Protein AF-0000000083794298 (afdb_homodimer)

Foldseek 3Di:
DAEEEEEEQDDDQDCLQVLLVLLCVVVVHDYGYYYDNDDLVCLLVVLVVCLVVVHFKYFYDPACFQVNVVNFPEEDPQCVQLNGFGMWGADPSGIYTDFLLLQLVVVQCVVVPPQQAQWEEEEEDDGSSVSSVVVNSVVRHHQAYEYEDCDFDFPPDPDPRYTYDYLVVLLPDATAEYEYPDCFCAPPNNCGDPHDLSSLVRYQEYEYLHPAQVQGNNQVSCVVVVHHYTYNLSSSSRSSQVSVCVSVVHHDDCVSSVVVCVVPNPPCSNVVPD/DAEEEEEEQDDDQDCLQVLLVLLCVVVVHDYGYYYDNDDLVCLLVVLVVCLVVVHFKYFYDPACFQVNVVNFPEEDPQCVQLNGFGMWGADPSGIYTDFLLLQLVVQQCVVVPPQQAQWEEEEEDDGSSVSSVVVNSVVRHHQAYEYEDCDFDFPPDPDPRYTYDYPVVLLPDATAEYEYPDCFCAPPNNCGDPDDLSSLVRYQEYEYLHPAQVQGNNQVSCVVVVHHYTYNLSSVSRSSQVSVCVSVVHHDDCVSSVVVCVVPNPPCSNPVPD

pLDDT: mean 94.64, std 8.24, range [32.62, 98.94]

Sequence (548 aa):
MEFYGLLGEKLSHSLSEEIHREILKYIGEEGAYKLFEVEEKDLGAFANALKILKVKGSNVTIPYKEKIMKYLDHISEEAKRIGAVNTISLLNGKLYGDNSDYYGFVYMLKLHKIDLKDKTAAILGSGGASKAVLCYLLDMGIDRVYIVSRNPKKNEFTQNNVEMISYKELEGIKGDIIINSTPLGMYPKVDVSPVNEDIIRNFNILVDLIYNPIETKFLEMGRKLGKQTVGGLYMLIGQALKAQEIWQQRPIDKEIIKEIYDKLKNHPKINKNNMEFYGLLGEKLSHSLSEEIHREILKYIGEEGAYKLFEVEEKDLGAFANALKILKVKGSNVTIPYKEKIMKYLDHISEEAKRIGAVNTISLLNGKLYGDNSDYYGFVYMLKLHKIDLKDKTAAILGSGGASKAVLCYLLDMGIDRVYIVSRNPKKNEFTQNNVEMISYKELEGIKGDIIINSTPLGMYPKVDVSPVNEDIIRNFNILVDLIYNPIETKFLEMGRKLGKQTVGGLYMLIGQALKAQEIWQQRPIDKEIIKEIYDKLKNHPKINKNN

Radius of gyration: 29.85 Å; Cα contacts (8 Å, |Δi|>4): 1131; chains: 2; bounding box: 42×95×55 Å

Structure (mmCIF, N/CA/C/O backbone):
data_AF-0000000083794298-model_v1
#
loop_
_entity.id
_entity.type
_entity.pdbx_description
1 polymer 'Shikimate dehydrogenase (NADP(+))'
#
loop_
_atom_site.group_PDB
_atom_site.id
_atom_site.type_symbol
_atom_site.label_atom_id
_atom_site.label_alt_id
_atom_site.label_comp_id
_atom_site.label_asym_id
_atom_site.label_entity_id
_atom_site.label_seq_id
_atom_site.pdbx_PDB_ins_code
_atom_site.Cartn_x
_atom_site.Cartn_y
_atom_site.Cartn_z
_atom_site.occupancy
_atom_site.B_iso_or_equiv
_atom_site.auth_seq_id
_atom_site.auth_comp_id
_atom_site.auth_asym_id
_atom_site.auth_atom_id
_atom_site.pdbx_PDB_model_num
ATOM 1 N N . MET A 1 1 ? 5.516 6.566 -6.047 1 89.25 1 MET A N 1
ATOM 2 C CA . MET A 1 1 ? 5.801 5.148 -5.836 1 89.25 1 MET A CA 1
ATOM 3 C C . MET A 1 1 ? 4.535 4.312 -5.992 1 89.25 1 MET A C 1
ATOM 5 O O . MET A 1 1 ? 3.457 4.719 -5.555 1 89.25 1 MET A O 1
ATOM 9 N N . GLU A 1 2 ? 4.641 3.113 -6.664 1 95.94 2 GLU A N 1
ATOM 10 C CA . GLU A 1 2 ? 3.488 2.242 -6.867 1 95.94 2 GLU A CA 1
ATOM 11 C C . GLU A 1 2 ? 3.477 1.098 -5.855 1 95.94 2 GLU A C 1
ATOM 13 O O . GLU A 1 2 ? 4.531 0.601 -5.461 1 95.94 2 GLU A O 1
ATOM 18 N N . PHE A 1 3 ? 2.271 0.715 -5.438 1 98.31 3 PHE A N 1
ATOM 19 C CA . PHE A 1 3 ? 2.113 -0.408 -4.52 1 98.31 3 PHE A CA 1
ATOM 20 C C . PHE A 1 3 ? 1.676 -1.661 -5.27 1 98.31 3 PHE A C 1
ATOM 22 O O . PHE A 1 3 ? 0.862 -1.586 -6.191 1 98.31 3 PHE A O 1
ATOM 29 N N . TYR A 1 4 ? 2.236 -2.727 -4.859 1 98.69 4 TYR A N 1
ATOM 30 C CA . TYR A 1 4 ? 1.886 -4.066 -5.32 1 98.69 4 TYR A CA 1
ATOM 31 C C . TYR A 1 4 ? 1.723 -5.02 -4.141 1 98.69 4 TYR A C 1
ATOM 33 O O . TYR A 1 4 ? 2.068 -4.68 -3.006 1 98.69 4 TYR A O 1
ATOM 41 N N . GLY A 1 5 ? 1.16 -6.23 -4.461 1 98.12 5 GLY A N 1
ATOM 42 C CA . GLY A 1 5 ? 1.095 -7.164 -3.348 1 98.12 5 GLY A CA 1
ATOM 43 C C . GLY A 1 5 ? 0.694 -8.57 -3.768 1 98.12 5 GLY A C 1
ATOM 44 O O . GLY A 1 5 ? 0.634 -8.867 -4.961 1 98.12 5 GLY A O 1
ATOM 45 N N . LEU A 1 6 ? 0.585 -9.43 -2.797 1 98.25 6 LEU A N 1
ATOM 46 C CA . LEU A 1 6 ? 0.16 -10.812 -2.938 1 98.25 6 LEU A CA 1
ATOM 47 C C . LEU A 1 6 ? -1.026 -11.117 -2.027 1 98.25 6 LEU A C 1
ATOM 49 O O . LEU A 1 6 ? -0.918 -11.008 -0.804 1 98.25 6 LEU A O 1
ATOM 53 N N . LEU A 1 7 ? -2.104 -11.438 -2.652 1 98.5 7 LEU A N 1
ATOM 54 C CA . LEU A 1 7 ? -3.295 -11.852 -1.92 1 98.5 7 LEU A CA 1
ATOM 55 C C . LEU A 1 7 ? -3.244 -13.344 -1.596 1 98.5 7 LEU A C 1
ATOM 57 O O . LEU A 1 7 ? -2.965 -14.164 -2.473 1 98.5 7 LEU A O 1
ATOM 61 N N . GLY A 1 8 ? -3.486 -13.703 -0.409 1 97 8 GLY A N 1
ATOM 62 C CA . GLY A 1 8 ? -3.637 -15.086 0.029 1 97 8 GLY A CA 1
ATOM 63 C C . GLY A 1 8 ? -4.293 -15.211 1.392 1 97 8 GLY A C 1
ATOM 64 O O . GLY A 1 8 ? -4.547 -14.203 2.059 1 97 8 GLY A O 1
ATOM 65 N N . GLU A 1 9 ? -4.602 -16.391 1.766 1 94.5 9 GLU A N 1
ATOM 66 C CA . GLU A 1 9 ? -5.242 -16.641 3.057 1 94.5 9 GLU A CA 1
ATOM 67 C C . GLU A 1 9 ? -4.211 -16.688 4.18 1 94.5 9 GLU A C 1
ATOM 69 O O . GLU A 1 9 ? -4.387 -16.047 5.219 1 94.5 9 GLU A O 1
ATOM 74 N N . LYS A 1 10 ? -3.203 -17.406 4.051 1 89 10 LYS A N 1
ATOM 75 C CA . LYS A 1 10 ? -2.047 -17.516 4.938 1 89 10 LYS A CA 1
ATOM 76 C C . LYS A 1 10 ? -0.743 -17.344 4.16 1 89 10 LYS A C 1
ATOM 78 O O . LYS A 1 10 ? -0.469 -18.109 3.232 1 89 10 LYS A O 1
ATOM 83 N N . LEU A 1 11 ? -0.079 -16.156 4.574 1 88.31 11 LEU A N 1
ATOM 84 C CA . LEU A 1 11 ? 1.144 -15.844 3.836 1 88.31 11 LEU A CA 1
ATOM 85 C C . LEU A 1 11 ? 2.34 -15.773 4.777 1 88.31 11 LEU A C 1
ATOM 87 O O . LEU A 1 11 ? 2.275 -15.117 5.82 1 88.31 11 LEU A O 1
ATOM 91 N N . SER A 1 12 ? 3.105 -16.656 5.141 1 72.56 12 SER A N 1
ATOM 92 C CA . SER A 1 12 ? 4.215 -16.562 6.082 1 72.56 12 SER A CA 1
ATOM 93 C C . SER A 1 12 ? 5.539 -16.344 5.355 1 72.56 12 SER A C 1
ATOM 95 O O . SER A 1 12 ? 6.273 -15.406 5.676 1 72.56 12 SER A O 1
ATOM 97 N N . HIS A 1 13 ? 5.969 -17.219 4.543 1 72.94 13 HIS A N 1
ATOM 98 C CA . HIS A 1 13 ? 7.301 -17.266 3.947 1 72.94 13 HIS A CA 1
ATOM 99 C C . HIS A 1 13 ? 7.227 -17.156 2.43 1 72.94 13 HIS A C 1
ATOM 101 O O . HIS A 1 13 ? 7.816 -17.953 1.709 1 72.94 13 HIS A O 1
ATOM 107 N N . SER A 1 14 ? 6.832 -15.938 1.969 1 83.69 14 SER A N 1
ATOM 108 C CA . SER A 1 14 ? 6.805 -15.805 0.516 1 83.69 14 SER A CA 1
ATOM 109 C C . SER A 1 14 ? 8.039 -15.07 0.004 1 83.69 14 SER A C 1
ATOM 111 O O . SER A 1 14 ? 8.484 -14.094 0.616 1 83.69 14 SER A O 1
ATOM 113 N N . LEU A 1 15 ? 8.562 -15.555 -1.089 1 91.19 15 LEU A N 1
ATOM 114 C CA . LEU A 1 15 ? 9.695 -14.898 -1.747 1 91.19 15 LEU A CA 1
ATOM 115 C C . LEU A 1 15 ? 9.211 -13.82 -2.707 1 91.19 15 LEU A C 1
ATOM 117 O O . LEU A 1 15 ? 10.023 -13.109 -3.309 1 91.19 15 LEU A O 1
ATOM 121 N N . SER A 1 16 ? 7.949 -13.688 -2.816 1 94.25 16 SER A N 1
ATOM 122 C CA . SER A 1 16 ? 7.371 -12.789 -3.807 1 94.25 16 SER A CA 1
ATOM 123 C C . SER A 1 16 ? 7.844 -11.352 -3.594 1 94.25 16 SER A C 1
ATOM 125 O O . SER A 1 16 ? 8.172 -10.648 -4.555 1 94.25 16 SER A O 1
ATOM 127 N N . GLU A 1 17 ? 7.871 -10.984 -2.332 1 94.25 17 GLU A N 1
ATOM 128 C CA . GLU A 1 17 ? 8.305 -9.625 -2.037 1 94.25 17 GLU A CA 1
ATOM 129 C C . GLU A 1 17 ? 9.719 -9.367 -2.568 1 94.25 17 GLU A C 1
ATOM 131 O O . GLU A 1 17 ? 9.961 -8.359 -3.23 1 94.25 17 GLU A O 1
ATOM 136 N N . GLU A 1 18 ? 10.609 -10.289 -2.301 1 93.75 18 GLU A N 1
ATOM 137 C CA . GLU A 1 18 ? 12 -10.164 -2.727 1 93.75 18 GLU A CA 1
ATOM 138 C C . GLU A 1 18 ? 12.117 -10.203 -4.25 1 93.75 18 GLU A C 1
ATOM 140 O O . GLU A 1 18 ? 12.859 -9.414 -4.84 1 93.75 18 GLU A O 1
ATOM 145 N N . ILE A 1 19 ? 11.414 -11.062 -4.844 1 97 19 ILE A N 1
ATOM 146 C CA . ILE A 1 19 ? 11.477 -11.242 -6.289 1 97 19 ILE A CA 1
ATOM 147 C C . ILE A 1 19 ? 10.992 -9.977 -6.992 1 97 19 ILE A C 1
ATOM 149 O O . ILE A 1 19 ? 11.656 -9.469 -7.895 1 97 19 ILE A O 1
ATOM 153 N N . HIS A 1 20 ? 9.883 -9.469 -6.594 1 97.94 20 HIS A N 1
ATOM 154 C CA . HIS A 1 20 ? 9.336 -8.273 -7.234 1 97.94 20 HIS A CA 1
ATOM 155 C C . HIS A 1 20 ? 10.227 -7.059 -6.98 1 97.94 20 HIS A C 1
ATOM 157 O O . HIS A 1 20 ? 10.359 -6.191 -7.844 1 97.94 20 HIS A O 1
ATOM 163 N N . ARG A 1 21 ? 10.773 -7.004 -5.777 1 95.94 21 ARG A N 1
ATOM 164 C CA . ARG A 1 21 ? 11.727 -5.938 -5.496 1 95.94 21 ARG A CA 1
ATOM 165 C C . ARG A 1 21 ? 12.891 -5.969 -6.484 1 95.94 21 ARG A C 1
ATOM 167 O O . ARG A 1 21 ? 13.297 -4.93 -7.008 1 95.94 21 ARG A O 1
ATOM 174 N N . GLU A 1 22 ? 13.422 -7.156 -6.727 1 96.81 22 GLU A N 1
ATOM 175 C CA . GLU A 1 22 ? 14.547 -7.309 -7.645 1 96.81 22 GLU A CA 1
ATOM 176 C C . GLU A 1 22 ? 14.141 -6.961 -9.078 1 96.81 22 GLU A C 1
ATOM 178 O O . GLU A 1 22 ? 14.898 -6.312 -9.797 1 96.81 22 GLU A O 1
ATOM 183 N N . ILE A 1 23 ? 12.992 -7.379 -9.484 1 98.19 23 ILE A N 1
ATOM 184 C CA . ILE A 1 23 ? 12.523 -7.086 -10.836 1 98.19 23 ILE A CA 1
ATOM 185 C C . ILE A 1 23 ? 12.398 -5.574 -11.016 1 98.19 23 ILE A C 1
ATOM 187 O O . ILE A 1 23 ? 12.867 -5.023 -12.016 1 98.19 23 ILE A O 1
ATOM 191 N N . LEU A 1 24 ? 11.75 -4.895 -10.055 1 97.94 24 LEU A N 1
ATOM 192 C CA . LEU A 1 24 ? 11.57 -3.447 -10.133 1 97.94 24 LEU A CA 1
ATOM 193 C C . LEU A 1 24 ? 12.922 -2.736 -10.195 1 97.94 24 LEU A C 1
ATOM 195 O O . LEU A 1 24 ? 13.086 -1.772 -10.953 1 97.94 24 LEU A O 1
ATOM 199 N N . LYS A 1 25 ? 13.844 -3.242 -9.406 1 96.81 25 LYS A N 1
ATOM 200 C CA . LYS A 1 25 ? 15.195 -2.697 -9.438 1 96.81 25 LYS A CA 1
ATOM 201 C C . LYS A 1 25 ? 15.812 -2.842 -10.828 1 96.81 25 LYS A C 1
ATOM 203 O O . LYS A 1 25 ? 16.391 -1.892 -11.352 1 96.81 25 LYS A O 1
ATOM 208 N N . TYR A 1 26 ? 15.703 -4 -11.391 1 96.94 26 TYR A N 1
ATOM 209 C CA . TYR A 1 26 ? 16.297 -4.293 -12.688 1 96.94 26 TYR A CA 1
ATOM 210 C C . TYR A 1 26 ? 15.711 -3.396 -13.773 1 96.94 26 TYR A C 1
ATOM 212 O O . TYR A 1 26 ? 16.406 -2.994 -14.703 1 96.94 26 TYR A O 1
ATOM 220 N N . ILE A 1 27 ? 14.469 -3.072 -13.688 1 97.06 27 ILE A N 1
ATOM 221 C CA . ILE A 1 27 ? 13.828 -2.334 -14.766 1 97.06 27 ILE A CA 1
ATOM 222 C C . ILE A 1 27 ? 13.805 -0.844 -14.43 1 97.06 27 ILE A C 1
ATOM 224 O O . ILE A 1 27 ? 13.234 -0.043 -15.18 1 97.06 27 ILE A O 1
ATOM 228 N N . GLY A 1 28 ? 14.273 -0.408 -13.328 1 96.69 28 GLY A N 1
ATOM 229 C CA . GLY A 1 28 ? 14.43 0.988 -12.953 1 96.69 28 GLY A CA 1
ATOM 230 C C . GLY A 1 28 ? 13.117 1.637 -12.531 1 96.69 28 GLY A C 1
ATOM 231 O O . GLY A 1 28 ? 12.883 2.812 -12.82 1 96.69 28 GLY A O 1
ATOM 232 N N . GLU A 1 29 ? 12.258 0.855 -11.961 1 96.56 29 GLU A N 1
ATOM 233 C CA . GLU A 1 29 ? 10.969 1.378 -11.516 1 96.56 29 GLU A CA 1
ATOM 234 C C . GLU A 1 29 ? 10.883 1.408 -9.992 1 96.56 29 GLU A C 1
ATOM 236 O O . GLU A 1 29 ? 11.438 0.541 -9.312 1 96.56 29 GLU A O 1
ATOM 241 N N . GLU A 1 30 ? 10.25 2.465 -9.477 1 93.44 30 GLU A N 1
ATOM 242 C CA . GLU A 1 30 ? 9.977 2.543 -8.039 1 93.44 30 GLU A CA 1
ATOM 243 C C . GLU A 1 30 ? 8.648 1.888 -7.691 1 93.44 30 GLU A C 1
ATOM 245 O O . GLU A 1 30 ? 7.641 2.115 -8.367 1 93.44 30 GLU A O 1
ATOM 250 N N . GLY A 1 31 ? 8.711 1.021 -6.699 1 95.81 31 GLY A N 1
ATOM 251 C CA . GLY A 1 31 ? 7.516 0.344 -6.227 1 95.81 31 GLY A CA 1
ATOM 252 C C . GLY A 1 31 ? 7.754 -0.477 -4.973 1 95.81 31 GLY A C 1
ATOM 253 O O . GLY A 1 31 ? 8.898 -0.701 -4.578 1 95.81 31 GLY A O 1
ATOM 254 N N . ALA A 1 32 ? 6.668 -0.766 -4.316 1 97.19 32 ALA A N 1
ATOM 255 C CA . ALA A 1 32 ? 6.723 -1.586 -3.107 1 97.19 32 ALA A CA 1
ATOM 256 C C . ALA A 1 32 ? 5.727 -2.74 -3.184 1 97.19 32 ALA A C 1
ATOM 258 O O . ALA A 1 32 ? 4.641 -2.596 -3.75 1 97.19 32 ALA A O 1
ATOM 259 N N . TYR A 1 33 ? 6.156 -3.875 -2.674 1 97.5 33 TYR A N 1
ATOM 260 C CA . TYR A 1 33 ? 5.391 -5.117 -2.723 1 97.5 33 TYR A CA 1
ATOM 261 C C . TYR A 1 33 ? 5.219 -5.707 -1.328 1 97.5 33 TYR A C 1
ATOM 263 O O . TYR A 1 33 ? 6.184 -5.832 -0.575 1 97.5 33 TYR A O 1
ATOM 271 N N . LYS A 1 34 ? 3.982 -6.016 -0.981 1 95.69 34 LYS A N 1
ATOM 272 C CA . LYS A 1 34 ? 3.783 -6.59 0.346 1 95.69 34 LYS A CA 1
ATOM 273 C C . LYS A 1 34 ? 2.756 -7.719 0.31 1 95.69 34 LYS A C 1
ATOM 275 O O . LYS A 1 34 ? 2.061 -7.898 -0.692 1 95.69 34 LYS A O 1
ATOM 280 N N . LEU A 1 35 ? 2.668 -8.508 1.371 1 96.44 35 LEU A N 1
ATOM 281 C CA . LEU A 1 35 ? 1.738 -9.625 1.485 1 96.44 35 LEU A CA 1
ATOM 282 C C . LEU A 1 35 ? 0.406 -9.164 2.068 1 96.44 35 LEU A C 1
ATOM 284 O O . LEU A 1 35 ? 0.375 -8.438 3.062 1 96.44 35 LEU A O 1
ATOM 288 N N . PHE A 1 36 ? -0.676 -9.492 1.403 1 97.25 36 PHE A N 1
ATOM 289 C CA . PHE A 1 36 ? -2.029 -9.211 1.863 1 97.25 36 PHE A CA 1
ATOM 290 C C . PHE A 1 36 ? -2.732 -10.484 2.305 1 97.25 36 PHE A C 1
ATOM 292 O O . PHE A 1 36 ? -3.377 -11.156 1.496 1 97.25 36 PHE A O 1
ATOM 299 N N . GLU A 1 37 ? -2.641 -10.852 3.59 1 96.94 37 GLU A N 1
ATOM 300 C CA . GLU A 1 37 ? -3.424 -11.945 4.145 1 96.94 37 GLU A CA 1
ATOM 301 C C . GLU A 1 37 ? -4.863 -11.523 4.414 1 96.94 37 GLU A C 1
ATOM 303 O O . GLU A 1 37 ? -5.109 -10.648 5.246 1 96.94 37 GLU A O 1
ATOM 308 N N . VAL A 1 38 ? -5.781 -12.078 3.703 1 97.81 38 VAL A N 1
ATOM 309 C CA . VAL A 1 38 ? -7.184 -11.672 3.746 1 97.81 38 VAL A CA 1
ATOM 310 C C . VAL A 1 38 ? -8.078 -12.898 3.898 1 97.81 38 VAL A C 1
ATOM 312 O O . VAL A 1 38 ? -7.836 -13.93 3.268 1 97.81 38 VAL A O 1
ATOM 315 N N . GLU A 1 39 ? -9.047 -12.852 4.715 1 97.62 39 GLU A N 1
ATOM 316 C CA . GLU A 1 39 ? -10.023 -13.93 4.836 1 97.62 39 GLU A CA 1
ATOM 317 C C . GLU A 1 39 ? -10.938 -13.984 3.615 1 97.62 39 GLU A C 1
ATOM 319 O O . GLU A 1 39 ? -11.195 -12.961 2.98 1 97.62 39 GLU A O 1
ATOM 324 N N . GLU A 1 40 ? -11.445 -15.125 3.365 1 98.06 40 GLU A N 1
ATOM 325 C CA . GLU A 1 40 ? -12.273 -15.336 2.186 1 98.06 40 GLU A CA 1
ATOM 326 C C . GLU A 1 40 ? -13.469 -14.383 2.18 1 98.06 40 GLU A C 1
ATOM 328 O O . GLU A 1 40 ? -13.828 -13.836 1.136 1 98.06 40 GLU A O 1
ATOM 333 N N . LYS A 1 41 ? -14.078 -14.164 3.316 1 98.12 41 LYS A N 1
ATOM 334 C CA . LYS A 1 41 ? -15.273 -13.336 3.426 1 98.12 41 LYS A CA 1
ATOM 335 C C . LYS A 1 41 ? -14.977 -11.891 3.031 1 98.12 41 LYS A C 1
ATOM 337 O O . LYS A 1 41 ? -15.891 -11.117 2.742 1 98.12 41 LYS A O 1
ATOM 342 N N . ASP A 1 42 ? -13.719 -11.523 3 1 98.25 42 ASP A N 1
ATOM 343 C CA . ASP A 1 42 ? -13.336 -10.133 2.779 1 98.25 42 ASP A CA 1
ATOM 344 C C . ASP A 1 42 ? -12.758 -9.938 1.379 1 98.25 42 ASP A C 1
ATOM 346 O O . ASP A 1 42 ? -12.141 -8.906 1.093 1 98.25 42 ASP A O 1
ATOM 350 N N . LEU A 1 43 ? -12.938 -10.875 0.504 1 98.81 43 LEU A N 1
ATOM 351 C CA . LEU A 1 43 ? -12.383 -10.781 -0.841 1 98.81 43 LEU A CA 1
ATOM 352 C C . LEU A 1 43 ? -12.984 -9.602 -1.598 1 98.81 43 LEU A C 1
ATOM 354 O O . LEU A 1 43 ? -12.281 -8.922 -2.355 1 98.81 43 LEU A O 1
ATOM 358 N N . GLY A 1 44 ? -14.266 -9.445 -1.469 1 98.69 44 GLY A N 1
ATOM 359 C CA . GLY A 1 44 ? -14.883 -8.289 -2.084 1 98.69 44 GLY A CA 1
ATOM 360 C C . GLY A 1 44 ? -14.305 -6.973 -1.591 1 98.69 44 GLY A C 1
ATOM 361 O O . GLY A 1 44 ? -14.039 -6.07 -2.385 1 98.69 44 GLY A O 1
ATOM 362 N N . ALA A 1 45 ? -14.172 -6.871 -0.271 1 98.56 45 ALA A N 1
ATOM 363 C CA . ALA A 1 45 ? -13.57 -5.688 0.334 1 98.56 45 ALA A CA 1
ATOM 364 C C . ALA A 1 45 ? -12.141 -5.492 -0.157 1 98.56 45 ALA A C 1
ATOM 366 O O . ALA A 1 45 ? -11.695 -4.359 -0.353 1 98.56 45 ALA A O 1
ATOM 367 N N . PHE A 1 46 ? -11.438 -6.594 -0.335 1 98.88 46 PHE A N 1
ATOM 368 C CA . PHE A 1 46 ? -10.078 -6.555 -0.864 1 98.88 46 PHE A CA 1
ATOM 369 C C . PHE A 1 46 ? -10.055 -5.945 -2.262 1 98.88 46 PHE A C 1
ATOM 371 O O . PHE A 1 46 ? -9.266 -5.043 -2.541 1 98.88 46 PHE A O 1
ATOM 378 N N . ALA A 1 47 ? -10.875 -6.465 -3.09 1 98.88 47 ALA A N 1
ATOM 379 C CA . ALA A 1 47 ? -10.953 -5.945 -4.453 1 98.88 47 ALA A CA 1
ATOM 380 C C . ALA A 1 47 ? -11.234 -4.445 -4.457 1 98.88 47 ALA A C 1
ATOM 382 O O . ALA A 1 47 ? -10.594 -3.688 -5.184 1 98.88 47 ALA A O 1
ATOM 383 N N . ASN A 1 48 ? -12.172 -4.031 -3.686 1 98.69 48 ASN A N 1
ATOM 384 C CA . ASN A 1 48 ? -12.492 -2.611 -3.59 1 98.69 48 ASN A CA 1
ATOM 385 C C . ASN A 1 48 ? -11.328 -1.808 -3.021 1 98.69 48 ASN A C 1
ATOM 387 O O . ASN A 1 48 ? -11.102 -0.667 -3.428 1 98.69 48 ASN A O 1
ATOM 391 N N . ALA A 1 49 ? -10.648 -2.395 -2.033 1 98.81 49 ALA A N 1
ATOM 392 C CA . ALA A 1 49 ? -9.523 -1.723 -1.399 1 98.81 49 ALA A CA 1
ATOM 393 C C . ALA A 1 49 ? -8.422 -1.427 -2.414 1 98.81 49 ALA A C 1
ATOM 395 O O . ALA A 1 49 ? -7.746 -0.397 -2.326 1 98.81 49 ALA A O 1
ATOM 396 N N . LEU A 1 50 ? -8.18 -2.35 -3.377 1 98.81 50 LEU A N 1
ATOM 397 C CA . LEU A 1 50 ? -7.203 -2.104 -4.434 1 98.81 50 LEU A CA 1
ATOM 398 C C . LEU A 1 50 ? -7.543 -0.828 -5.199 1 98.81 50 LEU A C 1
ATOM 400 O O . LEU A 1 50 ? -6.648 -0.047 -5.539 1 98.81 50 LEU A O 1
ATOM 404 N N . LYS A 1 51 ? -8.812 -0.617 -5.453 1 98.44 51 LYS A N 1
ATOM 405 C CA . LYS A 1 51 ? -9.266 0.562 -6.184 1 98.44 51 LYS A CA 1
ATOM 406 C C . LYS A 1 51 ? -9.109 1.825 -5.34 1 98.44 51 LYS A C 1
ATOM 408 O O . LYS A 1 51 ? -8.586 2.834 -5.816 1 98.44 51 LYS A O 1
ATOM 413 N N . ILE A 1 52 ? -9.547 1.744 -4.121 1 98.38 52 ILE A N 1
ATOM 414 C CA . ILE A 1 52 ? -9.594 2.9 -3.23 1 98.38 52 ILE A CA 1
ATOM 415 C C . ILE A 1 52 ? -8.172 3.402 -2.967 1 98.38 52 ILE A C 1
ATOM 417 O O . ILE A 1 52 ? -7.918 4.609 -3.018 1 98.38 52 ILE A O 1
ATOM 421 N N . LEU A 1 53 ? -7.227 2.451 -2.727 1 98.25 53 LEU A N 1
ATOM 422 C CA . LEU A 1 53 ? -5.863 2.84 -2.377 1 98.25 53 LEU A CA 1
ATOM 423 C C . LEU A 1 53 ? -4.969 2.852 -3.611 1 98.25 53 LEU A C 1
ATOM 425 O O . LEU A 1 53 ? -3.754 3.043 -3.5 1 98.25 53 LEU A O 1
ATOM 429 N N . LYS A 1 54 ? -5.504 2.578 -4.734 1 97.38 54 LYS A N 1
ATOM 430 C CA . LYS A 1 54 ? -4.816 2.641 -6.023 1 97.38 54 LYS A CA 1
ATOM 431 C C . LYS A 1 54 ? -3.596 1.725 -6.039 1 97.38 54 LYS A C 1
ATOM 433 O O . LYS A 1 54 ? -2.5 2.148 -6.41 1 97.38 54 LYS A O 1
ATOM 438 N N . VAL A 1 55 ? -3.787 0.519 -5.5 1 98.56 55 VAL A N 1
ATOM 439 C CA . VAL A 1 55 ? -2.764 -0.512 -5.637 1 98.56 55 VAL A CA 1
ATOM 440 C C . VAL A 1 55 ? -2.693 -0.982 -7.09 1 98.56 55 VAL A C 1
ATOM 442 O O . VAL A 1 55 ? -3.682 -1.478 -7.637 1 98.56 55 VAL A O 1
ATOM 445 N N . LYS A 1 56 ? -1.569 -0.811 -7.68 1 98.44 56 LYS A N 1
ATOM 446 C CA . LYS A 1 56 ? -1.416 -0.979 -9.125 1 98.44 56 LYS A CA 1
ATOM 447 C C . LYS A 1 56 ? -1.599 -2.439 -9.531 1 98.44 56 LYS A C 1
ATOM 449 O O . LYS A 1 56 ? -2.102 -2.729 -10.617 1 98.44 56 LYS A O 1
ATOM 454 N N . GLY A 1 57 ? -1.162 -3.309 -8.641 1 98.75 57 GLY A N 1
ATOM 455 C CA . GLY A 1 57 ? -1.267 -4.719 -8.992 1 98.75 57 GLY A CA 1
ATOM 456 C C . GLY A 1 57 ? -1.173 -5.641 -7.789 1 98.75 57 GLY A C 1
ATOM 457 O O . GLY A 1 57 ? -0.541 -5.301 -6.789 1 98.75 57 GLY A O 1
ATOM 458 N N . SER A 1 58 ? -1.728 -6.867 -7.961 1 98.88 58 SER A N 1
ATOM 459 C CA . SER A 1 58 ? -1.639 -7.898 -6.93 1 98.88 58 SER A CA 1
ATOM 460 C C . SER A 1 58 ? -1.642 -9.297 -7.539 1 98.88 58 SER A C 1
ATOM 462 O O . SER A 1 58 ? -2.459 -9.594 -8.414 1 98.88 58 SER A O 1
ATOM 464 N N . ASN A 1 59 ? -0.709 -10.023 -7.117 1 98.69 59 ASN A N 1
ATOM 465 C CA . ASN A 1 59 ? -0.838 -11.461 -7.359 1 98.69 59 ASN A CA 1
ATOM 466 C C . ASN A 1 59 ? -1.85 -12.102 -6.414 1 98.69 59 ASN A C 1
ATOM 468 O O . ASN A 1 59 ? -2.262 -11.484 -5.43 1 98.69 59 ASN A O 1
ATOM 472 N N . VAL A 1 60 ? -2.299 -13.266 -6.805 1 98.38 60 VAL A N 1
ATOM 473 C CA . VAL A 1 60 ? -3.24 -14.047 -6.012 1 98.38 60 VAL A CA 1
ATOM 474 C C . VAL A 1 60 ? -2.711 -15.469 -5.84 1 98.38 60 VAL A C 1
ATOM 476 O O . VAL A 1 60 ? -2.258 -16.094 -6.805 1 98.38 60 VAL A O 1
ATOM 479 N N . THR A 1 61 ? -2.711 -15.945 -4.648 1 95.19 61 THR A N 1
ATOM 480 C CA . THR A 1 61 ? -2.283 -17.312 -4.383 1 95.19 61 THR A CA 1
ATOM 481 C C . THR A 1 61 ? -3.363 -18.078 -3.631 1 95.19 61 THR A C 1
ATOM 483 O O . THR A 1 61 ? -4.516 -17.656 -3.574 1 95.19 61 THR A O 1
ATOM 486 N N . ILE A 1 62 ? -3.076 -19.312 -3.242 1 89.88 62 ILE A N 1
ATOM 487 C CA . ILE A 1 62 ? -4.023 -20.219 -2.602 1 89.88 62 ILE A CA 1
ATOM 488 C C . ILE A 1 62 ? -4.656 -19.531 -1.392 1 89.88 62 ILE A C 1
ATOM 490 O O . ILE A 1 62 ? -3.963 -18.859 -0.613 1 89.88 62 ILE A O 1
ATOM 494 N N . PRO A 1 63 ? -5.965 -19.719 -1.363 1 93.75 63 PRO A N 1
ATOM 495 C CA . PRO A 1 63 ? -6.887 -20.5 -2.201 1 93.75 63 PRO A CA 1
ATOM 496 C C . PRO A 1 63 ? -7.781 -19.609 -3.068 1 93.75 63 PRO A C 1
ATOM 498 O O . PRO A 1 63 ? -8.898 -20 -3.402 1 93.75 63 PRO A O 1
ATOM 501 N N . TYR A 1 64 ? -7.266 -18.438 -3.471 1 97.31 64 TYR A N 1
ATOM 502 C CA . TYR A 1 64 ? -8.227 -17.438 -3.91 1 97.31 64 TYR A CA 1
ATOM 503 C C . TYR A 1 64 ? -8.195 -17.281 -5.426 1 97.31 64 TYR A C 1
ATOM 505 O O . TYR A 1 64 ? -8.914 -16.453 -5.984 1 97.31 64 TYR A O 1
ATOM 513 N N . LYS A 1 65 ? -7.504 -18.062 -6.172 1 97.44 65 LYS A N 1
ATOM 514 C CA . LYS A 1 65 ? -7.289 -17.812 -7.594 1 97.44 65 LYS A CA 1
ATOM 515 C C . LYS A 1 65 ? -8.594 -17.922 -8.375 1 97.44 65 LYS A C 1
ATOM 517 O O . LYS A 1 65 ? -8.797 -17.219 -9.367 1 97.44 65 LYS A O 1
ATOM 522 N N . GLU A 1 66 ? -9.391 -18.781 -7.98 1 97.06 66 GLU A N 1
ATOM 523 C CA . GLU A 1 66 ? -10.695 -18.906 -8.617 1 97.06 66 GLU A CA 1
ATOM 524 C C . GLU A 1 66 ? -11.719 -17.969 -7.98 1 97.06 66 GLU A C 1
ATOM 526 O O . GLU A 1 66 ? -12.469 -17.281 -8.68 1 97.06 66 GLU A O 1
ATOM 531 N N . LYS A 1 67 ? -11.734 -17.875 -6.695 1 97.88 67 LYS A N 1
ATOM 532 C CA . LYS A 1 67 ? -12.734 -17.156 -5.914 1 97.88 67 LYS A CA 1
ATOM 533 C C . LYS A 1 67 ? -12.672 -15.648 -6.188 1 97.88 67 LYS A C 1
ATOM 535 O O . LYS A 1 67 ? -13.688 -14.953 -6.113 1 97.88 67 LYS A O 1
ATOM 540 N N . ILE A 1 68 ? -11.539 -15.141 -6.562 1 98.69 68 ILE A N 1
ATOM 541 C CA . ILE A 1 68 ? -11.344 -13.703 -6.711 1 98.69 68 ILE A CA 1
ATOM 542 C C . ILE A 1 68 ? -11.977 -13.227 -8.016 1 98.69 68 ILE A C 1
ATOM 544 O O . ILE A 1 68 ? -12.219 -12.031 -8.195 1 98.69 68 ILE A O 1
ATOM 548 N N . MET A 1 69 ? -12.219 -14.141 -8.906 1 98.69 69 MET A N 1
ATOM 549 C CA . MET A 1 69 ? -12.633 -13.82 -10.266 1 98.69 69 MET A CA 1
ATOM 550 C C . MET A 1 69 ? -13.945 -13.039 -10.266 1 98.69 69 MET A C 1
ATOM 552 O O . MET A 1 69 ? -14.117 -12.109 -11.055 1 98.69 69 MET A O 1
ATOM 556 N N . LYS A 1 70 ? -14.859 -13.359 -9.398 1 98.38 70 LYS A N 1
ATOM 557 C CA . LYS A 1 70 ? -16.188 -12.758 -9.406 1 98.38 70 LYS A CA 1
ATOM 558 C C . LYS A 1 70 ? -16.156 -11.32 -8.914 1 98.38 70 LYS A C 1
ATOM 560 O O . LYS A 1 70 ? -17.141 -10.586 -9.031 1 98.38 70 LYS A O 1
ATOM 565 N N . TYR A 1 71 ? -15.062 -10.883 -8.414 1 98.75 71 TYR 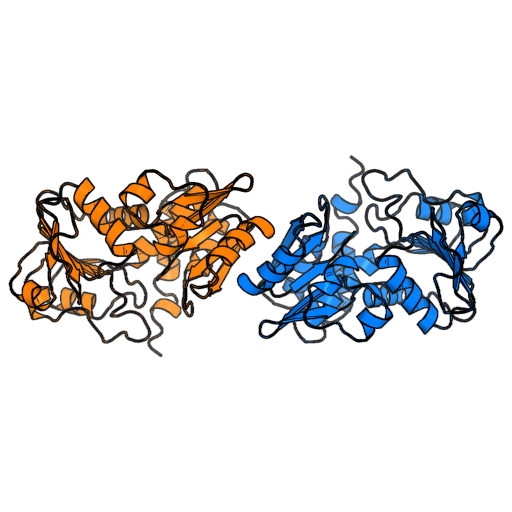A N 1
ATOM 566 C CA . TYR A 1 71 ? -14.961 -9.531 -7.879 1 98.75 71 TYR A CA 1
ATOM 567 C C . TYR A 1 71 ? -14.219 -8.617 -8.844 1 98.75 71 TYR A C 1
ATOM 569 O O . TYR A 1 71 ? -14.016 -7.434 -8.555 1 98.75 71 TYR A O 1
ATOM 577 N N . LEU A 1 72 ? -13.789 -9.117 -9.969 1 98.88 72 LEU A N 1
ATOM 578 C CA . LEU A 1 72 ? -13.016 -8.352 -10.945 1 98.88 72 LEU A CA 1
ATOM 579 C C . LEU A 1 72 ? -13.914 -7.82 -12.055 1 98.88 72 LEU A C 1
ATOM 581 O O . LEU A 1 72 ? -14.953 -8.406 -12.352 1 98.88 72 LEU A O 1
ATOM 585 N N . ASP A 1 73 ? -13.5 -6.695 -12.648 1 98.81 73 ASP A N 1
ATOM 586 C CA . ASP A 1 73 ? -14.289 -6.062 -13.695 1 98.81 73 ASP A CA 1
ATOM 587 C C . ASP A 1 73 ? -14.102 -6.777 -15.031 1 98.81 73 ASP A C 1
ATOM 589 O O . ASP A 1 73 ? -15.047 -6.879 -15.82 1 98.81 73 ASP A O 1
ATOM 593 N N . HIS A 1 74 ? -12.875 -7.25 -15.328 1 98.75 74 HIS A N 1
ATOM 594 C CA . HIS A 1 74 ? -12.539 -7.945 -16.562 1 98.75 74 HIS A CA 1
ATOM 595 C C . HIS A 1 74 ? -11.57 -9.094 -16.312 1 98.75 74 HIS A C 1
ATOM 597 O O . HIS A 1 74 ? -10.734 -9.023 -15.414 1 98.75 74 HIS A O 1
ATOM 603 N N . ILE A 1 75 ? -11.75 -10.117 -17.062 1 98.75 75 ILE A N 1
ATOM 604 C CA . ILE A 1 75 ? -10.852 -11.258 -17.047 1 98.75 75 ILE A CA 1
ATOM 605 C C . ILE A 1 75 ? -10.336 -11.539 -18.453 1 98.75 75 ILE A C 1
ATOM 607 O O . ILE A 1 75 ? -11.109 -11.539 -19.422 1 98.75 75 ILE A O 1
ATOM 611 N N . SER A 1 76 ? -9.086 -11.664 -18.594 1 98.38 76 SER A N 1
ATOM 612 C CA . SER A 1 76 ? -8.516 -11.945 -19.906 1 98.38 76 SER A CA 1
ATOM 613 C C . SER A 1 76 ? -9.047 -13.258 -20.469 1 98.38 76 SER A C 1
ATOM 615 O O . SER A 1 76 ? -9.469 -14.133 -19.719 1 98.38 76 SER A O 1
ATOM 617 N N . GLU A 1 77 ? -9.016 -13.391 -21.766 1 97.56 77 GLU A N 1
ATOM 618 C CA . GLU A 1 77 ? -9.469 -14.617 -22.406 1 97.56 77 GLU A CA 1
ATOM 619 C C . GLU A 1 77 ? -8.656 -15.82 -21.938 1 97.56 77 GLU A C 1
ATOM 621 O O . GLU A 1 77 ? -9.203 -16.906 -21.703 1 97.56 77 GLU A O 1
ATOM 626 N N . GLU A 1 78 ? -7.426 -15.602 -21.797 1 95.81 78 GLU A N 1
ATOM 627 C CA . GLU A 1 78 ? -6.559 -16.672 -21.328 1 95.81 78 GLU A CA 1
ATOM 628 C C . GLU A 1 78 ? -6.949 -17.125 -19.922 1 95.81 78 GLU A C 1
ATOM 630 O O . GLU A 1 78 ? -7.047 -18.312 -19.641 1 95.81 78 GLU A O 1
ATOM 635 N N . ALA A 1 79 ? -7.113 -16.188 -19.031 1 98.12 79 ALA A N 1
ATOM 636 C CA . ALA A 1 79 ? -7.48 -16.5 -17.641 1 98.12 79 ALA A CA 1
ATOM 637 C C . ALA A 1 79 ? -8.852 -17.172 -17.594 1 98.12 79 ALA A C 1
ATOM 639 O O . ALA A 1 79 ? -9.094 -18.031 -16.75 1 98.12 79 ALA A O 1
ATOM 640 N N . LYS A 1 80 ? -9.758 -16.781 -18.516 1 97.62 80 LYS A N 1
ATOM 641 C CA . LYS A 1 80 ? -11.055 -17.438 -18.609 1 97.62 80 LYS A CA 1
ATOM 642 C C . LYS A 1 80 ? -10.914 -18.906 -19 1 97.62 80 LYS A C 1
ATOM 644 O O . LYS A 1 80 ? -11.539 -19.781 -18.406 1 97.62 80 LYS A O 1
ATOM 649 N N . ARG A 1 81 ? -10.078 -19.078 -20 1 95.69 81 ARG A N 1
ATOM 650 C CA . ARG A 1 81 ? -9.836 -20.438 -20.453 1 95.69 81 ARG A CA 1
ATOM 651 C C . ARG A 1 81 ? -9.234 -21.297 -19.359 1 95.69 81 ARG A C 1
ATOM 653 O O . ARG A 1 81 ? -9.602 -22.453 -19.188 1 95.69 81 ARG A O 1
ATOM 660 N N . ILE A 1 82 ? -8.422 -20.688 -18.594 1 96.69 82 ILE A N 1
ATOM 661 C CA . ILE A 1 82 ? -7.746 -21.375 -17.5 1 96.69 82 ILE A CA 1
ATOM 662 C C . ILE A 1 82 ? -8.719 -21.578 -16.344 1 96.69 82 ILE A C 1
ATOM 664 O O . ILE A 1 82 ? -8.672 -22.594 -15.648 1 96.69 82 ILE A O 1
ATOM 668 N N . GLY A 1 83 ? -9.578 -20.609 -16.156 1 96.38 83 GLY A N 1
ATOM 669 C CA . GLY A 1 83 ? -10.547 -20.641 -15.062 1 96.38 83 GLY A CA 1
ATOM 670 C C . GLY A 1 83 ? -9.969 -20.172 -13.742 1 96.38 83 GLY A C 1
ATOM 671 O O . GLY A 1 83 ? -10.516 -20.469 -12.68 1 96.38 83 GLY A O 1
ATOM 672 N N . ALA A 1 84 ? -8.859 -19.484 -13.766 1 97.69 84 ALA A N 1
ATOM 673 C CA . ALA A 1 84 ? -8.211 -18.969 -12.562 1 97.69 84 ALA A CA 1
ATOM 674 C C . ALA A 1 84 ? -7.461 -17.672 -12.852 1 97.69 84 ALA A C 1
ATOM 676 O O . ALA A 1 84 ? -6.949 -17.484 -13.961 1 97.69 84 ALA A O 1
ATOM 677 N N . VAL A 1 85 ? -7.391 -16.797 -11.859 1 98.69 85 VAL A N 1
ATOM 678 C CA . VAL A 1 85 ? -6.664 -15.531 -11.938 1 98.69 85 VAL A CA 1
ATOM 679 C C . VAL A 1 85 ? -5.598 -15.484 -10.844 1 98.69 85 VAL A C 1
ATOM 681 O O . VAL A 1 85 ? -5.891 -15.734 -9.672 1 98.69 85 VAL A O 1
ATOM 684 N N . ASN A 1 86 ? -4.324 -15.188 -11.242 1 98.56 86 ASN A N 1
ATOM 685 C CA . ASN A 1 86 ? -3.305 -15.008 -10.219 1 98.56 86 ASN A CA 1
ATOM 686 C C . ASN A 1 86 ? -2.654 -13.625 -10.312 1 98.56 86 ASN A C 1
ATOM 688 O O . ASN A 1 86 ? -1.681 -13.344 -9.617 1 98.56 86 ASN A O 1
ATOM 692 N N . THR A 1 87 ? -3.109 -12.781 -11.227 1 98.94 87 THR A N 1
ATOM 693 C CA . THR A 1 87 ? -2.555 -11.445 -11.43 1 98.94 87 THR A CA 1
ATOM 694 C C . THR A 1 87 ? -3.668 -10.422 -11.633 1 98.94 87 THR A C 1
ATOM 696 O O . THR A 1 87 ? -4.418 -10.5 -12.609 1 98.94 87 THR A O 1
ATOM 699 N N . ILE A 1 88 ? -3.777 -9.516 -10.742 1 98.94 88 ILE A N 1
ATOM 700 C CA . ILE A 1 88 ? -4.777 -8.453 -10.812 1 98.94 88 ILE A CA 1
ATOM 701 C C . ILE A 1 88 ? -4.094 -7.129 -11.148 1 98.94 88 ILE A C 1
ATOM 703 O O . ILE A 1 88 ? -3.037 -6.812 -10.602 1 98.94 88 ILE A O 1
ATOM 707 N N . SER A 1 89 ? -4.668 -6.371 -12.062 1 98.88 89 SER A N 1
ATOM 708 C CA . SER A 1 89 ? -4.188 -5.039 -12.406 1 98.88 89 SER A CA 1
ATOM 709 C C . SER A 1 89 ? -5.27 -3.984 -12.188 1 98.88 89 SER A C 1
ATOM 711 O O . SER A 1 89 ? -6.445 -4.227 -12.469 1 98.88 89 SER A O 1
ATOM 713 N N . LEU A 1 90 ? -4.871 -2.9 -11.688 1 98.81 90 LEU A N 1
ATOM 714 C CA . LEU A 1 90 ? -5.75 -1.737 -11.648 1 98.81 90 LEU A CA 1
ATOM 715 C C . LEU A 1 90 ? -5.453 -0.79 -12.805 1 98.81 90 LEU A C 1
ATOM 717 O O . LEU A 1 90 ? -4.348 -0.246 -12.898 1 98.81 90 LEU A O 1
ATOM 721 N N . LEU A 1 91 ? -6.371 -0.601 -13.703 1 97.81 91 LEU A N 1
ATOM 722 C CA . LEU A 1 91 ? -6.254 0.296 -14.844 1 97.81 91 LEU A CA 1
ATOM 723 C C . LEU A 1 91 ? -7.5 1.166 -14.984 1 97.81 91 LEU A C 1
ATOM 725 O O . LEU A 1 91 ? -8.602 0.651 -15.18 1 97.81 91 LEU A O 1
ATOM 729 N N . ASN A 1 92 ? -7.344 2.459 -14.828 1 96.44 92 ASN A N 1
ATOM 730 C CA . ASN A 1 92 ? -8.43 3.422 -14.969 1 96.44 92 ASN A CA 1
ATOM 731 C C . ASN A 1 92 ? -9.602 3.076 -14.062 1 96.44 92 ASN A C 1
ATOM 733 O O . ASN A 1 92 ? -10.75 3.02 -14.516 1 96.44 92 ASN A O 1
ATOM 737 N N . GLY A 1 93 ? -9.312 2.678 -12.945 1 96.69 93 GLY A N 1
ATOM 738 C CA . GLY A 1 93 ? -10.328 2.455 -11.922 1 96.69 93 GLY A CA 1
ATOM 739 C C . GLY A 1 93 ? -11 1.098 -12.031 1 96.69 93 GLY A C 1
ATOM 740 O O . GLY A 1 93 ? -11.938 0.804 -11.297 1 96.69 93 GLY A O 1
ATOM 741 N N . LYS A 1 94 ? -10.5 0.237 -12.898 1 98.62 94 LYS A N 1
ATOM 742 C CA . LYS A 1 94 ? -11.07 -1.093 -13.094 1 98.62 94 LYS A CA 1
ATOM 743 C C . LYS A 1 94 ? -10.039 -2.18 -12.797 1 98.62 94 LYS A C 1
ATOM 745 O O . LYS A 1 94 ? -8.844 -1.987 -13.016 1 98.62 94 LYS A O 1
ATOM 750 N N . LEU A 1 95 ? -10.547 -3.268 -12.297 1 98.88 95 LEU A N 1
ATOM 751 C CA . LEU A 1 95 ? -9.672 -4.398 -11.992 1 98.88 95 LEU A CA 1
ATOM 752 C C . LEU A 1 95 ? -9.695 -5.422 -13.117 1 98.88 95 LEU A C 1
ATOM 754 O O . LEU A 1 95 ? -10.766 -5.855 -13.547 1 98.88 95 LEU A O 1
ATOM 758 N N . TYR A 1 96 ? -8.547 -5.773 -13.594 1 98.94 96 TYR A N 1
ATOM 759 C CA . TYR A 1 96 ? -8.359 -6.773 -14.633 1 98.94 96 TYR A CA 1
ATOM 760 C C . TYR A 1 96 ? -7.652 -8.008 -14.086 1 98.94 96 TYR A C 1
ATOM 762 O O . TYR A 1 96 ? -6.73 -7.891 -13.273 1 98.94 96 TYR A O 1
ATOM 770 N N . GLY A 1 97 ? -8.078 -9.203 -14.508 1 98.88 97 GLY A N 1
ATOM 771 C CA . GLY A 1 97 ? -7.488 -10.453 -14.062 1 98.88 97 GLY A CA 1
ATOM 772 C C . GLY A 1 97 ? -6.766 -11.195 -15.172 1 98.88 97 GLY A C 1
ATOM 773 O O . GLY A 1 97 ? -7.289 -11.328 -16.281 1 98.88 97 GLY A O 1
ATOM 774 N N . ASP A 1 98 ? -5.578 -11.609 -14.914 1 98.88 98 ASP A N 1
ATOM 775 C CA . ASP A 1 98 ? -4.754 -12.438 -15.789 1 98.88 98 ASP A CA 1
ATOM 776 C C . ASP A 1 98 ? -4.195 -13.641 -15.039 1 98.88 98 ASP A C 1
ATOM 778 O O . ASP A 1 98 ? -4.438 -13.805 -13.844 1 98.88 98 ASP A O 1
ATOM 782 N N . ASN A 1 99 ? -3.557 -14.516 -15.75 1 98.69 99 ASN A N 1
ATOM 783 C CA . ASN A 1 99 ? -2.879 -15.664 -15.141 1 98.69 99 ASN A CA 1
ATOM 784 C C . ASN A 1 99 ? -1.426 -15.758 -15.594 1 98.69 99 ASN A C 1
ATOM 786 O O . ASN A 1 99 ? -1.146 -16.234 -16.703 1 98.69 99 ASN A O 1
ATOM 790 N N . SER A 1 100 ? -0.575 -15.367 -14.742 1 98.56 100 SER A N 1
ATOM 791 C CA . SER A 1 100 ? 0.842 -15.375 -15.086 1 98.56 100 SER A CA 1
ATOM 792 C C . SER A 1 100 ? 1.481 -16.719 -14.766 1 98.56 100 SER A C 1
ATOM 794 O O . SER A 1 100 ? 2.602 -17 -15.195 1 98.56 100 SER A O 1
ATOM 796 N N . ASP A 1 101 ? 0.784 -17.594 -14.031 1 97.94 101 ASP A N 1
ATOM 797 C CA . ASP A 1 101 ? 1.29 -18.938 -13.758 1 97.94 101 ASP A CA 1
ATOM 798 C C . ASP A 1 101 ? 1.562 -19.703 -15.047 1 97.94 101 ASP A C 1
ATOM 800 O O . ASP A 1 101 ? 2.559 -20.422 -15.156 1 97.94 101 ASP A O 1
ATOM 804 N N . TYR A 1 102 ? 0.646 -19.531 -15.977 1 97.69 102 TYR A N 1
ATOM 805 C CA . TYR A 1 102 ? 0.792 -20.172 -17.281 1 97.69 102 TYR A CA 1
ATOM 806 C C . TYR A 1 102 ? 2.15 -19.844 -17.891 1 97.69 102 TYR A C 1
ATOM 808 O O . TYR A 1 102 ? 2.885 -20.75 -18.297 1 97.69 102 TYR A O 1
ATOM 816 N N . TYR A 1 103 ? 2.551 -18.609 -17.812 1 97.06 103 TYR A N 1
ATOM 817 C CA . TYR A 1 103 ? 3.787 -18.156 -18.438 1 97.06 103 TYR A CA 1
ATOM 818 C C . TYR A 1 103 ? 5.004 -18.625 -17.656 1 97.06 103 TYR A C 1
ATOM 820 O O . TYR A 1 103 ? 6.035 -18.953 -18.234 1 97.06 103 TYR A O 1
ATOM 828 N N . GLY A 1 104 ? 4.844 -18.594 -16.359 1 97.88 104 GLY A N 1
ATOM 829 C CA . GLY A 1 104 ? 5.918 -19.125 -15.531 1 97.88 104 GLY A CA 1
ATOM 830 C C . GLY A 1 104 ? 6.191 -20.594 -15.781 1 97.88 104 GLY A C 1
ATOM 831 O O . GLY A 1 104 ? 7.352 -21 -15.867 1 97.88 104 GLY A O 1
ATOM 832 N N . PHE A 1 105 ? 5.125 -21.344 -15.906 1 98 105 PHE A N 1
ATOM 833 C CA . PHE A 1 105 ? 5.25 -22.781 -16.156 1 98 105 PHE A CA 1
ATOM 834 C C . PHE A 1 105 ? 5.887 -23.031 -17.516 1 98 105 PHE A C 1
ATOM 836 O O . PHE A 1 105 ? 6.766 -23.891 -17.641 1 98 105 PHE A O 1
ATOM 843 N N . VAL A 1 106 ? 5.477 -22.297 -18.516 1 97.38 106 VAL A N 1
ATOM 844 C CA . VAL A 1 106 ? 6.035 -22.375 -19.859 1 97.38 106 VAL A CA 1
ATOM 845 C C . VAL A 1 106 ? 7.543 -22.156 -19.812 1 97.38 106 VAL A C 1
ATOM 847 O O . VAL A 1 106 ? 8.32 -22.953 -20.344 1 97.38 106 VAL A O 1
ATOM 850 N N . TYR A 1 107 ? 7.895 -21.109 -19.172 1 97.12 107 TYR A N 1
ATOM 851 C CA . TYR A 1 107 ? 9.305 -20.781 -19.094 1 97.12 107 TYR A CA 1
ATOM 852 C C . TYR A 1 107 ? 10.109 -21.906 -18.453 1 97.12 107 TYR A C 1
ATOM 854 O O . TYR A 1 107 ? 11.164 -22.297 -18.969 1 97.12 107 TYR A O 1
ATOM 862 N N . MET A 1 108 ? 9.586 -22.375 -17.359 1 97.12 108 MET A N 1
ATOM 863 C CA . MET A 1 108 ? 10.273 -23.422 -16.594 1 97.12 108 MET A CA 1
ATOM 864 C C . MET A 1 108 ? 10.461 -24.672 -17.453 1 97.12 108 MET A C 1
ATOM 866 O O . MET A 1 108 ? 11.562 -25.219 -17.516 1 97.12 108 MET A O 1
ATOM 870 N N . LEU A 1 109 ? 9.445 -25.125 -18.188 1 97.88 109 LEU A N 1
ATOM 871 C CA . LEU A 1 109 ? 9.531 -26.344 -18.969 1 97.88 109 LEU A CA 1
ATOM 872 C C . LEU A 1 109 ? 10.438 -26.141 -20.188 1 97.88 109 LEU A C 1
ATOM 874 O O . LEU A 1 109 ? 11.203 -27.047 -20.547 1 97.88 109 LEU A O 1
ATOM 878 N N . LYS A 1 110 ? 10.344 -25 -20.797 1 97 110 LYS A N 1
ATOM 879 C CA . LYS A 1 110 ? 11.188 -24.703 -21.953 1 97 110 LYS A CA 1
ATOM 880 C C . LYS A 1 110 ? 12.664 -24.688 -21.547 1 97 110 LYS A C 1
ATOM 882 O O . LYS A 1 110 ? 13.516 -25.203 -22.281 1 97 110 LYS A O 1
ATOM 887 N N . LEU A 1 111 ? 12.93 -24.078 -20.469 1 96.56 111 LEU A N 1
ATOM 888 C CA . LEU A 1 111 ? 14.297 -24.016 -19.953 1 96.56 111 LEU A CA 1
ATOM 889 C C . LEU A 1 111 ? 14.898 -25.406 -19.812 1 96.56 111 LEU A C 1
ATOM 891 O O . LEU A 1 111 ? 16.094 -25.594 -20.047 1 96.56 111 LEU A O 1
ATOM 895 N N . HIS A 1 112 ? 14.086 -26.391 -19.453 1 96.75 112 HIS A N 1
ATOM 896 C CA . HIS A 1 112 ? 14.555 -27.734 -19.188 1 96.75 112 HIS A CA 1
ATOM 897 C C . HIS A 1 112 ? 14.32 -28.641 -20.391 1 96.75 112 HIS A C 1
ATOM 899 O O . HIS A 1 112 ? 14.5 -29.859 -20.312 1 96.75 112 HIS A O 1
ATOM 905 N N . LYS A 1 113 ? 13.836 -28.156 -21.469 1 96.69 113 LYS A N 1
ATOM 906 C CA . LYS A 1 113 ? 13.672 -28.844 -22.75 1 96.69 113 LYS A CA 1
ATOM 907 C C . LYS A 1 113 ? 12.734 -30.031 -22.625 1 96.69 113 LYS A C 1
ATOM 909 O O . LYS A 1 113 ? 13.047 -31.125 -23.109 1 96.69 113 LYS A O 1
ATOM 914 N N . ILE A 1 114 ? 11.672 -29.828 -21.922 1 96.88 114 ILE A N 1
ATOM 915 C CA . ILE A 1 114 ? 10.688 -30.891 -21.75 1 96.88 114 ILE A CA 1
ATOM 916 C C . ILE A 1 114 ? 9.672 -30.859 -22.891 1 96.88 114 ILE A C 1
ATOM 918 O O . ILE A 1 114 ? 8.977 -29.859 -23.078 1 96.88 114 ILE A O 1
ATOM 922 N N . ASP A 1 115 ? 9.602 -31.875 -23.641 1 95.38 115 ASP A N 1
ATOM 923 C CA . ASP A 1 115 ? 8.633 -32.031 -24.719 1 95.38 115 ASP A CA 1
ATOM 924 C C . ASP A 1 115 ? 7.352 -32.688 -24.219 1 95.38 115 ASP A C 1
ATOM 926 O O . ASP A 1 115 ? 7.402 -33.719 -23.562 1 95.38 115 ASP A O 1
ATOM 930 N N . LEU A 1 116 ? 6.188 -32.156 -24.594 1 97.38 116 LEU A N 1
ATOM 931 C CA . LEU A 1 116 ? 4.906 -32.594 -24.031 1 97.38 116 LEU A CA 1
ATOM 932 C C . LEU A 1 116 ? 4.066 -33.281 -25.109 1 97.38 116 LEU A C 1
ATOM 934 O O . LEU A 1 116 ? 3.078 -33.969 -24.781 1 97.38 116 LEU A O 1
ATOM 938 N N . LYS A 1 117 ? 4.441 -33.125 -26.328 1 97.75 117 LYS A N 1
ATOM 939 C CA . LYS A 1 117 ? 3.629 -33.625 -27.422 1 97.75 117 LYS A CA 1
ATOM 940 C C . LYS A 1 117 ? 3.467 -35.156 -27.328 1 97.75 117 LYS A C 1
ATOM 942 O O . LYS A 1 117 ? 4.449 -35.875 -27.141 1 97.75 117 LYS A O 1
ATOM 947 N N . ASP A 1 118 ? 2.252 -35.625 -27.391 1 98 118 ASP A N 1
ATOM 948 C CA . ASP A 1 118 ? 1.868 -37.031 -27.453 1 98 118 ASP A CA 1
ATOM 949 C C . ASP A 1 118 ? 2.305 -37.75 -26.188 1 98 118 ASP A C 1
ATOM 951 O O . ASP A 1 118 ? 2.537 -38.969 -26.219 1 98 118 ASP A O 1
ATOM 955 N N . LYS A 1 119 ? 2.498 -37.031 -25.109 1 98.31 119 LYS A N 1
ATOM 956 C CA . LYS A 1 119 ? 2.922 -37.625 -23.844 1 98.31 119 LYS A CA 1
ATOM 957 C C . LYS A 1 119 ? 1.739 -37.812 -22.891 1 98.31 119 LYS A C 1
ATOM 959 O O . LYS A 1 119 ? 0.641 -37.312 -23.156 1 98.31 119 LYS A O 1
ATOM 964 N N . THR A 1 120 ? 1.986 -38.594 -21.891 1 98.56 120 THR A N 1
ATOM 965 C CA . THR A 1 120 ? 1.021 -38.812 -20.812 1 98.56 120 THR A CA 1
ATOM 966 C C . THR A 1 120 ? 1.492 -38.156 -19.531 1 98.56 120 THR A C 1
ATOM 968 O O . THR A 1 120 ? 2.627 -38.344 -19.094 1 98.56 120 THR A O 1
ATOM 971 N N . ALA A 1 121 ? 0.565 -37.312 -18.984 1 98.62 121 ALA A N 1
ATOM 972 C CA . ALA A 1 121 ? 0.936 -36.594 -17.781 1 98.62 121 ALA A CA 1
ATOM 973 C C . ALA A 1 121 ? -0.056 -36.844 -16.641 1 98.62 121 ALA A C 1
ATOM 975 O O . ALA A 1 121 ? -1.223 -37.156 -16.891 1 98.62 121 ALA A O 1
ATOM 976 N N . ALA A 1 122 ? 0.443 -36.812 -15.422 1 98.56 122 ALA A N 1
ATOM 977 C CA . ALA A 1 122 ? -0.383 -36.75 -14.219 1 98.56 122 ALA A CA 1
ATOM 978 C C . ALA A 1 122 ? -0.144 -35.469 -13.445 1 98.56 122 ALA A C 1
ATOM 980 O O . ALA A 1 122 ? 1.003 -35.062 -13.211 1 98.56 122 ALA A O 1
ATOM 981 N N . ILE A 1 123 ? -1.209 -34.781 -13.141 1 98.31 123 ILE A N 1
ATOM 982 C CA . ILE A 1 123 ? -1.15 -33.594 -12.297 1 98.31 123 ILE A CA 1
ATOM 983 C C . ILE A 1 123 ? -1.714 -33.906 -10.914 1 98.31 123 ILE A C 1
ATOM 985 O O . ILE A 1 123 ? -2.887 -34.25 -10.781 1 98.31 123 ILE A O 1
ATOM 989 N N . LEU A 1 124 ? -0.846 -33.781 -9.891 1 97.88 124 LEU A N 1
ATOM 990 C CA . LEU A 1 124 ? -1.292 -34 -8.523 1 97.88 124 LEU A CA 1
ATOM 991 C C . LEU A 1 124 ? -1.914 -32.75 -7.945 1 97.88 124 LEU A C 1
ATOM 993 O O . LEU A 1 124 ? -1.225 -31.734 -7.758 1 97.88 124 LEU A O 1
ATOM 997 N N . GLY A 1 125 ? -3.174 -32.781 -7.652 1 94.56 125 GLY A N 1
ATOM 998 C CA . GLY A 1 125 ? -3.906 -31.625 -7.176 1 94.56 125 GLY A CA 1
ATOM 999 C C . GLY A 1 125 ? -4.832 -31.031 -8.227 1 94.56 125 GLY A C 1
ATOM 1000 O O . GLY A 1 125 ? -4.555 -31.109 -9.422 1 94.56 125 GLY A O 1
ATOM 1001 N N . SER A 1 126 ? -5.91 -30.312 -7.777 1 91.62 126 SER A N 1
ATOM 1002 C CA . SER A 1 126 ? -6.91 -29.781 -8.695 1 91.62 126 SER A CA 1
ATOM 1003 C C . SER A 1 126 ? -7.195 -28.312 -8.414 1 91.62 126 SER A C 1
ATOM 1005 O O . SER A 1 126 ? -8.266 -27.797 -8.75 1 91.62 126 SER A O 1
ATOM 1007 N N . GLY A 1 127 ? -6.277 -27.625 -7.809 1 90.31 127 GLY A N 1
ATOM 1008 C CA . GLY A 1 127 ? -6.469 -26.219 -7.473 1 90.31 127 GLY A CA 1
ATOM 1009 C C . GLY A 1 127 ? -6.141 -25.281 -8.617 1 90.31 127 GLY A C 1
ATOM 1010 O O . GLY A 1 127 ? -6.035 -25.703 -9.766 1 90.31 127 GLY A O 1
ATOM 1011 N N . GLY A 1 128 ? -6.004 -24.016 -8.359 1 89.81 128 GLY A N 1
ATOM 1012 C CA . GLY A 1 128 ? -5.809 -22.984 -9.359 1 89.81 128 GLY A CA 1
ATOM 1013 C C . GLY A 1 128 ? -4.531 -23.156 -10.156 1 89.81 128 GLY A C 1
ATOM 1014 O O . GLY A 1 128 ? -4.516 -22.938 -11.375 1 89.81 128 GLY A O 1
ATOM 1015 N N . ALA A 1 129 ? -3.467 -23.562 -9.508 1 92.12 129 ALA A N 1
ATOM 1016 C CA . ALA A 1 129 ? -2.195 -23.75 -10.203 1 92.12 129 ALA A CA 1
ATOM 1017 C C . ALA A 1 129 ? -2.291 -24.906 -11.203 1 92.12 129 ALA A C 1
ATOM 1019 O O . ALA A 1 129 ? -1.707 -24.844 -12.289 1 92.12 129 ALA A O 1
ATOM 1020 N N . SER A 1 130 ? -3.012 -25.906 -10.812 1 95.19 130 SER A N 1
ATOM 1021 C CA . SER A 1 130 ? -3.184 -27.062 -11.688 1 95.19 130 SER A CA 1
ATOM 1022 C C . SER A 1 130 ? -3.902 -26.688 -12.977 1 95.19 130 SER A C 1
ATOM 1024 O O . SER A 1 130 ? -3.643 -27.266 -14.039 1 95.19 130 SER A O 1
ATOM 1026 N N . LYS A 1 131 ? -4.758 -25.719 -12.875 1 95.56 131 LYS A N 1
ATOM 1027 C CA . LYS A 1 131 ? -5.52 -25.281 -14.039 1 95.56 131 LYS A CA 1
ATOM 1028 C C . LYS A 1 131 ? -4.609 -24.641 -15.078 1 95.56 131 LYS A C 1
ATOM 1030 O O . LYS A 1 131 ? -4.773 -24.859 -16.281 1 95.56 131 LYS A O 1
ATOM 1035 N N . ALA A 1 132 ? -3.713 -23.844 -14.641 1 96.81 132 ALA A N 1
ATOM 1036 C CA . ALA A 1 132 ? -2.732 -23.234 -15.539 1 96.81 132 ALA A CA 1
ATOM 1037 C C . ALA A 1 132 ? -1.858 -24.312 -16.188 1 96.81 132 ALA A C 1
ATOM 1039 O O . ALA A 1 132 ? -1.583 -24.25 -17.391 1 96.81 132 ALA A O 1
ATOM 1040 N N . VAL A 1 133 ? -1.484 -25.266 -15.414 1 97.69 133 VAL A N 1
ATOM 1041 C CA . VAL A 1 133 ? -0.658 -26.359 -15.891 1 97.69 133 VAL A CA 1
ATOM 1042 C C . VAL A 1 133 ? -1.414 -27.156 -16.953 1 97.69 133 VAL A C 1
ATOM 1044 O O . VAL A 1 133 ? -0.887 -27.406 -18.031 1 97.69 133 VAL A O 1
ATOM 1047 N N . LEU A 1 134 ? -2.635 -27.516 -16.625 1 97.25 134 LEU A N 1
ATOM 1048 C CA . LEU A 1 134 ? -3.465 -28.281 -17.547 1 97.25 134 LEU A CA 1
ATOM 1049 C C . LEU A 1 134 ? -3.611 -27.562 -18.875 1 97.25 134 LEU A C 1
ATOM 1051 O O . LEU A 1 134 ? -3.463 -28.172 -19.938 1 97.25 134 LEU A O 1
ATOM 1055 N N . CYS A 1 135 ? -3.9 -26.297 -18.781 1 96.69 135 CYS A N 1
ATOM 1056 C CA . CYS A 1 135 ? -4.09 -25.5 -19.984 1 96.69 135 CYS A CA 1
ATOM 1057 C C . CYS A 1 135 ? -2.857 -25.562 -20.875 1 96.69 135 CYS A C 1
ATOM 1059 O O . CYS A 1 135 ? -2.973 -25.75 -22.094 1 96.69 135 CYS A O 1
ATOM 1061 N N . TYR A 1 136 ? -1.704 -25.422 -20.297 1 97.25 136 TYR A N 1
ATOM 1062 C CA . TYR A 1 136 ? -0.473 -25.453 -21.078 1 97.25 136 TYR A CA 1
ATOM 1063 C C . TYR A 1 136 ? -0.259 -26.844 -21.688 1 97.25 136 TYR A C 1
ATOM 1065 O O . TYR A 1 136 ? 0.141 -26.953 -22.844 1 97.25 136 TYR A O 1
ATOM 1073 N N . LEU A 1 137 ? -0.443 -27.906 -20.922 1 97.88 137 LEU A N 1
ATOM 1074 C CA . LEU A 1 137 ? -0.283 -29.266 -21.422 1 97.88 137 LEU A CA 1
ATOM 1075 C C . LEU A 1 137 ? -1.16 -29.484 -22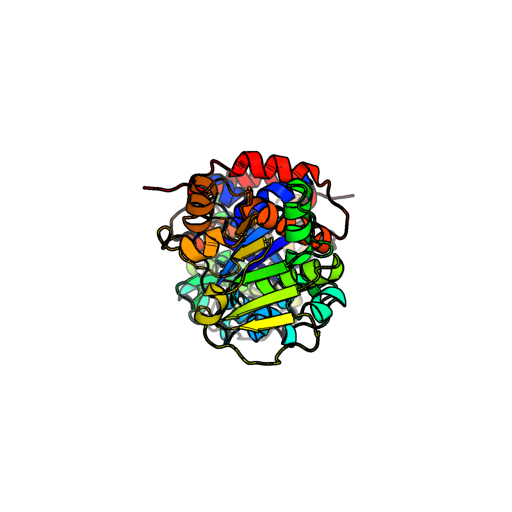.656 1 97.88 137 LEU A C 1
ATOM 1077 O O . LEU A 1 137 ? -0.699 -30.031 -23.656 1 97.88 137 LEU A O 1
ATOM 1081 N N . LEU A 1 138 ? -2.354 -29.047 -22.516 1 97 138 LEU A N 1
ATOM 1082 C CA . LEU A 1 138 ? -3.295 -29.188 -23.625 1 97 138 LEU A CA 1
ATOM 1083 C C . LEU A 1 138 ? -2.842 -28.391 -24.828 1 97 138 LEU A C 1
ATOM 1085 O O . LEU A 1 138 ? -2.877 -28.891 -25.953 1 97 138 LEU A O 1
ATOM 1089 N N . ASP A 1 139 ? -2.412 -27.219 -24.625 1 96.75 139 ASP A N 1
ATOM 1090 C CA . ASP A 1 139 ? -1.942 -26.344 -25.703 1 96.75 139 ASP A CA 1
ATOM 1091 C C . ASP A 1 139 ? -0.766 -26.969 -26.438 1 96.75 139 ASP A C 1
ATOM 1093 O O . ASP A 1 139 ? -0.577 -26.734 -27.641 1 96.75 139 ASP A O 1
ATOM 1097 N N . MET A 1 140 ? -0.003 -27.766 -25.734 1 97.31 140 MET A N 1
ATOM 1098 C CA . MET A 1 140 ? 1.229 -28.312 -26.297 1 97.31 140 MET A CA 1
ATOM 1099 C C . MET A 1 140 ? 0.988 -29.688 -26.906 1 97.31 140 MET A C 1
ATOM 1101 O O . MET A 1 140 ? 1.932 -30.344 -27.344 1 97.31 140 MET A O 1
ATOM 1105 N N . GLY A 1 141 ? -0.203 -30.188 -26.859 1 97.25 141 GLY A N 1
ATOM 1106 C CA . GLY A 1 141 ? -0.557 -31.406 -27.562 1 97.25 141 GLY A CA 1
ATOM 1107 C C . GLY A 1 141 ? -0.359 -32.656 -26.719 1 97.25 141 GLY A C 1
ATOM 1108 O O . GLY A 1 141 ? -0.033 -33.719 -27.25 1 97.25 141 GLY A O 1
ATOM 1109 N N . ILE A 1 142 ? -0.503 -32.531 -25.453 1 98 142 ILE A N 1
ATOM 1110 C CA . ILE A 1 142 ? -0.451 -33.688 -24.562 1 98 142 ILE A CA 1
ATOM 1111 C C . ILE A 1 142 ? -1.479 -34.719 -25.016 1 98 142 ILE A C 1
ATOM 1113 O O . ILE A 1 142 ? -2.551 -34.375 -25.516 1 98 142 ILE A O 1
ATOM 1117 N N . ASP A 1 143 ? -1.096 -36 -24.953 1 98.12 143 ASP A N 1
ATOM 1118 C CA . ASP A 1 143 ? -1.997 -37.062 -25.391 1 98.12 143 ASP A CA 1
ATOM 1119 C C . ASP A 1 143 ? -3.031 -37.375 -24.312 1 98.12 143 ASP A C 1
ATOM 1121 O O . ASP A 1 143 ? -4.215 -37.531 -24.609 1 98.12 143 ASP A O 1
ATOM 1125 N N . ARG A 1 144 ? -2.584 -37.469 -23.078 1 98 144 ARG A N 1
ATOM 1126 C CA . ARG A 1 144 ? -3.447 -37.844 -21.953 1 98 144 ARG A CA 1
ATOM 1127 C C . ARG A 1 144 ? -3.012 -37.125 -20.672 1 98 144 ARG A C 1
ATOM 1129 O O . ARG A 1 144 ? -1.816 -37.031 -20.406 1 98 144 ARG A O 1
ATOM 1136 N N . VAL A 1 145 ? -4.062 -36.594 -19.969 1 98.06 145 VAL A N 1
ATOM 1137 C CA . VAL A 1 145 ? -3.777 -35.969 -18.688 1 98.06 145 VAL A CA 1
ATOM 1138 C C . VAL A 1 145 ? -4.66 -36.594 -17.609 1 98.06 145 VAL A C 1
ATOM 1140 O O . VAL A 1 145 ? -5.879 -36.688 -17.766 1 98.06 145 VAL A O 1
ATOM 1143 N N . TYR A 1 146 ? -4.051 -37.062 -16.484 1 97.19 146 TYR A N 1
ATOM 1144 C CA . TYR A 1 146 ? -4.77 -37.469 -15.289 1 97.19 146 TYR A CA 1
ATOM 1145 C C . TYR A 1 146 ? -4.668 -36.438 -14.195 1 97.19 146 TYR A C 1
ATOM 1147 O O . TYR A 1 146 ? -3.568 -36.125 -13.727 1 97.19 146 TYR A O 1
ATOM 1155 N N . ILE A 1 147 ? -5.77 -35.875 -13.859 1 97.12 147 ILE A N 1
ATOM 1156 C CA . ILE A 1 147 ? -5.812 -35 -12.688 1 97.12 147 ILE A CA 1
ATOM 1157 C C . ILE A 1 147 ? -6.133 -35.844 -11.445 1 97.12 147 ILE A C 1
ATOM 1159 O O . ILE A 1 147 ? -7.18 -36.469 -11.367 1 97.12 147 ILE A O 1
ATOM 1163 N N . VAL A 1 148 ? -5.219 -35.75 -10.477 1 96.81 148 VAL A N 1
ATOM 1164 C CA . VAL A 1 148 ? -5.336 -36.625 -9.305 1 96.81 148 VAL A CA 1
ATOM 1165 C C . VAL A 1 148 ? -5.859 -35.812 -8.117 1 96.81 148 VAL A C 1
ATOM 1167 O O . VAL A 1 148 ? -5.266 -34.812 -7.734 1 96.81 148 VAL A O 1
ATOM 1170 N N . SER A 1 149 ? -6.914 -36.188 -7.68 1 93.62 149 SER A N 1
ATOM 1171 C CA . SER A 1 149 ? -7.551 -35.5 -6.562 1 93.62 149 SER A CA 1
ATOM 1172 C C . SER A 1 149 ? -7.934 -36.469 -5.453 1 93.62 149 SER A C 1
ATOM 1174 O O . SER A 1 149 ? -8.117 -37.656 -5.699 1 93.62 149 SER A O 1
ATOM 1176 N N . ARG A 1 150 ? -8.023 -36.031 -4.184 1 87.75 150 ARG A N 1
ATOM 1177 C CA . ARG A 1 150 ? -8.484 -36.812 -3.047 1 87.75 150 ARG A CA 1
ATOM 1178 C C . ARG A 1 150 ? -9.969 -37.156 -3.184 1 87.75 150 ARG A C 1
ATOM 1180 O O . ARG A 1 150 ? -10.414 -38.219 -2.721 1 87.75 150 ARG A O 1
ATOM 1187 N N . ASN A 1 151 ? -10.703 -36.125 -3.848 1 87.62 151 ASN A N 1
ATOM 1188 C CA . ASN A 1 151 ? -12.125 -36.312 -4.117 1 87.62 151 ASN A CA 1
ATOM 1189 C C . ASN A 1 151 ? -12.445 -36.125 -5.598 1 87.62 151 ASN A C 1
ATOM 1191 O O . ASN A 1 151 ? -13.031 -35.125 -5.992 1 87.62 151 ASN A O 1
ATOM 1195 N N . PRO A 1 152 ? -12.18 -37.188 -6.211 1 87.44 152 PRO A N 1
ATOM 1196 C CA . PRO A 1 152 ? -12.312 -37.062 -7.664 1 87.44 152 PRO A CA 1
ATOM 1197 C C . PRO A 1 152 ? -13.773 -36.969 -8.109 1 87.44 152 PRO A C 1
ATOM 1199 O O . PRO A 1 152 ? -14.609 -37.75 -7.66 1 87.44 152 PRO A O 1
ATOM 1202 N N . LYS A 1 153 ? -14.141 -35.906 -8.68 1 79.38 153 LYS A N 1
ATOM 1203 C CA . LYS A 1 153 ? -15.398 -35.812 -9.414 1 79.38 153 LYS A CA 1
ATOM 1204 C C . LYS A 1 153 ? -15.227 -36.281 -10.852 1 79.38 153 LYS A C 1
ATOM 1206 O O . LYS A 1 153 ? -14.805 -35.531 -11.719 1 79.38 153 LYS A O 1
ATOM 1211 N N . LYS A 1 154 ? -15.75 -37.438 -11.008 1 74.94 154 LYS A N 1
ATOM 1212 C CA . LYS A 1 154 ? -15.539 -38.031 -12.328 1 74.94 154 LYS A CA 1
ATOM 1213 C C . LYS A 1 154 ? -16.25 -37.219 -13.406 1 74.94 154 LYS A C 1
ATOM 1215 O O . LYS A 1 154 ? -17.281 -36.562 -13.133 1 74.94 154 LYS A O 1
ATOM 1220 N N . ASN A 1 155 ? -15.602 -36.938 -14.633 1 68.25 155 ASN A N 1
ATOM 1221 C CA . ASN A 1 155 ? -16.172 -36.281 -15.789 1 68.25 155 ASN A CA 1
ATOM 1222 C C . ASN A 1 155 ? -16.234 -34.75 -15.57 1 68.25 155 ASN A C 1
ATOM 1224 O O . ASN A 1 155 ? -17.172 -34.094 -16.031 1 68.25 155 ASN A O 1
ATOM 1228 N N . GLU A 1 156 ? -15.461 -34.25 -14.68 1 77.31 156 GLU A N 1
ATOM 1229 C CA . GLU A 1 156 ? -15.422 -32.812 -14.414 1 77.31 156 GLU A CA 1
ATOM 1230 C C . GLU A 1 156 ? -14.922 -32.062 -15.633 1 77.31 156 GLU A C 1
ATOM 1232 O O . GLU A 1 156 ? -15.258 -30.891 -15.812 1 77.31 156 GLU A O 1
ATOM 1237 N N . PHE A 1 157 ? -14.25 -32.812 -16.469 1 81.81 157 PHE A N 1
ATOM 1238 C CA . PHE A 1 157 ? -13.625 -32.125 -17.609 1 81.81 157 PHE A CA 1
ATOM 1239 C C . PHE A 1 157 ? -14.328 -32.5 -18.906 1 81.81 157 PHE A C 1
ATOM 1241 O O . PHE A 1 157 ? -14.766 -33.625 -19.078 1 81.81 157 PHE A O 1
ATOM 1248 N N . THR A 1 158 ? -14.406 -31.547 -19.766 1 77.12 158 THR A N 1
ATOM 1249 C CA . THR A 1 158 ? -15.07 -31.75 -21.062 1 77.12 158 THR A CA 1
ATOM 1250 C C . THR A 1 158 ? -14.102 -32.375 -22.062 1 77.12 158 THR A C 1
ATOM 1252 O O . THR A 1 158 ? -14.531 -33 -23.031 1 77.12 158 THR A O 1
ATOM 1255 N N . GLN A 1 159 ? -12.945 -32.156 -21.828 1 88.62 159 GLN A N 1
ATOM 1256 C CA . GLN A 1 159 ? -11.945 -32.688 -22.75 1 88.62 159 GLN A CA 1
ATOM 1257 C C . GLN A 1 159 ? -11.828 -34.219 -22.609 1 88.62 159 GLN A C 1
ATOM 1259 O O . GLN A 1 159 ? -11.672 -34.719 -21.516 1 88.62 159 GLN A O 1
ATOM 1264 N N . ASN A 1 160 ? -11.789 -34.906 -23.672 1 90.81 160 ASN A N 1
ATOM 1265 C CA . ASN A 1 160 ? -11.805 -36.344 -23.688 1 90.81 160 ASN A CA 1
ATOM 1266 C C . ASN A 1 160 ? -10.484 -36.938 -23.172 1 90.81 160 ASN A C 1
ATOM 1268 O O . ASN A 1 160 ? -10.438 -38.062 -22.703 1 90.81 160 ASN A O 1
ATOM 1272 N N . ASN A 1 161 ? -9.484 -36.156 -23.359 1 95.5 161 ASN A N 1
ATOM 1273 C CA . ASN A 1 161 ? -8.188 -36.719 -22.984 1 95.5 161 ASN A CA 1
ATOM 1274 C C . ASN A 1 161 ? -7.781 -36.281 -21.578 1 95.5 161 ASN A C 1
ATOM 1276 O O . ASN A 1 161 ? -6.609 -36.406 -21.203 1 95.5 161 ASN A O 1
ATOM 1280 N N . VAL A 1 162 ? -8.703 -35.719 -20.812 1 96.56 162 VAL A N 1
ATOM 1281 C CA . VAL A 1 162 ? -8.469 -35.344 -19.422 1 96.56 162 VAL A CA 1
ATOM 1282 C C . VAL A 1 162 ? -9.391 -36.156 -18.516 1 96.56 162 VAL A C 1
ATOM 1284 O O . VAL A 1 162 ? -10.602 -36.219 -18.75 1 96.56 162 VAL A O 1
ATOM 1287 N N . GLU A 1 163 ? -8.844 -36.75 -17.516 1 95 163 GLU A N 1
ATOM 1288 C CA . GLU A 1 163 ? -9.625 -37.562 -16.562 1 95 163 GLU A CA 1
ATOM 1289 C C . GLU A 1 163 ? -9.219 -37.25 -15.125 1 95 163 GLU A C 1
ATOM 1291 O O . GLU A 1 163 ? -8.031 -37.094 -14.828 1 95 163 GLU A O 1
ATOM 1296 N N . MET A 1 164 ? -10.188 -37.125 -14.289 1 95.94 164 MET A N 1
ATOM 1297 C CA . MET A 1 164 ? -9.914 -37 -12.859 1 95.94 164 MET A CA 1
ATOM 1298 C C . MET A 1 164 ? -9.914 -38.375 -12.188 1 95.94 164 MET A C 1
ATOM 1300 O O . MET A 1 164 ? -10.844 -39.156 -12.375 1 95.94 164 MET A O 1
ATOM 1304 N N . ILE A 1 165 ? -8.898 -38.625 -11.445 1 95.75 165 ILE A N 1
ATOM 1305 C CA . ILE A 1 165 ? -8.781 -39.906 -10.812 1 95.75 165 ILE A CA 1
ATOM 1306 C C . ILE A 1 165 ? -8.344 -39.75 -9.352 1 95.75 165 ILE A C 1
ATOM 1308 O O . ILE A 1 165 ? -7.965 -38.656 -8.938 1 95.75 165 ILE A O 1
ATOM 1312 N N . SER A 1 166 ? -8.445 -40.844 -8.57 1 95.69 166 SER A N 1
ATOM 1313 C CA . SER A 1 166 ? -7.984 -40.844 -7.184 1 95.69 166 SER A CA 1
ATOM 1314 C C . SER A 1 166 ? -6.508 -41.219 -7.102 1 95.69 166 SER A C 1
ATOM 1316 O O . SER A 1 166 ? -5.922 -41.688 -8.078 1 95.69 166 SER A O 1
ATOM 1318 N N . TYR A 1 167 ? -5.957 -41.031 -5.977 1 96.31 167 TYR A N 1
ATOM 1319 C CA . TYR A 1 167 ? -4.57 -41.438 -5.754 1 96.31 167 TYR A CA 1
ATOM 1320 C C . TYR A 1 167 ? -4.414 -42.938 -5.863 1 96.31 167 TYR A C 1
ATOM 1322 O O . TYR A 1 167 ? -3.377 -43.438 -6.309 1 96.31 167 TYR A O 1
ATOM 1330 N N . LYS A 1 168 ? -5.414 -43.656 -5.484 1 95.75 168 LYS A N 1
ATOM 1331 C CA . LYS A 1 168 ? -5.395 -45.125 -5.594 1 95.75 168 LYS A CA 1
ATOM 1332 C C . LYS A 1 168 ? -5.316 -45.562 -7.055 1 95.75 168 LYS A C 1
ATOM 1334 O O . LYS A 1 168 ? -4.551 -46.469 -7.398 1 95.75 168 LYS A O 1
ATOM 1339 N N . GLU A 1 169 ? -6.051 -44.906 -7.832 1 96.12 169 GLU A N 1
ATOM 1340 C CA . GLU A 1 169 ? -6.078 -45.25 -9.258 1 96.12 169 GLU A CA 1
ATOM 1341 C C . GLU A 1 169 ? -4.754 -44.906 -9.93 1 96.12 169 GLU A C 1
ATOM 1343 O O . GLU A 1 169 ? -4.367 -45.531 -10.922 1 96.12 169 GLU A O 1
ATOM 1348 N N . LEU A 1 170 ? -4.051 -43.938 -9.398 1 97.5 170 LEU A N 1
ATOM 1349 C CA . LEU A 1 170 ? -2.777 -43.5 -9.953 1 97.5 170 LEU A CA 1
ATOM 1350 C C . LEU A 1 170 ? -1.728 -44.594 -9.867 1 97.5 170 LEU A C 1
ATOM 1352 O O . LEU A 1 170 ? -0.81 -44.656 -10.695 1 97.5 170 LEU A O 1
ATOM 1356 N N . GLU A 1 171 ? -1.827 -45.469 -8.961 1 96.62 171 GLU A N 1
ATOM 1357 C CA . GLU A 1 171 ? -0.85 -46.531 -8.727 1 96.62 171 GLU A CA 1
ATOM 1358 C C . GLU A 1 171 ? -0.682 -47.406 -9.961 1 96.62 171 GLU A C 1
ATOM 1360 O O . GLU A 1 171 ? 0.405 -47.906 -10.211 1 96.62 171 GLU A O 1
ATOM 1365 N N . GLY A 1 172 ? -1.709 -47.5 -10.742 1 95 172 GLY A N 1
ATOM 1366 C CA . GLY A 1 172 ? -1.675 -48.375 -11.898 1 95 172 GLY A CA 1
ATOM 1367 C C . GLY A 1 172 ? -1.376 -47.625 -13.195 1 95 172 GLY A C 1
ATOM 1368 O O . GLY A 1 172 ? -1.352 -48.25 -14.266 1 95 172 GLY A O 1
ATOM 1369 N N . ILE A 1 173 ? -1.098 -46.438 -13.055 1 97.25 173 ILE A N 1
ATOM 1370 C CA . ILE A 1 173 ? -0.93 -45.625 -14.242 1 97.25 173 ILE A CA 1
ATOM 1371 C C . ILE A 1 173 ? 0.556 -45.375 -14.5 1 97.25 173 ILE A C 1
ATOM 1373 O O . ILE A 1 173 ? 1.313 -45.062 -13.578 1 97.25 173 ILE A O 1
ATOM 1377 N N . LYS A 1 174 ? 0.973 -45.625 -15.75 1 97.69 174 LYS A N 1
ATOM 1378 C CA . LYS A 1 174 ? 2.303 -45.25 -16.219 1 97.69 174 LYS A CA 1
ATOM 1379 C C . LYS A 1 174 ? 2.234 -44.031 -17.141 1 97.69 174 LYS A C 1
ATOM 1381 O O . LYS A 1 174 ? 1.285 -43.875 -17.922 1 97.69 174 LYS A O 1
ATOM 1386 N N . GLY A 1 175 ? 3.236 -43.188 -17.062 1 97.69 175 GLY A N 1
ATOM 1387 C CA . GLY A 1 175 ? 3.238 -42 -17.906 1 97.69 175 GLY A CA 1
ATOM 1388 C C . GLY A 1 175 ? 4.613 -41.375 -18.047 1 97.69 175 GLY A C 1
ATOM 1389 O O . GLY A 1 175 ? 5.617 -41.969 -17.656 1 97.69 175 GLY A O 1
ATOM 1390 N N . ASP A 1 176 ? 4.672 -40.25 -18.719 1 98.62 176 ASP A N 1
ATOM 1391 C CA . ASP A 1 176 ? 5.93 -39.594 -19.031 1 98.62 176 ASP A CA 1
ATOM 1392 C C . ASP A 1 176 ? 6.277 -38.562 -17.953 1 98.62 176 ASP A C 1
ATOM 1394 O O . ASP A 1 176 ? 7.43 -38.438 -17.547 1 98.62 176 ASP A O 1
ATOM 1398 N N . ILE A 1 177 ? 5.266 -37.781 -17.516 1 98.69 177 ILE A N 1
ATOM 1399 C CA . ILE A 1 177 ? 5.523 -36.656 -16.641 1 98.69 177 ILE A CA 1
ATOM 1400 C C . ILE A 1 177 ? 4.527 -36.656 -15.477 1 98.69 177 ILE A C 1
ATOM 1402 O O . ILE A 1 177 ? 3.34 -36.906 -15.672 1 98.69 177 ILE A O 1
ATOM 1406 N N . ILE A 1 178 ? 5.004 -36.469 -14.242 1 98.81 178 ILE A N 1
ATOM 1407 C CA . ILE A 1 178 ? 4.164 -36.281 -13.062 1 98.81 178 ILE A CA 1
ATOM 1408 C C . ILE A 1 178 ? 4.465 -34.938 -12.422 1 98.81 178 ILE A C 1
ATOM 1410 O O . ILE A 1 178 ? 5.625 -34.594 -12.195 1 98.81 178 ILE A O 1
ATOM 1414 N N . ILE A 1 179 ? 3.385 -34.125 -12.211 1 98.75 179 ILE A N 1
ATOM 1415 C CA . ILE A 1 179 ? 3.52 -32.75 -11.766 1 98.75 179 ILE A CA 1
ATOM 1416 C C . ILE A 1 179 ? 2.836 -32.562 -10.414 1 98.75 179 ILE A C 1
ATOM 1418 O O . ILE A 1 179 ? 1.638 -32.844 -10.273 1 98.75 179 ILE A O 1
ATOM 1422 N N . ASN A 1 180 ? 3.596 -32.125 -9.453 1 98.31 180 ASN A N 1
ATOM 1423 C CA . ASN A 1 180 ? 3.021 -31.844 -8.148 1 98.31 180 ASN A CA 1
ATOM 1424 C C . ASN A 1 180 ? 2.516 -30.406 -8.078 1 98.31 180 ASN A C 1
ATOM 1426 O O . ASN A 1 180 ? 3.311 -29.453 -8.078 1 98.31 180 ASN A O 1
ATOM 1430 N N . SER A 1 181 ? 1.243 -30.219 -8.031 1 96.31 181 SER A N 1
ATOM 1431 C CA . SER A 1 181 ? 0.635 -28.906 -7.855 1 96.31 181 SER A CA 1
ATOM 1432 C C . SER A 1 181 ? -0.06 -28.781 -6.504 1 96.31 181 SER A C 1
ATOM 1434 O O . SER A 1 181 ? -0.907 -27.906 -6.309 1 96.31 181 SER A O 1
ATOM 1436 N N . THR A 1 182 ? 0.258 -29.734 -5.562 1 93.56 182 THR A N 1
ATOM 1437 C CA . THR A 1 182 ? -0.232 -29.688 -4.191 1 93.56 182 THR A CA 1
ATOM 1438 C C . THR A 1 182 ? 0.757 -28.938 -3.293 1 93.56 182 THR A C 1
ATOM 1440 O O . THR A 1 182 ? 1.905 -28.719 -3.68 1 93.56 182 THR A O 1
ATOM 1443 N N . PRO A 1 183 ? 0.312 -28.656 -2.123 1 89.81 183 PRO A N 1
ATOM 1444 C CA . PRO A 1 183 ? 1.252 -28.016 -1.193 1 89.81 183 PRO A CA 1
ATOM 1445 C C . PRO A 1 183 ? 2.123 -29.031 -0.456 1 89.81 183 PRO A C 1
ATOM 1447 O O . PRO A 1 183 ? 2.943 -28.656 0.382 1 89.81 183 PRO A O 1
ATOM 1450 N N . LEU A 1 184 ? 1.976 -30.25 -0.721 1 92 184 LEU A N 1
ATOM 1451 C CA . LEU A 1 184 ? 2.717 -31.281 -0.008 1 92 184 LEU A CA 1
ATOM 1452 C C . LEU A 1 184 ? 4.203 -31.219 -0.35 1 92 184 LEU A C 1
ATOM 1454 O O . LEU A 1 184 ? 4.578 -31.281 -1.523 1 92 184 LEU A O 1
ATOM 1458 N N . GLY A 1 185 ? 4.996 -31.141 0.646 1 91.62 185 GLY A N 1
ATOM 1459 C CA . GLY A 1 185 ? 6.438 -31.016 0.482 1 91.62 185 GLY A CA 1
ATOM 1460 C C . GLY A 1 185 ? 6.953 -29.625 0.735 1 91.62 185 GLY A C 1
ATOM 1461 O O . GLY A 1 185 ? 8.164 -29.406 0.802 1 91.62 185 GLY A O 1
ATOM 1462 N N . MET A 1 186 ? 6.02 -28.734 0.812 1 87 186 MET A N 1
ATOM 1463 C CA . MET A 1 186 ? 6.383 -27.344 1.031 1 87 186 MET A CA 1
ATOM 1464 C C . MET A 1 186 ? 6.738 -27.094 2.494 1 87 186 MET A C 1
ATOM 1466 O O . MET A 1 186 ? 6.176 -27.734 3.389 1 87 186 MET A O 1
ATOM 1470 N N . TYR A 1 187 ? 7.578 -26.188 2.719 1 83.06 187 TYR A N 1
ATOM 1471 C CA . TYR A 1 187 ? 7.848 -25.797 4.098 1 83.06 187 TYR A CA 1
ATOM 1472 C C . TYR A 1 187 ? 6.566 -25.359 4.801 1 83.06 187 TYR A C 1
ATOM 1474 O O . TYR A 1 187 ? 5.75 -24.641 4.223 1 83.06 187 TYR A O 1
ATOM 1482 N N . PRO A 1 188 ? 6.34 -25.828 5.98 1 80.56 188 PRO A N 1
ATOM 1483 C CA . PRO A 1 188 ? 7.289 -26.469 6.895 1 80.56 188 PRO A CA 1
ATOM 1484 C C . PRO A 1 188 ? 7.227 -28 6.828 1 80.56 188 PRO A C 1
ATOM 1486 O O . PRO A 1 188 ? 7.984 -28.672 7.523 1 80.56 188 PRO A O 1
ATOM 1489 N N . LYS A 1 189 ? 6.355 -28.562 6.098 1 83.38 189 LYS A N 1
ATOM 1490 C CA . LYS A 1 189 ? 6.273 -30.016 5.984 1 83.38 189 LYS A CA 1
ATOM 1491 C C . LYS A 1 189 ? 7.133 -30.531 4.828 1 83.38 189 LYS A C 1
ATOM 1493 O O . LYS A 1 189 ? 6.613 -31.094 3.869 1 83.38 189 LYS A O 1
ATOM 1498 N N . VAL A 1 190 ? 8.414 -30.531 5.008 1 89.56 190 VAL A N 1
ATOM 1499 C CA . VAL A 1 190 ? 9.344 -30.703 3.895 1 89.56 190 VAL A CA 1
ATOM 1500 C C . VAL A 1 190 ? 9.617 -32.188 3.68 1 89.56 190 VAL A C 1
ATOM 1502 O O . VAL A 1 190 ? 10.125 -32.594 2.631 1 89.56 190 VAL A O 1
ATOM 1505 N N . ASP A 1 191 ? 9.242 -33.031 4.621 1 92.75 191 ASP A N 1
ATOM 1506 C CA . ASP A 1 191 ? 9.578 -34.469 4.539 1 92.75 191 ASP A CA 1
ATOM 1507 C C . ASP A 1 191 ? 8.406 -35.281 3.977 1 92.75 191 ASP A C 1
ATOM 1509 O O . ASP A 1 191 ? 8.352 -36.5 4.152 1 92.75 191 ASP A O 1
ATOM 1513 N N . VAL A 1 192 ? 7.543 -34.562 3.303 1 95.19 192 VAL A N 1
ATOM 1514 C CA . VAL A 1 192 ? 6.363 -35.25 2.764 1 95.19 192 VAL A CA 1
ATOM 1515 C C . VAL A 1 192 ? 6.387 -35.188 1.238 1 95.19 192 VAL A C 1
ATOM 1517 O O . VAL A 1 192 ? 6.758 -34.156 0.657 1 95.19 192 VAL A O 1
ATOM 1520 N N . SER A 1 193 ? 6.117 -36.281 0.652 1 97.31 193 SER A N 1
ATOM 1521 C CA . SER A 1 193 ? 5.91 -36.344 -0.79 1 97.31 193 SER A CA 1
ATOM 1522 C C . SER A 1 193 ? 4.449 -36.625 -1.122 1 97.31 193 SER A C 1
ATOM 1524 O O . SER A 1 193 ? 3.779 -37.375 -0.407 1 97.31 193 SER A O 1
ATOM 1526 N N . PRO A 1 194 ? 3.965 -36.094 -2.189 1 97.19 194 PRO A N 1
ATOM 1527 C CA . PRO A 1 194 ? 2.562 -36.344 -2.537 1 97.19 194 PRO A CA 1
ATOM 1528 C C . PRO A 1 194 ? 2.309 -37.781 -2.982 1 97.19 194 PRO A C 1
ATOM 1530 O O . PRO A 1 194 ? 1.166 -38.219 -2.963 1 97.19 194 PRO A O 1
ATOM 1533 N N . VAL A 1 195 ? 3.34 -38.5 -3.422 1 98.06 195 VAL A N 1
ATOM 1534 C CA . VAL A 1 195 ? 3.223 -39.875 -3.85 1 98.06 195 VAL A CA 1
ATOM 1535 C C . VAL A 1 195 ? 4.449 -40.656 -3.389 1 98.06 195 VAL A C 1
ATOM 1537 O O . VAL A 1 195 ? 5.469 -40.062 -3.016 1 98.06 195 VAL A O 1
ATOM 1540 N N . ASN A 1 196 ? 4.336 -41.938 -3.387 1 97.19 196 ASN A N 1
ATOM 1541 C CA . ASN A 1 196 ? 5.445 -42.781 -2.953 1 97.19 196 ASN A CA 1
ATOM 1542 C C . ASN A 1 196 ? 6.359 -43.156 -4.117 1 97.19 196 ASN A C 1
ATOM 1544 O O . ASN A 1 196 ? 6.102 -42.781 -5.258 1 97.19 196 ASN A O 1
ATOM 1548 N N . GLU A 1 197 ? 7.402 -43.875 -3.797 1 97.88 197 GLU A N 1
ATOM 1549 C CA . GLU A 1 197 ? 8.438 -44.25 -4.77 1 97.88 197 GLU A CA 1
ATOM 1550 C C . GLU A 1 197 ? 7.875 -45.125 -5.871 1 97.88 197 GLU A C 1
ATOM 1552 O O . GLU A 1 197 ? 8.297 -45.031 -7.027 1 97.88 197 GLU A O 1
ATOM 1557 N N . ASP A 1 198 ? 6.988 -45.969 -5.52 1 97.94 198 ASP A N 1
ATOM 1558 C CA . ASP A 1 198 ? 6.41 -46.875 -6.488 1 97.94 198 ASP A CA 1
ATOM 1559 C C . ASP A 1 198 ? 5.707 -46.125 -7.613 1 97.94 198 ASP A C 1
ATOM 1561 O O . ASP A 1 198 ? 5.812 -46.5 -8.781 1 97.94 198 ASP A O 1
ATOM 1565 N N . ILE A 1 199 ? 4.98 -45.125 -7.238 1 98.5 199 ILE A N 1
ATOM 1566 C CA . ILE A 1 199 ? 4.301 -44.281 -8.227 1 98.5 199 ILE A CA 1
ATOM 1567 C C . ILE A 1 199 ? 5.328 -43.531 -9.055 1 98.5 199 ILE A C 1
ATOM 1569 O O . ILE A 1 199 ? 5.199 -43.438 -10.281 1 98.5 199 ILE A O 1
ATOM 1573 N N . ILE A 1 200 ? 6.336 -43 -8.445 1 98.44 200 ILE A N 1
ATOM 1574 C CA . ILE A 1 200 ? 7.367 -42.219 -9.109 1 98.44 200 ILE A CA 1
ATOM 1575 C C . ILE A 1 200 ? 8.047 -43.062 -10.188 1 98.44 200 ILE A C 1
ATOM 1577 O O . ILE A 1 200 ? 8.359 -42.562 -11.273 1 98.44 200 ILE A O 1
ATOM 1581 N N . ARG A 1 201 ? 8.219 -44.375 -9.914 1 98.31 201 ARG A N 1
ATOM 1582 C CA . ARG A 1 201 ? 8.875 -45.281 -10.844 1 98.31 201 ARG A CA 1
ATOM 1583 C C . ARG A 1 201 ? 8.094 -45.375 -12.156 1 98.31 201 ARG A C 1
ATOM 1585 O O . ARG A 1 201 ? 8.672 -45.656 -13.203 1 98.31 201 ARG A O 1
ATOM 1592 N N . ASN A 1 202 ? 6.855 -45.062 -12.055 1 98.5 202 ASN A N 1
ATOM 1593 C CA . ASN A 1 202 ? 5.98 -45.188 -13.219 1 98.5 202 ASN A CA 1
ATOM 1594 C C . ASN A 1 202 ? 6.098 -44 -14.148 1 98.5 202 ASN A C 1
ATOM 1596 O O . ASN A 1 202 ? 5.492 -43.969 -15.227 1 98.5 202 ASN A O 1
ATOM 1600 N N . PHE A 1 203 ? 6.875 -43 -13.844 1 98.56 203 PHE A N 1
ATOM 1601 C CA . PHE A 1 203 ? 7.023 -41.781 -14.641 1 98.56 203 PHE A CA 1
ATOM 1602 C C . PHE A 1 203 ? 8.492 -41.5 -14.938 1 98.56 203 PHE A C 1
ATOM 1604 O O . PHE A 1 203 ? 9.375 -42.062 -14.297 1 98.56 203 PHE A O 1
ATOM 1611 N N . ASN A 1 204 ? 8.82 -40.625 -15.922 1 98.25 204 ASN A N 1
ATOM 1612 C CA . ASN A 1 204 ? 10.188 -40.312 -16.344 1 98.25 204 ASN A CA 1
ATOM 1613 C C . ASN A 1 204 ? 10.625 -38.938 -15.883 1 98.25 204 ASN A C 1
ATOM 1615 O O . ASN A 1 204 ? 11.82 -38.688 -15.68 1 98.25 204 ASN A O 1
ATOM 1619 N N . ILE A 1 205 ? 9.672 -38.031 -15.781 1 98.69 205 ILE A N 1
ATOM 1620 C CA . ILE A 1 205 ? 9.953 -36.656 -15.453 1 98.69 205 ILE A CA 1
ATOM 1621 C C . ILE A 1 205 ? 9.094 -36.219 -14.273 1 98.69 205 ILE A C 1
ATOM 1623 O O . ILE A 1 205 ? 7.883 -36.438 -14.258 1 98.69 205 ILE A O 1
ATOM 1627 N N . LEU A 1 206 ? 9.719 -35.656 -13.258 1 98.75 206 LEU A N 1
ATOM 1628 C CA . LEU A 1 206 ? 9.023 -35.062 -12.125 1 98.75 206 LEU A CA 1
ATOM 1629 C C . LEU A 1 206 ? 9.133 -33.531 -12.141 1 98.75 206 LEU A C 1
ATOM 1631 O O . LEU A 1 206 ? 10.234 -33 -12.258 1 98.75 206 LEU A O 1
ATOM 1635 N N . VAL A 1 207 ? 7.988 -32.875 -12.047 1 98.62 207 VAL A N 1
ATOM 1636 C CA . VAL A 1 207 ? 7.93 -31.422 -11.922 1 98.62 207 VAL A CA 1
ATOM 1637 C C . VAL A 1 207 ? 7.238 -31.047 -10.617 1 98.62 207 VAL A C 1
ATOM 1639 O O . VAL A 1 207 ? 6.152 -31.547 -10.312 1 98.62 207 VAL A O 1
ATOM 1642 N N . ASP A 1 208 ? 7.879 -30.25 -9.883 1 98.19 208 ASP A N 1
ATOM 1643 C CA . ASP A 1 208 ? 7.297 -29.75 -8.641 1 98.19 208 ASP A CA 1
ATOM 1644 C C . ASP A 1 208 ? 7.09 -28.234 -8.68 1 98.19 208 ASP A C 1
ATOM 1646 O O . ASP A 1 208 ? 8.039 -27.484 -8.906 1 98.19 208 ASP A O 1
ATOM 1650 N N . LEU A 1 209 ? 5.863 -27.781 -8.438 1 96.81 209 LEU A N 1
ATOM 1651 C CA . LEU A 1 209 ? 5.594 -26.359 -8.461 1 96.81 209 LEU A CA 1
ATOM 1652 C C . LEU A 1 209 ? 6.051 -25.688 -7.164 1 96.81 209 LEU A C 1
ATOM 1654 O O . LEU A 1 209 ? 6.137 -24.469 -7.086 1 96.81 209 LEU A O 1
ATOM 1658 N N . ILE A 1 210 ? 6.367 -26.547 -6.184 1 92.75 210 ILE A N 1
ATOM 1659 C CA . ILE A 1 210 ? 6.906 -26.062 -4.922 1 92.75 210 ILE A CA 1
ATOM 1660 C C . ILE A 1 210 ? 8.336 -25.562 -5.133 1 92.75 210 ILE A C 1
ATOM 1662 O O . ILE A 1 210 ? 9.117 -26.188 -5.848 1 92.75 210 ILE A O 1
ATOM 1666 N N . TYR A 1 211 ? 8.586 -24.438 -4.492 1 90.94 211 TYR A N 1
ATOM 1667 C CA . TYR A 1 211 ? 9.922 -23.875 -4.652 1 90.94 211 TYR A CA 1
ATOM 1668 C C . TYR A 1 211 ? 10.648 -23.812 -3.318 1 90.94 211 TYR A C 1
ATOM 1670 O O . TYR A 1 211 ? 11.852 -23.531 -3.275 1 90.94 211 TYR A O 1
ATOM 1678 N N . ASN A 1 212 ? 9.961 -24.016 -2.268 1 87.75 212 ASN A N 1
ATOM 1679 C CA . ASN A 1 212 ? 10.531 -24.016 -0.925 1 87.75 212 ASN A CA 1
ATOM 1680 C C . ASN A 1 212 ? 10.156 -25.266 -0.147 1 87.75 212 ASN A C 1
ATOM 1682 O O . ASN A 1 212 ? 9.031 -25.391 0.334 1 87.75 212 ASN A O 1
ATOM 1686 N N . PRO A 1 213 ? 11.102 -26.219 -0.004 1 89.75 213 PRO A N 1
ATOM 1687 C CA . PRO A 1 213 ? 12.523 -26.141 -0.356 1 89.75 213 PRO A CA 1
ATOM 1688 C C . PRO A 1 213 ? 12.766 -26.266 -1.858 1 89.75 213 PRO A C 1
ATOM 1690 O O . PRO A 1 213 ? 11.859 -26.656 -2.604 1 89.75 213 PRO A O 1
ATOM 1693 N N . ILE A 1 214 ? 13.969 -25.984 -2.258 1 90.19 214 ILE A N 1
ATOM 1694 C CA . ILE A 1 214 ? 14.344 -26.031 -3.666 1 90.19 214 ILE A CA 1
ATOM 1695 C C . ILE A 1 214 ? 14.266 -27.469 -4.176 1 90.19 214 ILE A C 1
ATOM 1697 O O . ILE A 1 214 ? 13.867 -27.703 -5.32 1 90.19 214 ILE A O 1
ATOM 1701 N N . GLU A 1 215 ? 14.766 -28.344 -3.367 1 93.25 215 GLU A N 1
ATOM 1702 C CA . GLU A 1 215 ? 14.594 -29.766 -3.641 1 93.25 215 GLU A CA 1
ATOM 1703 C C . GLU A 1 215 ? 13.641 -30.406 -2.641 1 93.25 215 GLU A C 1
ATOM 1705 O O . GLU A 1 215 ? 14.016 -30.688 -1.5 1 93.25 215 GLU A O 1
ATOM 1710 N N . THR A 1 216 ? 12.445 -30.734 -3.064 1 95.81 216 THR A N 1
ATOM 1711 C CA . THR A 1 216 ? 11.453 -31.375 -2.217 1 95.81 216 THR A CA 1
ATOM 1712 C C . THR A 1 216 ? 11.734 -32.875 -2.08 1 95.81 216 THR A C 1
ATOM 1714 O O . THR A 1 216 ? 12.547 -33.438 -2.826 1 95.81 216 THR A O 1
ATOM 1717 N N . LYS A 1 217 ? 11.109 -33.469 -1.124 1 97.31 217 LYS A N 1
ATOM 1718 C CA . LYS A 1 217 ? 11.219 -34.906 -0.979 1 97.31 217 LYS A CA 1
ATOM 1719 C C . LYS A 1 217 ? 10.805 -35.625 -2.26 1 97.31 217 LYS A C 1
ATOM 1721 O O . LYS A 1 217 ? 11.406 -36.625 -2.641 1 97.31 217 LYS A O 1
ATOM 1726 N N . PHE A 1 218 ? 9.789 -35.125 -2.885 1 98.12 218 PHE A N 1
ATOM 1727 C CA . PHE A 1 218 ? 9.281 -35.625 -4.156 1 98.12 218 PHE A CA 1
ATOM 1728 C C . PHE A 1 218 ? 10.375 -35.625 -5.215 1 98.12 218 PHE A C 1
ATOM 1730 O O . PHE A 1 218 ? 10.625 -36.625 -5.863 1 98.12 218 PHE A O 1
ATOM 1737 N N . LEU A 1 219 ? 11.07 -34.531 -5.375 1 98.06 219 LEU A N 1
ATOM 1738 C CA . LEU A 1 219 ? 12.133 -34.406 -6.363 1 98.06 219 LEU A CA 1
ATOM 1739 C C . LEU A 1 219 ? 13.352 -35.219 -5.965 1 98.06 219 LEU A C 1
ATOM 1741 O O . LEU A 1 219 ? 14.016 -35.812 -6.824 1 98.06 219 LEU A O 1
ATOM 1745 N N . GLU A 1 220 ? 13.641 -35.219 -4.695 1 97.81 220 GLU A N 1
ATOM 1746 C CA . GLU A 1 220 ? 14.758 -36.031 -4.191 1 97.81 220 GLU A CA 1
ATOM 1747 C C . GLU A 1 220 ? 14.586 -37.5 -4.547 1 97.81 220 GLU A C 1
ATOM 1749 O O . GLU A 1 220 ? 15.523 -38.156 -5.008 1 97.81 220 GLU A O 1
ATOM 1754 N N . MET A 1 221 ? 13.422 -38.031 -4.27 1 98.12 221 MET A N 1
ATOM 1755 C CA . MET A 1 221 ? 13.125 -39.406 -4.602 1 98.12 221 MET A CA 1
ATOM 1756 C C . MET A 1 221 ? 13.305 -39.656 -6.098 1 98.12 221 MET A C 1
ATOM 1758 O O . MET A 1 221 ? 13.852 -40.688 -6.492 1 98.12 221 MET A O 1
ATOM 1762 N N . GLY A 1 222 ? 12.805 -38.719 -6.918 1 98.25 222 GLY A N 1
ATOM 1763 C CA . GLY A 1 222 ? 12.977 -38.844 -8.359 1 98.25 222 GLY A CA 1
ATOM 1764 C C . GLY A 1 222 ? 14.438 -38.875 -8.781 1 98.25 222 GLY A C 1
ATOM 1765 O O . GLY A 1 222 ? 14.82 -39.719 -9.602 1 98.25 222 GLY A O 1
ATOM 1766 N N . ARG A 1 223 ? 15.172 -38 -8.188 1 97.81 223 ARG A N 1
ATOM 1767 C CA . ARG A 1 223 ? 16.594 -37.938 -8.5 1 97.81 223 ARG A CA 1
ATOM 1768 C C . ARG A 1 223 ? 17.281 -39.25 -8.148 1 97.81 223 ARG A C 1
ATOM 1770 O O . ARG A 1 223 ? 18.109 -39.781 -8.922 1 97.81 223 ARG A O 1
ATOM 1777 N N . LYS A 1 224 ? 17 -39.75 -6.996 1 97.88 224 LYS A N 1
ATOM 1778 C CA . LYS A 1 224 ? 17.594 -41.031 -6.543 1 97.88 224 LYS A CA 1
ATOM 1779 C C . LYS A 1 224 ? 17.25 -42.156 -7.5 1 97.88 224 LYS A C 1
ATOM 1781 O O . LYS A 1 224 ? 18.031 -43.094 -7.648 1 97.88 224 LYS A O 1
ATOM 1786 N N . LEU A 1 225 ? 16.172 -42.062 -8.133 1 98.12 225 LEU A N 1
ATOM 1787 C CA . LEU A 1 225 ? 15.711 -43.125 -9.047 1 98.12 225 LEU A CA 1
ATOM 1788 C C . LEU A 1 225 ? 16.188 -42.844 -10.469 1 98.12 225 LEU A C 1
ATOM 1790 O O . LEU A 1 225 ? 15.797 -43.531 -11.406 1 98.12 225 LEU A O 1
ATOM 1794 N N . GLY A 1 226 ? 16.969 -41.75 -10.672 1 97.75 226 GLY A N 1
ATOM 1795 C CA . GLY A 1 226 ? 17.547 -41.438 -11.961 1 97.75 226 GLY A CA 1
ATOM 1796 C C . GLY A 1 226 ? 16.594 -40.719 -12.898 1 97.75 226 GLY A C 1
ATOM 1797 O O . GLY A 1 226 ? 16.797 -40.719 -14.109 1 97.75 226 GLY A O 1
ATOM 1798 N N . LYS A 1 227 ? 15.508 -40.156 -12.367 1 98.19 227 LYS A N 1
ATOM 1799 C CA . LYS A 1 227 ? 14.523 -39.438 -13.18 1 98.19 227 LYS A CA 1
ATOM 1800 C C . LYS A 1 227 ? 14.945 -38 -13.398 1 98.19 227 LYS A C 1
ATOM 1802 O O . LYS A 1 227 ? 15.758 -37.469 -12.641 1 98.19 227 LYS A O 1
ATOM 1807 N N . GLN A 1 228 ? 14.461 -37.375 -14.484 1 98.19 228 GLN A N 1
ATOM 1808 C CA . GLN A 1 228 ? 14.594 -35.938 -14.641 1 98.19 228 GLN A CA 1
ATOM 1809 C C . GLN A 1 228 ? 13.68 -35.188 -13.672 1 98.19 228 GLN A C 1
ATOM 1811 O O . GLN A 1 228 ? 12.516 -35.562 -13.508 1 98.19 228 GLN A O 1
ATOM 1816 N N . THR A 1 229 ? 14.289 -34.25 -12.938 1 98.12 229 THR A N 1
ATOM 1817 C CA . THR A 1 229 ? 13.523 -33.5 -11.938 1 98.12 229 THR A CA 1
ATOM 1818 C C . THR A 1 229 ? 13.609 -32 -12.211 1 98.12 229 THR A C 1
ATOM 1820 O O . THR A 1 229 ? 14.648 -31.5 -12.617 1 98.12 229 THR A O 1
ATOM 1823 N N . VAL A 1 230 ? 12.492 -31.297 -12.07 1 97.62 230 VAL A N 1
ATOM 1824 C CA . VAL A 1 230 ? 12.391 -29.859 -12.266 1 97.62 230 VAL A CA 1
ATOM 1825 C C . VAL A 1 230 ? 11.703 -29.219 -11.062 1 97.62 230 VAL A C 1
ATOM 1827 O O . VAL A 1 230 ? 10.578 -29.578 -10.711 1 97.62 230 VAL A O 1
ATOM 1830 N N . GLY A 1 231 ? 12.367 -28.234 -10.469 1 96.06 231 GLY A N 1
ATOM 1831 C CA . GLY A 1 231 ? 11.797 -27.531 -9.336 1 96.06 231 GLY A CA 1
ATOM 1832 C C . GLY A 1 231 ? 11.039 -26.281 -9.734 1 96.06 231 GLY A C 1
ATOM 1833 O O . GLY A 1 231 ? 11.141 -25.812 -10.875 1 96.06 231 GLY A O 1
ATOM 1834 N N . GLY A 1 232 ? 10.414 -25.688 -8.781 1 96.12 232 GLY A N 1
ATOM 1835 C CA . GLY A 1 232 ? 9.406 -24.672 -9.078 1 96.12 232 GLY A CA 1
ATOM 1836 C C . GLY A 1 232 ? 9.945 -23.266 -9.031 1 96.12 232 GLY A C 1
ATOM 1837 O O . GLY A 1 232 ? 9.234 -22.312 -9.336 1 96.12 232 GLY A O 1
ATOM 1838 N N . LEU A 1 233 ? 11.18 -23.047 -8.711 1 95.88 233 LEU A N 1
ATOM 1839 C CA . LEU A 1 233 ? 11.695 -21.703 -8.469 1 95.88 233 LEU A CA 1
ATOM 1840 C C . LEU A 1 233 ? 11.664 -20.875 -9.75 1 95.88 233 LEU A C 1
ATOM 1842 O O . LEU A 1 233 ? 11.312 -19.688 -9.727 1 95.88 233 LEU A O 1
ATOM 1846 N N . TYR A 1 234 ? 12.016 -21.484 -10.875 1 96.94 234 TYR A N 1
ATOM 1847 C CA . TYR A 1 234 ? 11.969 -20.766 -12.141 1 96.94 234 TYR A CA 1
ATOM 1848 C C . TYR A 1 234 ? 10.539 -20.344 -12.477 1 96.94 234 TYR A C 1
ATOM 1850 O O . TYR A 1 234 ? 10.32 -19.266 -13.016 1 96.94 234 TYR A O 1
ATOM 1858 N N . MET A 1 235 ? 9.617 -21.203 -12.172 1 97.56 235 MET A N 1
ATOM 1859 C CA . MET A 1 235 ? 8.227 -20.859 -12.414 1 97.56 235 MET A CA 1
ATOM 1860 C C . MET A 1 235 ? 7.801 -19.672 -11.547 1 97.56 235 MET A C 1
ATOM 1862 O O . MET A 1 235 ? 7.098 -18.781 -12.016 1 97.56 235 MET A O 1
ATOM 1866 N N . LEU A 1 236 ? 8.266 -19.703 -10.305 1 96.75 236 LEU A N 1
ATOM 1867 C CA . LEU A 1 236 ? 7.938 -18.625 -9.383 1 96.75 236 LEU A CA 1
ATOM 1868 C C . LEU A 1 236 ? 8.461 -17.281 -9.906 1 96.75 236 LEU A C 1
ATOM 1870 O O . LEU A 1 236 ? 7.734 -16.297 -9.914 1 96.75 236 LEU A O 1
ATOM 1874 N N . ILE A 1 237 ? 9.688 -17.25 -10.359 1 98 237 ILE A N 1
ATOM 1875 C CA . ILE A 1 237 ? 10.312 -16.031 -10.852 1 98 237 ILE A CA 1
ATOM 1876 C C . ILE A 1 237 ? 9.68 -15.625 -12.18 1 98 237 ILE A C 1
ATOM 1878 O O . ILE A 1 237 ? 9.398 -14.445 -12.406 1 98 237 ILE A O 1
ATOM 1882 N N . GLY A 1 238 ? 9.453 -16.609 -13 1 98.19 238 GLY A N 1
ATOM 1883 C CA . GLY A 1 238 ? 8.875 -16.344 -14.305 1 98.19 238 GLY A CA 1
ATOM 1884 C C . GLY A 1 238 ? 7.488 -15.727 -14.234 1 98.19 238 GLY A C 1
ATOM 1885 O O . GLY A 1 238 ? 7.18 -14.781 -14.969 1 98.19 238 GLY A O 1
ATOM 1886 N N . GLN A 1 239 ? 6.633 -16.328 -13.406 1 98.31 239 GLN A N 1
ATOM 1887 C CA . GLN A 1 239 ? 5.289 -15.781 -13.289 1 98.31 239 GLN A CA 1
ATOM 1888 C C . GLN A 1 239 ? 5.324 -14.367 -12.703 1 98.31 239 GLN A C 1
ATOM 1890 O O . GLN A 1 239 ? 4.512 -13.516 -13.062 1 98.31 239 GLN A O 1
ATOM 1895 N N . ALA A 1 240 ? 6.285 -14.078 -11.789 1 98.56 240 ALA A N 1
ATOM 1896 C CA . ALA A 1 240 ? 6.438 -12.742 -11.227 1 98.56 240 ALA A CA 1
ATOM 1897 C C . ALA A 1 240 ? 6.844 -11.734 -12.297 1 98.56 240 ALA A C 1
ATOM 1899 O O . ALA A 1 240 ? 6.324 -10.617 -12.336 1 98.56 240 ALA A O 1
ATOM 1900 N N . LEU A 1 241 ? 7.789 -12.164 -13.141 1 98.69 241 LEU A N 1
ATOM 1901 C CA . LEU A 1 241 ? 8.227 -11.297 -14.227 1 98.69 241 LEU A CA 1
ATOM 1902 C C . LEU A 1 241 ? 7.07 -10.961 -15.156 1 98.69 241 LEU A C 1
ATOM 1904 O O . LEU A 1 241 ? 6.902 -9.805 -15.562 1 98.69 241 LEU A O 1
ATOM 1908 N N . LYS A 1 242 ? 6.305 -11.953 -15.484 1 98.62 242 LYS A N 1
ATOM 1909 C CA . LYS A 1 242 ? 5.148 -11.742 -16.359 1 98.62 242 LYS A CA 1
ATOM 1910 C C . LYS A 1 242 ? 4.141 -10.797 -15.703 1 98.62 242 LYS A C 1
ATOM 1912 O O . LYS A 1 242 ? 3.557 -9.945 -16.375 1 98.62 242 LYS A O 1
ATOM 1917 N N . ALA A 1 243 ? 3.893 -10.977 -14.453 1 98.81 243 ALA A N 1
ATOM 1918 C CA . ALA A 1 243 ? 3.008 -10.07 -13.734 1 98.81 243 ALA A CA 1
ATOM 1919 C C . ALA A 1 243 ? 3.49 -8.625 -13.852 1 98.81 243 ALA A C 1
ATOM 1921 O O . ALA A 1 243 ? 2.703 -7.719 -14.141 1 98.81 243 ALA A O 1
ATOM 1922 N N . GLN A 1 244 ? 4.793 -8.414 -13.664 1 98.81 244 GLN A N 1
ATOM 1923 C CA . GLN A 1 244 ? 5.352 -7.07 -13.789 1 98.81 244 GLN A CA 1
ATOM 1924 C C . GLN A 1 244 ? 5.215 -6.543 -15.211 1 98.81 244 GLN A C 1
ATOM 1926 O O . GLN A 1 244 ? 4.965 -5.355 -15.422 1 98.81 244 GLN A O 1
ATOM 1931 N N . GLU A 1 245 ? 5.379 -7.445 -16.219 1 98.69 245 GLU A N 1
ATOM 1932 C CA . GLU A 1 245 ? 5.133 -7.035 -17.594 1 98.69 245 GLU A CA 1
ATOM 1933 C C . GLU A 1 245 ? 3.721 -6.488 -17.766 1 98.69 245 GLU A C 1
ATOM 1935 O O . GLU A 1 245 ? 3.523 -5.457 -18.406 1 98.69 245 GLU A O 1
ATOM 1940 N N . ILE A 1 246 ? 2.834 -7.188 -17.234 1 98.62 246 ILE A N 1
ATOM 1941 C CA . ILE A 1 246 ? 1.43 -6.805 -17.328 1 98.62 246 ILE A CA 1
ATOM 1942 C C . ILE A 1 246 ? 1.205 -5.469 -16.625 1 98.62 246 ILE A C 1
ATOM 1944 O O . ILE A 1 246 ? 0.594 -4.559 -17.188 1 98.62 246 ILE A O 1
ATOM 1948 N N . TRP A 1 247 ? 1.701 -5.273 -15.445 1 98.69 247 TRP A N 1
ATOM 1949 C CA . TRP A 1 247 ? 1.493 -4.07 -14.641 1 98.69 247 TRP A CA 1
ATOM 1950 C C . TRP A 1 247 ? 2.213 -2.877 -15.258 1 98.69 247 TRP A C 1
ATOM 1952 O O . TRP A 1 247 ? 1.708 -1.752 -15.219 1 98.69 247 TRP A O 1
ATOM 1962 N N . GLN A 1 248 ? 3.4 -3.102 -15.828 1 98 248 GLN A N 1
ATOM 1963 C CA . GLN A 1 248 ? 4.203 -2.031 -16.422 1 98 248 GLN A CA 1
ATOM 1964 C C . GLN A 1 248 ? 3.781 -1.752 -17.859 1 98 248 GLN A C 1
ATOM 1966 O O . GLN A 1 248 ? 4.191 -0.748 -18.438 1 98 248 GLN A O 1
ATOM 1971 N N . GLN A 1 249 ? 3 -2.65 -18.453 1 97.44 249 GLN A N 1
ATOM 1972 C CA . GLN A 1 249 ? 2.494 -2.518 -19.812 1 97.44 249 GLN A CA 1
ATOM 1973 C C . GLN A 1 249 ? 3.637 -2.389 -20.812 1 97.44 249 GLN A C 1
ATOM 1975 O O . GLN A 1 249 ? 3.607 -1.524 -21.688 1 97.44 249 GLN A O 1
ATOM 1980 N N . ARG A 1 250 ? 4.672 -3.193 -20.609 1 97.19 250 ARG A N 1
ATOM 1981 C CA . ARG A 1 250 ? 5.812 -3.303 -21.516 1 97.19 250 ARG A CA 1
ATOM 1982 C C . ARG A 1 250 ? 6.547 -4.625 -21.312 1 97.19 250 ARG A C 1
ATOM 1984 O O . ARG A 1 250 ? 6.52 -5.191 -20.219 1 97.19 250 ARG A O 1
ATOM 1991 N N . PRO A 1 251 ? 7.203 -5.109 -22.344 1 97.44 251 PRO A N 1
ATOM 1992 C CA . PRO A 1 251 ? 7.992 -6.332 -22.172 1 97.44 251 PRO A CA 1
ATOM 1993 C C . PRO A 1 251 ? 9.211 -6.129 -21.281 1 97.44 251 PRO A C 1
ATOM 1995 O O . PRO A 1 251 ? 9.766 -5.027 -21.219 1 97.44 251 PRO A O 1
ATOM 1998 N N . ILE A 1 252 ? 9.57 -7.129 -20.562 1 97.62 252 ILE A N 1
ATOM 1999 C CA . ILE A 1 252 ? 10.773 -7.141 -19.75 1 97.62 252 ILE A CA 1
ATOM 2000 C C . ILE A 1 252 ? 11.703 -8.266 -20.203 1 97.62 252 ILE A C 1
ATOM 2002 O O . ILE A 1 252 ? 11.242 -9.359 -20.547 1 97.62 252 ILE A O 1
ATOM 2006 N N . ASP A 1 253 ? 12.977 -7.984 -20.25 1 96.69 253 ASP A N 1
ATOM 2007 C CA . ASP A 1 253 ? 13.977 -8.953 -20.688 1 96.69 253 ASP A CA 1
ATOM 2008 C C . ASP A 1 253 ? 13.961 -10.195 -19.797 1 96.69 253 ASP A C 1
ATOM 2010 O O . ASP A 1 253 ? 14.164 -10.102 -18.594 1 96.69 253 ASP A O 1
ATOM 2014 N N . LYS A 1 254 ? 13.891 -11.359 -20.391 1 95.69 254 LYS A N 1
ATOM 2015 C CA . LYS A 1 254 ? 13.773 -12.609 -19.641 1 95.69 254 LYS A CA 1
ATOM 2016 C C . LYS A 1 254 ? 15.102 -13 -19 1 95.69 254 LYS A C 1
ATOM 2018 O O . LYS A 1 254 ? 15.148 -13.867 -18.125 1 95.69 254 LYS A O 1
ATOM 2023 N N . GLU A 1 255 ? 16.172 -12.359 -19.406 1 95.5 255 GLU A N 1
ATOM 2024 C CA . GLU A 1 255 ? 17.469 -12.641 -18.812 1 95.5 255 GLU A CA 1
ATOM 2025 C C . GLU A 1 255 ? 17.453 -12.367 -17.312 1 95.5 255 GLU A C 1
ATOM 2027 O O . GLU A 1 255 ? 18.219 -12.984 -16.547 1 95.5 255 GLU A O 1
ATOM 2032 N N . ILE A 1 256 ? 16.516 -11.562 -16.938 1 96.25 256 ILE A N 1
ATOM 2033 C CA . ILE A 1 256 ? 16.391 -11.164 -15.547 1 96.25 256 ILE A CA 1
ATOM 2034 C C . ILE A 1 256 ? 16.016 -12.375 -14.695 1 96.25 256 ILE A C 1
ATOM 2036 O O . ILE A 1 256 ? 16.422 -12.477 -13.531 1 96.25 256 ILE A O 1
ATOM 2040 N N . ILE A 1 257 ? 15.352 -13.305 -15.297 1 97.5 257 ILE A N 1
ATOM 2041 C CA . ILE A 1 257 ? 14.883 -14.484 -14.562 1 97.5 257 ILE A CA 1
ATOM 2042 C C . ILE A 1 257 ? 16.078 -15.281 -14.055 1 97.5 257 ILE A C 1
ATOM 2044 O O . ILE A 1 257 ? 16.125 -15.664 -12.883 1 97.5 257 ILE A O 1
ATOM 2048 N N . LYS A 1 258 ? 17.047 -15.453 -14.906 1 96.06 258 LYS A N 1
ATOM 2049 C CA . LYS A 1 258 ? 18.234 -16.203 -14.523 1 96.06 258 LYS A CA 1
ATOM 2050 C C . LYS A 1 258 ? 19.031 -15.469 -13.453 1 96.06 258 LYS A C 1
ATOM 2052 O O . LYS A 1 258 ? 19.578 -16.094 -12.531 1 96.06 258 LYS A O 1
ATOM 2057 N N . GLU A 1 259 ? 19.094 -14.188 -13.609 1 96.19 259 GLU A N 1
ATOM 2058 C CA . GLU A 1 259 ? 19.812 -13.375 -12.625 1 96.19 259 GLU A CA 1
ATOM 2059 C C . GLU A 1 259 ? 19.172 -13.484 -11.25 1 96.19 259 GLU A C 1
ATOM 2061 O O . GLU A 1 259 ? 19.859 -13.664 -10.25 1 96.19 259 GLU A O 1
ATOM 2066 N N . ILE A 1 260 ? 17.906 -13.438 -11.25 1 96.75 260 ILE A N 1
ATOM 2067 C CA . ILE A 1 260 ? 17.188 -13.508 -9.984 1 96.75 260 ILE A CA 1
ATOM 2068 C C . ILE A 1 260 ? 17.281 -14.914 -9.406 1 96.75 260 ILE A C 1
ATOM 2070 O O . ILE A 1 260 ? 17.438 -15.094 -8.195 1 96.75 260 ILE A O 1
ATOM 2074 N N . TYR A 1 261 ? 17.188 -15.883 -10.25 1 96 261 TYR A N 1
ATOM 2075 C CA . TYR A 1 261 ? 17.344 -17.266 -9.812 1 96 261 TYR A CA 1
ATOM 2076 C C . TYR A 1 261 ? 18.688 -17.453 -9.094 1 96 261 TYR A C 1
ATOM 2078 O O . TYR A 1 261 ? 18.734 -18.031 -8.008 1 96 261 TYR A O 1
ATOM 2086 N N . ASP A 1 262 ? 19.734 -16.938 -9.672 1 94.5 262 ASP A N 1
ATOM 2087 C CA . ASP A 1 262 ? 21.078 -17.094 -9.125 1 94.5 262 ASP A CA 1
ATOM 2088 C C . ASP A 1 262 ? 21.203 -16.391 -7.77 1 94.5 262 ASP A C 1
ATOM 2090 O O . ASP A 1 262 ? 21.922 -16.859 -6.891 1 94.5 262 ASP A O 1
ATOM 2094 N N . LYS A 1 263 ? 20.469 -15.398 -7.629 1 92.38 263 LYS A N 1
ATOM 2095 C CA . LYS A 1 263 ? 20.5 -14.664 -6.371 1 92.38 263 LYS A CA 1
ATOM 2096 C C . LYS A 1 263 ? 19.734 -15.414 -5.281 1 92.38 263 LYS A C 1
ATOM 2098 O O . LYS A 1 263 ? 20.125 -15.367 -4.109 1 92.38 263 LYS A O 1
ATOM 2103 N N . LEU A 1 264 ? 18.703 -16.078 -5.707 1 91 264 LEU A N 1
ATOM 2104 C CA . LEU A 1 264 ? 17.766 -16.594 -4.719 1 91 264 LEU A CA 1
ATOM 2105 C C . LEU A 1 264 ? 18.047 -18.062 -4.418 1 91 264 LEU A C 1
ATOM 2107 O O . LEU A 1 264 ? 17.656 -18.578 -3.365 1 91 264 LEU A O 1
ATOM 2111 N N . LYS A 1 265 ? 18.688 -18.766 -5.309 1 86.5 265 LYS A N 1
ATOM 2112 C CA . LYS A 1 265 ? 18.859 -20.203 -5.176 1 86.5 265 LYS A CA 1
ATOM 2113 C C . LYS A 1 265 ? 19.531 -20.562 -3.859 1 86.5 265 LYS A C 1
ATOM 2115 O O . LYS A 1 265 ? 19.328 -21.656 -3.322 1 86.5 265 LYS A O 1
ATOM 2120 N N . ASN A 1 266 ? 20.297 -19.594 -3.291 1 81.88 266 ASN A N 1
ATOM 2121 C CA . ASN A 1 266 ? 20.984 -19.828 -2.027 1 81.88 266 ASN A CA 1
ATOM 2122 C C . ASN A 1 266 ? 20.375 -19.016 -0.894 1 81.88 266 ASN A C 1
ATOM 2124 O O . ASN A 1 266 ? 21 -18.844 0.156 1 81.88 266 ASN A O 1
ATOM 2128 N N . HIS A 1 267 ? 19.266 -18.484 -1.138 1 76 267 HIS A N 1
ATOM 2129 C CA . HIS A 1 267 ? 18.609 -17.641 -0.141 1 76 267 HIS A CA 1
ATOM 2130 C C . HIS A 1 267 ? 18.219 -18.453 1.093 1 76 267 HIS A C 1
ATOM 2132 O O . HIS A 1 267 ? 17.734 -19.578 0.975 1 76 267 HIS A O 1
ATOM 2138 N N . PRO A 1 268 ? 18.469 -17.922 2.24 1 70.19 268 PRO A N 1
ATOM 2139 C CA . PRO A 1 268 ? 18.188 -18.641 3.488 1 70.19 268 PRO A CA 1
ATOM 2140 C C . PRO A 1 268 ? 16.734 -19.109 3.588 1 70.19 268 PRO A C 1
ATOM 2142 O O . PRO A 1 268 ? 16.469 -20.156 4.18 1 70.19 268 PRO A O 1
ATOM 2145 N N . LYS A 1 269 ? 15.852 -18.453 3.014 1 65.88 269 LYS A N 1
ATOM 2146 C CA . LYS A 1 269 ? 14.445 -18.828 3.078 1 65.88 269 LYS A CA 1
ATOM 2147 C C . LYS A 1 269 ? 14.156 -20.078 2.25 1 65.88 269 LYS A C 1
ATOM 2149 O O . LYS A 1 269 ? 13.109 -20.703 2.41 1 65.88 269 LYS A O 1
ATOM 2154 N N . ILE A 1 270 ? 14.867 -20.391 1.312 1 68.19 270 ILE A N 1
ATOM 2155 C CA . ILE A 1 270 ? 14.641 -21.531 0.436 1 68.19 270 ILE A CA 1
ATOM 2156 C C . ILE A 1 270 ? 15.305 -22.781 1.032 1 68.19 270 ILE A C 1
ATOM 2158 O O . ILE A 1 270 ? 14.805 -23.891 0.866 1 68.19 270 ILE A O 1
ATOM 2162 N N . ASN A 1 271 ? 16.484 -22.562 1.792 1 61.44 271 ASN A N 1
ATOM 2163 C CA . ASN A 1 271 ? 17.219 -23.703 2.314 1 61.44 271 ASN A CA 1
ATOM 2164 C C . ASN A 1 271 ? 17.172 -23.766 3.838 1 61.44 271 ASN A C 1
ATOM 2166 O O . ASN A 1 271 ? 18 -24.422 4.469 1 61.44 271 ASN A O 1
ATOM 2170 N N . LYS A 1 272 ? 16.5 -22.969 4.602 1 52.44 272 LYS A N 1
ATOM 2171 C CA . LYS A 1 272 ? 16.562 -22.969 6.059 1 52.44 272 LYS A CA 1
ATOM 2172 C C . LYS A 1 272 ? 16.328 -24.375 6.617 1 52.44 272 LYS A C 1
ATOM 2174 O O . LYS A 1 272 ? 15.211 -24.875 6.594 1 52.44 272 LYS A O 1
ATOM 2179 N N . ASN A 1 273 ? 17.172 -25.234 6.418 1 40.47 273 ASN A N 1
ATOM 2180 C CA . ASN A 1 273 ? 17.266 -26.438 7.238 1 40.47 273 ASN A CA 1
ATOM 2181 C C . ASN A 1 273 ? 17.047 -26.141 8.711 1 40.47 273 ASN A C 1
ATOM 2183 O O . ASN A 1 273 ? 16.969 -27.047 9.539 1 40.47 273 ASN A O 1
ATOM 2187 N N . ASN A 1 274 ? 17.672 -24.891 9.297 1 32.62 274 ASN A N 1
ATOM 2188 C CA . ASN A 1 274 ? 17.781 -24.875 10.75 1 32.62 274 ASN A CA 1
ATOM 2189 C C . ASN A 1 274 ? 16.516 -24.344 11.398 1 32.62 274 ASN A C 1
ATOM 2191 O O . ASN A 1 274 ? 15.922 -23.375 10.922 1 32.62 274 ASN A O 1
ATOM 2195 N N . MET B 1 1 ? 7.875 -5.387 4.391 1 89.25 1 MET B N 1
ATOM 2196 C CA . MET B 1 1 ? 7.809 -3.945 4.172 1 89.25 1 MET B CA 1
ATOM 2197 C C . MET B 1 1 ? 6.453 -3.393 4.59 1 89.25 1 MET B C 1
ATOM 2199 O O . MET B 1 1 ? 5.422 -4.027 4.363 1 89.25 1 MET B O 1
ATOM 2203 N N . GLU B 1 2 ? 6.43 -2.193 5.258 1 95.94 2 GLU B N 1
ATOM 2204 C CA . GLU B 1 2 ? 5.184 -1.582 5.707 1 95.94 2 GLU B CA 1
ATOM 2205 C C . GLU B 1 2 ? 4.73 -0.488 4.746 1 95.94 2 GLU B C 1
ATOM 2207 O O . GLU B 1 2 ? 5.555 0.214 4.16 1 95.94 2 GLU B O 1
ATOM 2212 N N . PHE B 1 3 ? 3.414 -0.378 4.574 1 98.31 3 PHE B N 1
ATOM 2213 C CA . PHE B 1 3 ? 2.844 0.667 3.734 1 98.31 3 PHE B CA 1
ATOM 2214 C C . PHE B 1 3 ? 2.311 1.814 4.582 1 98.31 3 PHE B C 1
ATOM 2216 O O . PHE B 1 3 ? 1.731 1.589 5.648 1 98.31 3 PHE B O 1
ATOM 2223 N N . TYR B 1 4 ? 2.535 2.971 4.102 1 98.69 4 TYR B N 1
ATOM 2224 C CA . TYR B 1 4 ? 2.008 4.215 4.652 1 98.69 4 TYR B CA 1
ATOM 2225 C C . TYR B 1 4 ? 1.417 5.09 3.551 1 98.69 4 TYR B C 1
ATOM 2227 O O . TYR B 1 4 ? 1.591 4.805 2.363 1 98.69 4 TYR B O 1
ATOM 2235 N N . GLY B 1 5 ? 0.686 6.16 3.979 1 98.19 5 GLY B N 1
ATOM 2236 C CA . GLY B 1 5 ? 0.205 7.035 2.922 1 98.19 5 GLY B CA 1
ATOM 2237 C C . GLY B 1 5 ? -0.392 8.328 3.443 1 98.19 5 GLY B C 1
ATOM 2238 O O . GLY B 1 5 ? -0.277 8.633 4.633 1 98.19 5 GLY B O 1
ATOM 2239 N N . LEU B 1 6 ? -0.875 9.141 2.539 1 98.31 6 LEU B N 1
ATOM 2240 C CA . LEU B 1 6 ? -1.547 10.406 2.795 1 98.31 6 LEU B CA 1
ATOM 2241 C C . LEU B 1 6 ? -2.928 10.43 2.148 1 98.31 6 LEU B C 1
ATOM 2243 O O . LEU B 1 6 ? -3.049 10.32 0.926 1 98.31 6 LEU B O 1
ATOM 2247 N N . LEU B 1 7 ? -3.893 10.531 2.982 1 98.5 7 LEU B N 1
ATOM 2248 C CA . LEU B 1 7 ? -5.266 10.672 2.514 1 98.5 7 LEU B CA 1
ATOM 2249 C C . LEU B 1 7 ? -5.594 12.133 2.217 1 98.5 7 LEU B C 1
ATOM 2251 O O . LEU B 1 7 ? -5.324 13.008 3.037 1 98.5 7 LEU B O 1
ATOM 2255 N N . GLY B 1 8 ? -6.141 12.414 1.11 1 97.12 8 GLY B N 1
ATOM 2256 C CA . GLY B 1 8 ? -6.664 13.719 0.741 1 97.12 8 GLY B CA 1
ATOM 2257 C C . GLY B 1 8 ? -7.586 13.672 -0.464 1 97.12 8 GLY B C 1
ATOM 2258 O O . GLY B 1 8 ? -7.746 12.625 -1.089 1 97.12 8 GLY B O 1
ATOM 2259 N N . GLU B 1 9 ? -8.211 14.758 -0.747 1 94.75 9 GLU B N 1
ATOM 2260 C CA . GLU B 1 9 ? -9.125 14.828 -1.882 1 94.75 9 GLU B CA 1
ATOM 2261 C C . GLU B 1 9 ? -8.367 15.07 -3.186 1 94.75 9 GLU B C 1
ATOM 2263 O O . GLU B 1 9 ? -8.609 14.383 -4.184 1 94.75 9 GLU B O 1
ATOM 2268 N N . LYS B 1 10 ? -7.516 15.992 -3.236 1 89.38 10 LYS B N 1
ATOM 2269 C CA . LYS B 1 10 ? -6.602 16.312 -4.328 1 89.38 10 LYS B CA 1
ATOM 2270 C C . LYS B 1 10 ? -5.168 16.453 -3.826 1 89.38 10 LYS B C 1
ATOM 2272 O O . LYS B 1 10 ? -4.887 17.266 -2.951 1 89.38 10 LYS B O 1
ATOM 2277 N N . LEU B 1 11 ? -4.355 15.398 -4.387 1 88.69 11 LEU B N 1
ATOM 2278 C CA . LEU B 1 11 ? -2.979 15.367 -3.902 1 88.69 11 LEU B CA 1
ATOM 2279 C C . LEU B 1 11 ? -1.993 15.531 -5.055 1 88.69 11 LEU B C 1
ATOM 2281 O O . LEU B 1 11 ? -2.094 14.828 -6.066 1 88.69 11 LEU B O 1
ATOM 2285 N N . SER B 1 12 ? -1.551 16.531 -5.594 1 72.75 12 SER B N 1
ATOM 2286 C CA . SER B 1 12 ? -0.656 16.656 -6.742 1 72.75 12 SER B CA 1
ATOM 2287 C C . SER B 1 12 ? 0.799 16.766 -6.297 1 72.75 12 SER B C 1
ATOM 2289 O O . SER B 1 12 ? 1.662 16.031 -6.785 1 72.75 12 SER B O 1
ATOM 2291 N N . HIS B 1 13 ? 1.17 17.719 -5.555 1 73.5 13 HIS B N 1
ATOM 2292 C CA . HIS B 1 13 ? 2.541 18.094 -5.242 1 73.5 13 HIS B CA 1
ATOM 2293 C C . HIS B 1 13 ? 2.816 17.984 -3.746 1 73.5 13 HIS B C 1
ATOM 2295 O O . HIS B 1 13 ? 3.359 18.906 -3.139 1 73.5 13 HIS B O 1
ATOM 2301 N N . SER B 1 14 ? 2.76 16.719 -3.244 1 84.19 14 SER B N 1
ATOM 2302 C CA . SER B 1 14 ? 3.049 16.609 -1.818 1 84.19 14 SER B CA 1
ATOM 2303 C C . SER B 1 14 ? 4.488 16.172 -1.58 1 84.19 14 SER B C 1
ATOM 2305 O O . SER B 1 14 ? 4.996 15.297 -2.293 1 84.19 14 SER B O 1
ATOM 2307 N N . LEU B 1 15 ? 5.117 16.766 -0.597 1 91.56 15 LEU B N 1
ATOM 2308 C CA . LEU B 1 15 ? 6.465 16.375 -0.193 1 91.56 15 LEU B CA 1
ATOM 2309 C C . LEU B 1 15 ? 6.422 15.242 0.82 1 91.56 15 LEU B C 1
ATOM 2311 O O . LEU B 1 15 ? 7.469 14.734 1.231 1 91.56 15 LEU B O 1
ATOM 2315 N N . SER B 1 16 ? 5.266 14.844 1.176 1 94.44 16 SER B N 1
ATOM 2316 C CA . SER B 1 16 ? 5.102 13.867 2.246 1 94.44 16 SER B CA 1
ATOM 2317 C C . SER B 1 16 ? 5.816 12.562 1.913 1 94.44 16 SER B C 1
ATOM 2319 O O . SER B 1 16 ? 6.473 11.969 2.773 1 94.44 16 SER B O 1
ATOM 2321 N N . GLU B 1 17 ? 5.668 12.172 0.671 1 94.38 17 GLU B N 1
ATOM 2322 C CA . GLU B 1 17 ? 6.316 10.93 0.268 1 94.38 17 GLU B CA 1
ATOM 2323 C C . GLU B 1 17 ? 7.824 10.992 0.498 1 94.38 17 GLU B C 1
ATOM 2325 O O . GLU B 1 17 ? 8.406 10.078 1.074 1 94.38 17 GLU B O 1
ATOM 2330 N N . GLU B 1 18 ? 8.438 12.07 0.072 1 93.88 18 GLU B N 1
ATOM 2331 C CA . GLU B 1 18 ? 9.875 12.258 0.208 1 93.88 18 GLU B CA 1
ATOM 2332 C C . GLU B 1 18 ? 10.281 12.359 1.675 1 93.88 18 GLU B C 1
ATOM 2334 O O . GLU B 1 18 ? 11.281 11.766 2.09 1 93.88 18 GLU B O 1
ATOM 2339 N N . ILE B 1 19 ? 9.547 13.062 2.42 1 97.06 19 ILE B N 1
ATOM 2340 C CA . ILE B 1 19 ? 9.859 13.281 3.828 1 97.06 19 ILE B CA 1
ATOM 2341 C C . ILE B 1 19 ? 9.797 11.961 4.586 1 97.06 19 ILE B C 1
ATOM 2343 O O . ILE B 1 19 ? 10.727 11.625 5.328 1 97.06 19 ILE B O 1
ATOM 2347 N N . HIS B 1 20 ? 8.773 11.219 4.41 1 97.94 20 HIS B N 1
ATOM 2348 C CA . HIS B 1 20 ? 8.625 9.953 5.121 1 97.94 20 HIS B CA 1
ATOM 2349 C C . HIS B 1 20 ? 9.68 8.945 4.668 1 97.94 20 HIS B C 1
ATOM 2351 O O . HIS B 1 20 ? 10.164 8.141 5.473 1 97.94 20 HIS B O 1
ATOM 2357 N N . ARG B 1 21 ? 9.977 8.977 3.377 1 96 21 ARG B N 1
ATOM 2358 C CA . ARG B 1 21 ? 11.062 8.133 2.889 1 96 21 ARG B CA 1
ATOM 2359 C C . ARG B 1 21 ? 12.367 8.43 3.623 1 96 21 ARG B C 1
ATOM 2361 O O . ARG B 1 21 ? 13.078 7.512 4.035 1 96 21 ARG B O 1
ATOM 2368 N N . GLU B 1 22 ? 12.672 9.711 3.773 1 96.88 22 GLU B N 1
ATOM 2369 C CA . GLU B 1 22 ? 13.898 10.125 4.453 1 96.88 22 GLU B CA 1
ATOM 2370 C C . GLU B 1 22 ? 13.867 9.727 5.926 1 96.88 22 GLU B C 1
ATOM 2372 O O . GLU B 1 22 ? 14.875 9.266 6.473 1 96.88 22 GLU B O 1
ATOM 2377 N N . ILE B 1 23 ? 12.766 9.898 6.57 1 98.25 23 ILE B N 1
ATOM 2378 C CA . ILE B 1 23 ? 12.648 9.539 7.98 1 98.25 23 ILE B CA 1
ATOM 2379 C C . ILE B 1 23 ? 12.891 8.047 8.148 1 98.25 23 ILE B C 1
ATOM 2381 O O . ILE B 1 23 ? 13.656 7.629 9.023 1 98.25 23 ILE B O 1
ATOM 2385 N N . LEU B 1 24 ? 12.227 7.227 7.332 1 97.94 24 LEU B N 1
ATOM 2386 C CA . LEU B 1 24 ? 12.375 5.777 7.41 1 97.94 24 LEU B CA 1
ATOM 2387 C C . LEU B 1 24 ? 13.836 5.371 7.191 1 97.94 24 LEU B C 1
ATOM 2389 O O . LEU B 1 24 ? 14.344 4.48 7.875 1 97.94 24 LEU B O 1
ATOM 2393 N N . LYS B 1 25 ? 14.445 6.039 6.234 1 96.88 25 LYS B N 1
ATOM 2394 C CA . LYS B 1 25 ? 15.859 5.793 5.988 1 96.88 25 LYS B CA 1
ATOM 2395 C C . LYS B 1 25 ? 16.703 6.098 7.227 1 96.88 25 LYS B C 1
ATOM 2397 O O . LYS B 1 25 ? 17.562 5.305 7.613 1 96.88 25 LYS B O 1
ATOM 2402 N N . TYR B 1 26 ? 16.453 7.219 7.828 1 97 26 TYR B N 1
ATOM 2403 C CA . TYR B 1 26 ? 17.219 7.656 8.992 1 97 26 TYR B CA 1
ATOM 2404 C C . TYR B 1 26 ? 17.062 6.68 10.148 1 97 26 TYR B C 1
ATOM 2406 O O . TYR B 1 26 ? 18.016 6.457 10.914 1 97 26 TYR B O 1
ATOM 2414 N N . ILE B 1 27 ? 15.938 6.094 10.297 1 97.12 27 ILE B N 1
ATOM 2415 C CA . ILE B 1 27 ? 15.703 5.262 11.469 1 97.12 27 ILE B CA 1
ATOM 2416 C C . ILE B 1 27 ? 15.922 3.793 11.117 1 97.12 27 ILE B C 1
ATOM 2418 O O . ILE B 1 27 ? 15.703 2.906 11.945 1 97.12 27 ILE B O 1
ATOM 2422 N N . GLY B 1 28 ? 16.25 3.445 9.938 1 96.75 28 GLY B N 1
ATOM 2423 C CA . GLY B 1 28 ? 16.625 2.105 9.508 1 96.75 28 GLY B CA 1
ATOM 2424 C C . GLY B 1 28 ? 15.422 1.186 9.344 1 96.75 28 GLY B C 1
ATOM 2425 O O . GLY B 1 28 ? 15.5 -0.005 9.656 1 96.75 28 GLY B O 1
ATOM 2426 N N . GLU B 1 29 ? 14.32 1.747 8.961 1 96.56 29 GLU B N 1
ATOM 2427 C CA . GLU B 1 29 ? 13.109 0.954 8.773 1 96.56 29 GLU B CA 1
ATOM 2428 C C . GLU B 1 29 ? 12.727 0.872 7.297 1 96.56 29 GLU B C 1
ATOM 2430 O O . GLU B 1 29 ? 12.953 1.816 6.539 1 96.56 29 GLU B O 1
ATOM 2435 N N . GLU B 1 30 ? 12.227 -0.291 6.906 1 93.44 30 GLU B N 1
ATOM 2436 C CA . GLU B 1 30 ? 11.695 -0.457 5.555 1 93.44 30 GLU B CA 1
ATOM 2437 C C . GLU B 1 30 ? 10.211 -0.109 5.496 1 93.44 30 GLU B C 1
ATOM 2439 O O . GLU B 1 30 ? 9.438 -0.526 6.355 1 93.44 30 GLU B O 1
ATOM 2444 N N . GLY B 1 31 ? 9.891 0.722 4.527 1 95.81 31 GLY B N 1
ATOM 2445 C CA . GLY B 1 31 ? 8.508 1.117 4.316 1 95.81 31 GLY B CA 1
ATOM 2446 C C . GLY B 1 31 ? 8.305 1.941 3.061 1 95.81 31 GLY B C 1
ATOM 2447 O O . GLY B 1 31 ? 9.273 2.4 2.449 1 95.81 31 GLY B O 1
ATOM 2448 N N . ALA B 1 32 ? 7.074 1.981 2.635 1 97.25 32 ALA B N 1
ATOM 2449 C CA . ALA B 1 32 ? 6.707 2.764 1.456 1 97.25 32 ALA B CA 1
ATOM 2450 C C . ALA B 1 32 ? 5.527 3.686 1.755 1 97.25 32 ALA B C 1
ATOM 2452 O O . ALA B 1 32 ? 4.625 3.324 2.514 1 97.25 32 ALA B O 1
ATOM 2453 N N . TYR B 1 33 ? 5.605 4.875 1.204 1 97.5 33 TYR B N 1
ATOM 2454 C CA . TYR B 1 33 ? 4.625 5.926 1.431 1 97.5 33 TYR B CA 1
ATOM 2455 C C . TYR B 1 33 ? 4.055 6.434 0.111 1 97.5 33 TYR B C 1
ATOM 2457 O O . TYR B 1 33 ? 4.805 6.746 -0.818 1 97.5 33 TYR B O 1
ATOM 2465 N N . LYS B 1 34 ? 2.738 6.473 0.018 1 95.69 34 LYS B N 1
ATOM 2466 C CA . LYS B 1 34 ? 2.156 6.953 -1.232 1 95.69 34 LYS B CA 1
ATOM 2467 C C . LYS B 1 34 ? 0.946 7.844 -0.97 1 95.69 34 LYS B C 1
ATOM 2469 O O . LYS B 1 34 ? 0.437 7.895 0.151 1 95.69 34 LYS B O 1
ATOM 2474 N N . LEU B 1 35 ? 0.491 8.578 -1.969 1 96.5 35 LEU B N 1
ATOM 2475 C CA . LEU B 1 35 ? -0.655 9.477 -1.871 1 96.5 35 LEU B CA 1
ATOM 2476 C C . LEU B 1 35 ? -1.952 8.734 -2.186 1 96.5 35 LEU B C 1
ATOM 2478 O O . LEU B 1 35 ? -2.029 8 -3.172 1 96.5 35 LEU B O 1
ATOM 2482 N N . PHE B 1 36 ? -2.922 8.844 -1.309 1 97.31 36 PHE B N 1
ATOM 2483 C CA . PHE B 1 36 ? -4.25 8.266 -1.495 1 97.31 36 PHE B CA 1
ATOM 2484 C C . PHE B 1 36 ? -5.277 9.359 -1.761 1 97.31 36 PHE B C 1
ATOM 2486 O O . PHE B 1 36 ? -5.875 9.898 -0.827 1 97.31 36 PHE B O 1
ATOM 2493 N N . GLU B 1 37 ? -5.527 9.703 -3.035 1 97 37 GLU B N 1
ATOM 2494 C CA . GLU B 1 37 ? -6.621 10.602 -3.398 1 97 37 GLU B CA 1
ATOM 2495 C C . GLU B 1 37 ? -7.961 9.875 -3.385 1 97 37 GLU B C 1
ATOM 2497 O O . GLU B 1 37 ? -8.18 8.945 -4.168 1 97 37 GLU B O 1
ATOM 2502 N N . VAL B 1 38 ? -8.82 10.242 -2.49 1 97.81 38 VAL B N 1
ATOM 2503 C CA . VAL B 1 38 ? -10.078 9.547 -2.262 1 97.81 38 VAL B CA 1
ATOM 2504 C C . VAL B 1 38 ? -11.227 10.555 -2.209 1 97.81 38 VAL B C 1
ATOM 2506 O O . VAL B 1 38 ? -11.086 11.633 -1.619 1 97.81 38 VAL B O 1
ATOM 2509 N N . GLU B 1 39 ? -12.305 10.289 -2.822 1 97.69 39 GLU B N 1
ATOM 2510 C CA . GLU B 1 39 ? -13.484 11.133 -2.723 1 97.69 39 GLU B CA 1
ATOM 2511 C C . GLU B 1 39 ? -14.125 11.023 -1.343 1 97.69 39 GLU B C 1
ATOM 2513 O O . GLU B 1 39 ? -14.039 9.984 -0.69 1 97.69 39 GLU B O 1
ATOM 2518 N N . GLU B 1 40 ? -14.805 12.047 -0.977 1 98.12 40 GLU B N 1
ATOM 2519 C CA . GLU B 1 40 ? -15.406 12.102 0.351 1 98.12 40 GLU B CA 1
ATOM 2520 C C . GLU B 1 40 ? -16.344 10.922 0.578 1 98.12 40 GLU B C 1
ATOM 2522 O O . GLU B 1 40 ? -16.375 10.344 1.663 1 98.12 40 GLU B O 1
ATOM 2527 N N . LYS B 1 41 ? -17.109 10.547 -0.421 1 98.12 41 LYS B N 1
ATOM 2528 C CA . LYS B 1 41 ? -18.094 9.477 -0.306 1 98.12 41 LYS B CA 1
ATOM 2529 C C . LYS B 1 41 ? -17.438 8.141 -0.009 1 98.12 41 LYS B C 1
ATOM 2531 O O . LYS B 1 41 ? -18.094 7.199 0.438 1 98.12 41 LYS B O 1
ATOM 2536 N N . ASP B 1 42 ? -16.141 8.047 -0.234 1 98.25 42 ASP B N 1
ATOM 2537 C CA . ASP B 1 42 ? -15.445 6.773 -0.125 1 98.25 42 ASP B CA 1
ATOM 2538 C C . ASP B 1 42 ? -14.57 6.734 1.128 1 98.25 42 ASP B C 1
ATOM 2540 O O . ASP B 1 42 ? -13.711 5.867 1.263 1 98.25 42 ASP B O 1
ATOM 2544 N N . LEU B 1 43 ? -14.773 7.637 2.035 1 98.81 43 LEU B N 1
ATOM 2545 C CA . LEU B 1 43 ? -13.953 7.688 3.238 1 98.81 43 LEU B CA 1
ATOM 2546 C C . LEU B 1 43 ? -14.133 6.422 4.074 1 98.81 43 LEU B C 1
ATOM 2548 O O . LEU B 1 43 ? -13.172 5.926 4.668 1 98.81 43 LEU B O 1
ATOM 2552 N N . GLY B 1 44 ? -15.352 5.992 4.207 1 98.69 44 GLY B N 1
ATOM 2553 C CA . GLY B 1 44 ? -15.578 4.738 4.906 1 98.69 44 GLY B CA 1
ATOM 2554 C C . GLY B 1 44 ? -14.844 3.566 4.277 1 98.69 44 GLY B C 1
ATOM 2555 O O . GLY B 1 44 ? -14.234 2.756 4.984 1 98.69 44 GLY B O 1
ATOM 2556 N N . ALA B 1 45 ? -14.961 3.473 2.955 1 98.56 45 ALA B N 1
ATOM 2557 C CA . ALA B 1 45 ? -14.25 2.43 2.215 1 98.56 45 ALA B CA 1
ATOM 2558 C C . ALA B 1 45 ? -12.742 2.551 2.408 1 98.56 45 ALA B C 1
ATOM 2560 O O . ALA B 1 45 ? -12.039 1.542 2.486 1 98.56 45 ALA B O 1
ATOM 2561 N N . PHE B 1 46 ? -12.266 3.779 2.465 1 98.88 46 PHE B N 1
ATOM 2562 C CA . PHE B 1 46 ? -10.852 4.039 2.713 1 98.88 46 PHE B CA 1
ATOM 2563 C C . PHE B 1 46 ? -10.422 3.477 4.066 1 98.88 46 PHE B C 1
ATOM 2565 O O . PHE B 1 46 ? -9.422 2.766 4.16 1 98.88 46 PHE B O 1
ATOM 2572 N N . ALA B 1 47 ? -11.156 3.822 5.055 1 98.88 47 ALA B N 1
ATOM 2573 C CA . ALA B 1 47 ? -10.852 3.328 6.395 1 98.88 47 ALA B CA 1
ATOM 2574 C C . ALA B 1 47 ? -10.805 1.803 6.418 1 98.88 47 ALA B C 1
ATOM 2576 O O . ALA B 1 47 ? -9.883 1.212 6.984 1 98.88 47 ALA B O 1
ATOM 2577 N N . ASN B 1 48 ? -11.758 1.188 5.832 1 98.69 48 ASN B N 1
ATOM 2578 C CA . ASN B 1 48 ? -11.789 -0.27 5.77 1 98.69 48 ASN B CA 1
ATOM 2579 C C . ASN B 1 48 ? -10.617 -0.821 4.965 1 98.69 48 ASN B C 1
ATOM 2581 O O . ASN B 1 48 ? -10.078 -1.878 5.293 1 98.69 48 ASN B O 1
ATOM 2585 N N . ALA B 1 49 ? -10.289 -0.127 3.873 1 98.81 49 ALA B N 1
ATOM 2586 C CA . ALA B 1 49 ? -9.188 -0.558 3.014 1 98.81 49 ALA B CA 1
ATOM 2587 C C . ALA B 1 49 ? -7.875 -0.593 3.783 1 98.81 49 ALA B C 1
ATOM 2589 O O . ALA B 1 49 ? -7.031 -1.46 3.541 1 98.81 49 ALA B O 1
ATOM 2590 N N . LEU B 1 50 ? -7.648 0.381 4.695 1 98.81 50 LEU B N 1
ATOM 2591 C CA . LEU B 1 50 ? -6.453 0.366 5.531 1 98.81 50 LEU B CA 1
ATOM 2592 C C . LEU B 1 50 ? -6.355 -0.936 6.316 1 98.81 50 LEU B C 1
ATOM 2594 O O . LEU B 1 50 ? -5.273 -1.506 6.453 1 98.81 50 LEU B O 1
ATOM 2598 N N . LYS B 1 51 ? -7.477 -1.4 6.824 1 98.44 51 LYS B N 1
ATOM 2599 C CA . LYS B 1 51 ? -7.523 -2.635 7.605 1 98.44 51 LYS B CA 1
ATOM 2600 C C . LYS B 1 51 ? -7.273 -3.852 6.719 1 98.44 51 LYS B C 1
ATOM 2602 O O . LYS B 1 51 ? -6.465 -4.719 7.059 1 98.44 51 LYS B O 1
ATOM 2607 N N . ILE B 1 52 ? -7.953 -3.893 5.617 1 98.38 52 ILE B N 1
ATOM 2608 C CA . ILE B 1 52 ? -7.93 -5.055 4.73 1 98.38 52 ILE B CA 1
ATOM 2609 C C . ILE B 1 52 ? -6.52 -5.25 4.176 1 98.38 52 ILE B C 1
ATOM 2611 O O . ILE B 1 52 ? -6.008 -6.371 4.152 1 98.38 52 ILE B O 1
ATOM 2615 N N . LEU B 1 53 ? -5.855 -4.129 3.764 1 98.25 53 LEU B N 1
ATOM 2616 C CA . LEU B 1 53 ? -4.543 -4.227 3.139 1 98.25 53 LEU B CA 1
ATOM 2617 C C . LEU B 1 53 ? -3.436 -4.027 4.168 1 98.25 53 LEU B C 1
ATOM 2619 O O . LEU B 1 53 ? -2.256 -3.969 3.814 1 98.25 53 LEU B O 1
ATOM 2623 N N . LYS B 1 54 ? -3.779 -3.844 5.387 1 97.31 54 LYS B N 1
ATOM 2624 C CA . LYS B 1 54 ? -2.85 -3.738 6.508 1 97.31 54 LYS B CA 1
ATOM 2625 C C . LYS B 1 54 ? -1.872 -2.586 6.305 1 97.31 54 LYS B C 1
ATOM 2627 O O . LYS B 1 54 ? -0.66 -2.762 6.445 1 97.31 54 LYS B O 1
ATOM 2632 N N . VAL B 1 55 ? -2.412 -1.463 5.84 1 98.56 55 VAL B N 1
ATOM 2633 C CA . VAL B 1 55 ? -1.621 -0.237 5.793 1 98.56 55 VAL B CA 1
ATOM 2634 C C . VAL B 1 55 ? -1.364 0.265 7.211 1 98.56 55 VAL B C 1
ATOM 2636 O O . VAL B 1 55 ? -2.305 0.556 7.953 1 98.56 55 VAL B O 1
ATOM 2639 N N . LYS B 1 56 ? -0.144 0.356 7.562 1 98.44 56 LYS B N 1
ATOM 2640 C CA . LYS B 1 56 ? 0.254 0.581 8.945 1 98.44 56 LYS B CA 1
ATOM 2641 C C . LYS B 1 56 ? -0.148 1.977 9.414 1 98.44 56 LYS B C 1
ATOM 2643 O O . LYS B 1 56 ? -0.472 2.174 10.586 1 98.44 56 LYS B O 1
ATOM 2648 N N . GLY B 1 57 ? -0.087 2.906 8.492 1 98.75 57 GLY B N 1
ATOM 2649 C CA . GLY B 1 57 ? -0.414 4.266 8.883 1 98.75 57 GLY B CA 1
ATOM 2650 C C . GLY B 1 57 ? -0.758 5.164 7.711 1 98.75 57 GLY B C 1
ATOM 2651 O O . GLY B 1 57 ? -0.283 4.941 6.594 1 98.75 57 GLY B O 1
ATOM 2652 N N . SER B 1 58 ? -1.508 6.25 8.016 1 98.88 58 SER B N 1
ATOM 2653 C CA . SER B 1 58 ? -1.844 7.25 7.004 1 98.88 58 SER B CA 1
ATOM 2654 C C . SER B 1 58 ? -2.018 8.633 7.633 1 98.88 58 SER B C 1
ATOM 2656 O O . SER B 1 58 ? -2.684 8.773 8.664 1 98.88 58 SER B O 1
ATOM 2658 N N . ASN B 1 59 ? -1.371 9.539 7.047 1 98.75 59 ASN B N 1
ATOM 2659 C CA . ASN B 1 59 ? -1.746 10.914 7.344 1 98.75 59 ASN B CA 1
ATOM 2660 C C . ASN B 1 59 ? -3.035 11.312 6.629 1 98.75 59 ASN B C 1
ATOM 2662 O O . ASN B 1 59 ? -3.492 10.609 5.73 1 98.75 59 ASN B O 1
ATOM 2666 N N . VAL B 1 60 ? -3.633 12.359 7.117 1 98.5 60 VAL B N 1
ATOM 2667 C CA . VAL B 1 60 ? -4.855 12.914 6.547 1 98.5 60 VAL B CA 1
ATOM 2668 C C . VAL B 1 60 ? -4.684 14.406 6.305 1 98.5 60 VAL B C 1
ATOM 2670 O O . VAL B 1 60 ? -4.188 15.133 7.168 1 98.5 60 VAL B O 1
ATOM 2673 N N . THR B 1 61 ? -5.023 14.852 5.152 1 95.5 61 THR B N 1
ATOM 2674 C CA . THR B 1 61 ? -4.953 16.281 4.836 1 95.5 61 THR B CA 1
ATOM 2675 C C . THR B 1 61 ? -6.301 16.781 4.324 1 95.5 61 THR B C 1
ATOM 2677 O O . THR B 1 61 ? -7.324 16.109 4.492 1 95.5 61 THR B O 1
ATOM 2680 N N . ILE B 1 62 ? -6.355 18.031 3.902 1 90.44 62 ILE B N 1
ATOM 2681 C CA . ILE B 1 62 ? -7.582 18.688 3.486 1 90.44 62 ILE B CA 1
ATOM 2682 C C . ILE B 1 62 ? -8.281 17.859 2.412 1 90.44 62 ILE B C 1
ATOM 2684 O O . ILE B 1 62 ? -7.637 17.344 1.498 1 90.44 62 ILE B O 1
ATOM 2688 N N . PRO B 1 63 ? -9.586 17.781 2.645 1 94.19 63 PRO B N 1
ATOM 2689 C CA . PRO B 1 63 ? -10.453 18.375 3.668 1 94.19 63 PRO B CA 1
ATOM 2690 C C . PRO B 1 63 ? -10.953 17.344 4.68 1 94.19 63 PRO B C 1
ATOM 2692 O O . PRO B 1 63 ? -12.039 17.5 5.242 1 94.19 63 PRO B O 1
ATOM 2695 N N . TYR B 1 64 ? -10.133 16.312 4.961 1 97.56 64 TYR B N 1
ATOM 2696 C CA . TYR B 1 64 ? -10.766 15.141 5.566 1 97.56 64 TYR B CA 1
ATOM 2697 C C . TYR B 1 64 ? -10.383 15.016 7.039 1 97.56 64 TYR B C 1
ATOM 2699 O O . TYR B 1 64 ? -10.781 14.062 7.711 1 97.56 64 TYR B O 1
ATOM 2707 N N . LYS B 1 65 ? -9.734 15.945 7.641 1 97.62 65 LYS B N 1
ATOM 2708 C CA . LYS B 1 65 ? -9.195 15.781 8.984 1 97.62 65 LYS B CA 1
ATOM 2709 C C . LYS B 1 65 ? -10.312 15.633 10.016 1 97.62 65 LYS B C 1
ATOM 2711 O O . LYS B 1 65 ? -10.156 14.93 11.016 1 97.62 65 LYS B O 1
ATOM 2716 N N . GLU B 1 66 ? -11.352 16.281 9.805 1 97.25 66 GLU B N 1
ATOM 2717 C CA . GLU B 1 66 ? -12.5 16.156 10.695 1 97.25 66 GLU B CA 1
ATOM 2718 C C . GLU B 1 66 ? -13.406 15.008 10.25 1 97.25 66 GLU B C 1
ATOM 2720 O O . GLU B 1 66 ? -13.836 14.195 11.07 1 97.25 66 GLU B O 1
ATOM 2725 N N . LYS B 1 67 ? -13.664 14.875 8.992 1 98 67 LYS B N 1
ATOM 2726 C CA . LYS B 1 67 ? -14.625 13.945 8.406 1 98 67 LYS B CA 1
ATOM 2727 C C . LYS B 1 67 ? -14.195 12.5 8.625 1 98 67 LYS B C 1
ATOM 2729 O O . LYS B 1 67 ? -15.031 11.602 8.742 1 98 67 LYS B O 1
ATOM 2734 N N . ILE B 1 68 ? -12.93 12.242 8.766 1 98.69 68 ILE B N 1
ATOM 2735 C CA . ILE B 1 68 ? -12.406 10.883 8.844 1 98.69 68 ILE B CA 1
ATOM 2736 C C . ILE B 1 68 ? -12.656 10.312 10.234 1 98.69 68 ILE B C 1
ATOM 2738 O O . ILE B 1 68 ? -12.609 9.094 10.438 1 98.69 68 ILE B O 1
ATOM 2742 N N . MET B 1 69 ? -12.898 11.172 11.18 1 98.69 69 MET B N 1
ATOM 2743 C CA . MET B 1 69 ? -12.953 10.805 12.586 1 98.69 69 MET B CA 1
ATOM 2744 C C . MET B 1 69 ? -14.047 9.766 12.836 1 98.69 69 MET B C 1
ATOM 2746 O O . MET B 1 69 ? -13.859 8.836 13.617 1 98.69 69 MET B O 1
ATOM 2750 N N . LYS B 1 70 ? -15.164 9.867 12.172 1 98.44 70 LYS B N 1
ATOM 2751 C CA . LYS B 1 70 ? -16.312 9 12.43 1 98.44 70 LYS B CA 1
ATOM 2752 C C . LYS B 1 70 ? -16.062 7.59 11.914 1 98.44 70 LYS B C 1
ATOM 2754 O O . LYS B 1 70 ? -16.828 6.668 12.219 1 98.44 70 LYS B O 1
ATOM 2759 N N . TYR B 1 71 ? -15.031 7.383 11.195 1 98.75 71 TYR B N 1
ATOM 2760 C CA . TYR B 1 71 ? -14.758 6.066 10.625 1 98.75 71 TYR B CA 1
ATOM 2761 C C . TYR B 1 71 ? -13.656 5.352 11.398 1 98.75 71 TYR B C 1
ATOM 2763 O O . TYR B 1 71 ? -13.266 4.234 11.047 1 98.75 71 TYR B O 1
ATOM 2771 N N . LEU B 1 72 ? -13.133 5.945 12.422 1 98.88 72 LEU B N 1
ATOM 2772 C CA . LEU B 1 72 ? -12.031 5.383 13.203 1 98.88 72 LEU B CA 1
ATOM 2773 C C . LEU B 1 72 ? -12.562 4.695 14.461 1 98.88 72 LEU B C 1
ATOM 2775 O O . LEU B 1 72 ? -13.625 5.059 14.977 1 98.88 72 LEU B O 1
ATOM 2779 N N . ASP B 1 73 ? -11.805 3.701 14.945 1 98.81 73 ASP B N 1
ATOM 2780 C CA . ASP B 1 73 ? -12.211 2.936 16.125 1 98.81 73 ASP B CA 1
ATOM 2781 C C . ASP B 1 73 ? -11.922 3.703 17.406 1 98.81 73 ASP B C 1
ATOM 2783 O O . ASP B 1 73 ? -12.68 3.621 18.375 1 98.81 73 ASP B O 1
ATOM 2787 N N . HIS B 1 74 ? -10.781 4.426 17.453 1 98.75 74 HIS B N 1
ATOM 2788 C CA . HIS B 1 74 ? -10.359 5.199 18.625 1 98.75 74 HIS B CA 1
ATOM 2789 C C . HIS B 1 74 ? -9.727 6.523 18.203 1 98.75 74 HIS B C 1
ATOM 2791 O O . HIS B 1 74 ? -9.094 6.609 17.141 1 98.75 74 HIS B O 1
ATOM 2797 N N . ILE B 1 75 ? -9.953 7.5 19 1 98.75 75 ILE B N 1
ATOM 2798 C CA . ILE B 1 75 ? -9.328 8.805 18.828 1 98.75 75 ILE B CA 1
ATOM 2799 C C . ILE B 1 75 ? -8.625 9.219 20.109 1 98.75 75 ILE B C 1
ATOM 2801 O O . ILE B 1 75 ? -9.172 9.078 21.203 1 98.75 75 ILE B O 1
ATOM 2805 N N . SER B 1 76 ? -7.426 9.617 20 1 98.44 76 SER B N 1
ATOM 2806 C CA . SER B 1 76 ? -6.68 10.039 21.172 1 98.44 76 SER B CA 1
ATOM 2807 C C . SER B 1 76 ? -7.355 11.227 21.859 1 98.44 76 SER B C 1
ATOM 2809 O O . SER B 1 76 ? -8.094 11.977 21.219 1 98.44 76 SER B O 1
ATOM 2811 N N . GLU B 1 77 ? -7.105 11.391 23.125 1 97.62 77 GLU B N 1
ATOM 2812 C CA . GLU B 1 77 ? -7.668 12.508 23.875 1 97.62 77 GLU B CA 1
ATOM 2813 C C . GLU B 1 77 ? -7.234 13.844 23.266 1 97.62 77 GLU B C 1
ATOM 2815 O O . GLU B 1 77 ? -8.031 14.781 23.188 1 97.62 77 GLU B O 1
ATOM 2820 N N . GLU B 1 78 ? -6.039 13.891 22.891 1 96 78 GLU B N 1
ATOM 2821 C CA . GLU B 1 78 ? -5.527 15.109 22.266 1 96 78 GLU B CA 1
ATOM 2822 C C . GLU B 1 78 ? -6.277 15.43 20.984 1 96 78 GLU B C 1
ATOM 2824 O O . GLU B 1 78 ? -6.68 16.578 20.766 1 96 78 GLU B O 1
ATOM 2829 N N . ALA B 1 79 ? -6.422 14.453 20.125 1 98.19 79 ALA B N 1
ATOM 2830 C CA . ALA B 1 79 ? -7.117 14.664 18.859 1 98.19 79 ALA B CA 1
ATOM 2831 C C . ALA B 1 79 ? -8.586 15.016 19.078 1 98.19 79 ALA B C 1
ATOM 2833 O O . ALA B 1 79 ? -9.164 15.797 18.328 1 98.19 79 ALA B O 1
ATOM 2834 N N . LYS B 1 80 ? -9.172 14.477 20.156 1 97.69 80 LYS B N 1
ATOM 2835 C CA . LYS B 1 80 ? -10.531 14.844 20.516 1 97.69 80 LYS B CA 1
ATOM 2836 C C . LYS B 1 80 ? -10.625 16.312 20.922 1 97.69 80 LYS B C 1
ATOM 2838 O O . LYS B 1 80 ? -11.531 17.016 20.469 1 97.69 80 LYS B O 1
ATOM 2843 N N . ARG B 1 81 ? -9.664 16.672 21.734 1 95.88 81 ARG B N 1
ATOM 2844 C CA . ARG B 1 81 ? -9.633 18.078 22.156 1 95.88 81 ARG B CA 1
ATOM 2845 C C . ARG B 1 81 ? -9.453 19.016 20.969 1 95.88 81 ARG B C 1
ATOM 2847 O O . ARG B 1 81 ? -10.086 20.062 20.906 1 95.88 81 ARG B O 1
ATOM 2854 N N . ILE B 1 82 ? -8.695 18.578 20.062 1 96.81 82 ILE B N 1
ATOM 2855 C CA . ILE B 1 82 ? -8.422 19.375 18.875 1 96.81 82 ILE B CA 1
ATOM 2856 C C . ILE B 1 82 ? -9.633 19.344 17.938 1 96.81 82 ILE B C 1
ATOM 2858 O O . ILE B 1 82 ? -9.938 20.328 17.266 1 96.81 82 ILE B O 1
ATOM 2862 N N . GLY B 1 83 ? -10.297 18.219 17.906 1 96.5 83 GLY B N 1
ATOM 2863 C CA . GLY B 1 83 ? -11.445 18.016 17.031 1 96.5 83 GLY B CA 1
ATOM 2864 C C . GLY B 1 83 ? -11.062 17.656 15.609 1 96.5 83 GLY B C 1
ATOM 2865 O O . GLY B 1 83 ? -11.859 17.812 14.688 1 96.5 83 GLY B O 1
ATOM 2866 N N . ALA B 1 84 ? -9.844 17.203 15.391 1 97.81 84 ALA B N 1
ATOM 2867 C CA . ALA B 1 84 ? -9.359 16.812 14.07 1 97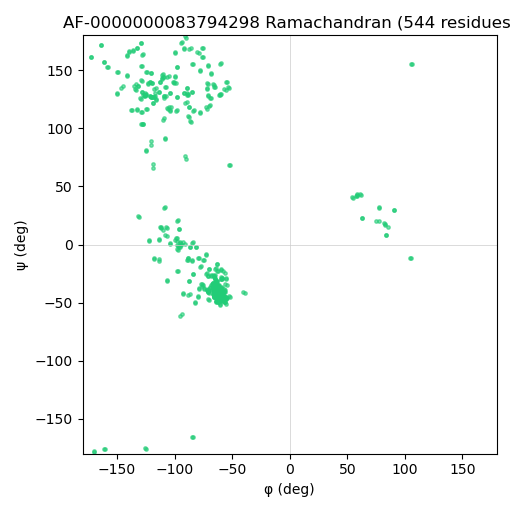.81 84 ALA B CA 1
ATOM 2868 C C . ALA B 1 84 ? -8.305 15.711 14.188 1 97.81 84 ALA B C 1
ATOM 2870 O O . ALA B 1 84 ? -7.555 15.656 15.164 1 97.81 84 ALA B O 1
ATOM 2871 N N . VAL B 1 85 ? -8.258 14.844 13.172 1 98.69 85 VAL B N 1
ATOM 2872 C CA . VAL B 1 85 ? -7.277 13.766 13.078 1 98.69 85 VAL B CA 1
ATOM 2873 C C . VAL B 1 85 ? -6.465 13.922 11.789 1 98.69 85 VAL B C 1
ATOM 2875 O O . VAL B 1 85 ? -7.027 14.086 10.711 1 98.69 85 VAL B O 1
ATOM 2878 N N . ASN B 1 86 ? -5.094 13.914 11.93 1 98.62 86 ASN B N 1
ATOM 2879 C CA . ASN B 1 86 ? -4.281 13.922 10.719 1 98.62 86 ASN B CA 1
ATOM 2880 C C . ASN B 1 86 ? -3.348 12.719 10.656 1 98.62 86 ASN B C 1
ATOM 2882 O O . ASN B 1 86 ? -2.496 12.633 9.766 1 98.62 86 ASN B O 1
ATOM 2886 N N . THR B 1 87 ? -3.43 11.812 11.617 1 98.94 87 THR B N 1
ATOM 2887 C CA . THR B 1 87 ? -2.578 10.625 11.68 1 98.94 87 THR B CA 1
ATOM 2888 C C . THR B 1 87 ? -3.387 9.398 12.07 1 98.94 87 THR B C 1
ATOM 2890 O O . THR B 1 87 ? -3.928 9.336 13.18 1 98.94 87 THR B O 1
ATOM 2893 N N . ILE B 1 88 ? -3.471 8.469 11.203 1 98.94 88 ILE B N 1
ATOM 2894 C CA . ILE B 1 88 ? -4.188 7.223 11.445 1 98.94 88 ILE B CA 1
ATOM 2895 C C . ILE B 1 88 ? -3.191 6.074 11.609 1 98.94 88 ILE B C 1
ATOM 2897 O O . ILE B 1 88 ? -2.221 5.98 10.852 1 98.94 88 ILE B O 1
ATOM 2901 N N . SER B 1 89 ? -3.406 5.23 12.602 1 98.88 89 SER B N 1
ATOM 2902 C CA . SER B 1 89 ? -2.598 4.035 12.82 1 98.88 89 SER B CA 1
ATOM 2903 C C . SER B 1 89 ? -3.457 2.775 12.789 1 98.88 89 SER B C 1
ATOM 2905 O O . SER B 1 89 ? -4.582 2.771 13.289 1 98.88 89 SER B O 1
ATOM 2907 N N . LEU B 1 90 ? -2.936 1.787 12.203 1 98.81 90 LEU B N 1
ATOM 2908 C CA . LEU B 1 90 ? -3.539 0.464 12.305 1 98.81 90 LEU B CA 1
ATOM 2909 C C . LEU B 1 90 ? -2.824 -0.377 13.359 1 98.81 90 LEU B C 1
ATOM 2911 O O . LEU B 1 90 ? -1.637 -0.676 13.219 1 98.81 90 LEU B O 1
ATOM 2915 N N . LEU B 1 91 ? -3.492 -0.734 14.414 1 97.81 91 LEU B N 1
ATOM 2916 C CA . LEU B 1 91 ? -2.963 -1.563 15.492 1 97.81 91 LEU B CA 1
ATOM 2917 C C . LEU B 1 91 ? -3.945 -2.672 15.859 1 97.81 91 LEU B C 1
ATOM 2919 O O . LEU B 1 91 ? -5.07 -2.396 16.281 1 97.81 91 LEU B O 1
ATOM 2923 N N . ASN B 1 92 ? -3.543 -3.9 15.656 1 96.44 92 ASN B N 1
ATOM 2924 C CA . ASN B 1 92 ? -4.355 -5.066 15.984 1 96.44 92 ASN B CA 1
ATOM 2925 C C . ASN B 1 92 ? -5.734 -4.996 15.336 1 96.44 92 ASN B C 1
ATOM 2927 O O . ASN B 1 92 ? -6.75 -5.168 16 1 96.44 92 ASN B O 1
ATOM 2931 N N . GLY B 1 93 ? -5.766 -4.574 14.188 1 96.69 93 GLY B N 1
ATOM 2932 C CA . GLY B 1 93 ? -6.984 -4.59 13.391 1 96.69 93 GLY B CA 1
ATOM 2933 C C . GLY B 1 93 ? -7.891 -3.404 13.664 1 96.69 93 GLY B C 1
ATOM 2934 O O . GLY B 1 93 ? -9 -3.332 13.141 1 96.69 93 GLY B O 1
ATOM 2935 N N . LYS B 1 94 ? -7.422 -2.438 14.438 1 98.62 94 LYS B N 1
ATOM 2936 C CA . LYS B 1 94 ? -8.211 -1.254 14.773 1 98.62 94 LYS B CA 1
ATOM 2937 C C . LYS B 1 94 ? -7.516 0.02 14.297 1 98.62 94 LYS B C 1
ATOM 2939 O O . LYS B 1 94 ? -6.285 0.087 14.266 1 98.62 94 LYS B O 1
ATOM 2944 N N . LEU B 1 95 ? -8.32 0.964 13.938 1 98.88 95 LEU B N 1
ATOM 2945 C CA . LEU B 1 95 ? -7.789 2.246 13.484 1 98.88 95 LEU B CA 1
ATOM 2946 C C . LEU B 1 95 ? -7.797 3.268 14.617 1 98.88 95 LEU B C 1
ATOM 2948 O O . LEU B 1 95 ? -8.828 3.471 15.266 1 98.88 95 LEU B O 1
ATOM 2952 N N . TYR B 1 96 ? -6.68 3.867 14.859 1 98.94 96 TYR B N 1
ATOM 2953 C CA . TYR B 1 96 ? -6.496 4.906 15.867 1 98.94 96 TYR B CA 1
ATOM 2954 C C . TYR B 1 96 ? -6.191 6.25 15.211 1 98.94 96 TYR B C 1
ATOM 2956 O O . TYR B 1 96 ? -5.449 6.312 14.227 1 98.94 96 TYR B O 1
ATOM 2964 N N . GLY B 1 97 ? -6.766 7.316 15.742 1 98.88 97 GLY B N 1
ATOM 2965 C CA . GLY B 1 97 ? -6.551 8.656 15.211 1 98.88 97 GLY B CA 1
ATOM 2966 C C . GLY B 1 97 ? -5.801 9.562 16.172 1 98.88 97 GLY B C 1
ATOM 2967 O O . GLY B 1 97 ? -6.105 9.602 17.359 1 98.88 97 GLY B O 1
ATOM 2968 N N . ASP B 1 98 ? -4.805 10.219 15.688 1 98.88 98 ASP B N 1
ATOM 2969 C CA . ASP B 1 98 ? -4.016 11.227 16.391 1 98.88 98 ASP B CA 1
ATOM 2970 C C . ASP B 1 98 ? -3.887 12.508 15.578 1 98.88 98 ASP B C 1
ATOM 2972 O O . ASP B 1 98 ? -4.395 12.586 14.461 1 98.88 98 ASP B O 1
ATOM 2976 N N . ASN B 1 99 ? -3.316 13.516 16.172 1 98.69 99 ASN B N 1
ATOM 2977 C CA . ASN B 1 99 ? -3.035 14.758 15.461 1 98.69 99 ASN B CA 1
ATOM 2978 C C . ASN B 1 99 ? -1.574 15.172 15.617 1 98.69 99 ASN B C 1
ATOM 2980 O O . ASN B 1 99 ? -1.193 15.75 16.641 1 98.69 99 ASN B O 1
ATOM 2984 N N . SER B 1 100 ? -0.852 14.953 14.602 1 98.56 100 SER B N 1
ATOM 2985 C CA . SER B 1 100 ? 0.572 15.266 14.656 1 98.56 100 SER B CA 1
ATOM 2986 C C . SER B 1 100 ? 0.835 16.703 14.234 1 98.56 100 SER B C 1
ATOM 2988 O O . SER B 1 100 ? 1.933 17.234 14.445 1 98.56 100 SER B O 1
ATOM 2990 N N . ASP B 1 101 ? -0.158 17.391 13.672 1 98 101 ASP B N 1
ATOM 2991 C CA . ASP B 1 101 ? -0.013 18.812 13.328 1 98 101 ASP B CA 1
ATOM 2992 C C . ASP B 1 101 ? 0.345 19.641 14.555 1 98 101 ASP B C 1
ATOM 2994 O O . ASP B 1 101 ? 1.161 20.562 14.469 1 98 101 ASP B O 1
ATOM 2998 N N . TYR B 1 102 ? -0.307 19.312 15.648 1 97.81 102 TYR B N 1
ATOM 2999 C CA . TYR B 1 102 ? -0.041 19.984 16.906 1 97.81 102 TYR B CA 1
ATOM 3000 C C . TYR B 1 102 ? 1.449 19.984 17.219 1 97.81 102 TYR B C 1
ATOM 3002 O O . TYR B 1 102 ? 2.037 21.031 17.5 1 97.81 102 TYR B O 1
ATOM 3010 N N . TYR B 1 103 ? 2.072 18.859 17.047 1 97.19 103 TYR B N 1
ATOM 3011 C CA . TYR B 1 103 ? 3.479 18.688 17.406 1 97.19 103 TYR B CA 1
ATOM 3012 C C . TYR B 1 103 ? 4.383 19.375 16.391 1 97.19 103 TYR B C 1
ATOM 3014 O O . TYR B 1 103 ? 5.418 19.938 16.766 1 97.19 103 TYR B O 1
ATOM 3022 N N . GLY B 1 104 ? 3.98 19.297 15.156 1 98 104 GLY B N 1
ATOM 3023 C CA . GLY B 1 104 ? 4.73 20.016 14.148 1 98 104 GLY B CA 1
ATOM 3024 C C . GLY B 1 104 ? 4.727 21.516 14.359 1 98 104 GLY B C 1
ATOM 3025 O O . GLY B 1 104 ? 5.762 22.172 14.219 1 98 104 GLY B O 1
ATOM 3026 N N . PHE B 1 105 ? 3.568 22.031 14.719 1 98.06 105 PHE B N 1
ATOM 3027 C CA . PHE B 1 105 ? 3.432 23.453 14.969 1 98.06 105 PHE B CA 1
ATOM 3028 C C . PHE B 1 105 ? 4.258 23.875 16.172 1 98.06 105 PHE B C 1
ATOM 3030 O O . PHE B 1 105 ? 4.938 24.906 16.141 1 98.06 105 PHE B O 1
ATOM 3037 N N . VAL B 1 106 ? 4.223 23.094 17.219 1 97.5 106 VAL B N 1
ATOM 3038 C CA . VAL B 1 106 ? 5.008 23.328 18.422 1 97.5 106 VAL B CA 1
ATOM 3039 C C . VAL B 1 106 ? 6.488 23.422 18.078 1 97.5 106 VAL B C 1
ATOM 3041 O O . VAL B 1 106 ? 7.164 24.391 18.453 1 97.5 106 VAL B O 1
ATOM 3044 N N . TYR B 1 107 ? 6.918 22.469 17.344 1 97.25 107 TYR B N 1
ATOM 3045 C CA . TYR B 1 107 ? 8.328 22.438 16.969 1 97.25 107 TYR B CA 1
ATOM 3046 C C . TYR B 1 107 ? 8.727 23.703 16.219 1 97.25 107 TYR B C 1
ATOM 3048 O O . TYR B 1 107 ? 9.75 24.312 16.516 1 97.25 107 TYR B O 1
ATOM 3056 N N . MET B 1 108 ? 7.898 24.016 15.258 1 97.25 108 MET B N 1
ATOM 3057 C CA . MET B 1 108 ? 8.18 25.172 14.398 1 97.25 108 MET B CA 1
ATOM 3058 C C . MET B 1 108 ? 8.273 26.453 15.211 1 97.25 108 MET B C 1
ATOM 3060 O O . MET B 1 108 ? 9.219 27.219 15.062 1 97.25 108 MET B O 1
ATOM 3064 N N . LEU B 1 109 ? 7.352 26.688 16.156 1 97.94 109 LEU B N 1
ATOM 3065 C CA . LEU B 1 109 ? 7.332 27.922 16.938 1 97.94 109 LEU B CA 1
ATOM 3066 C C . LEU B 1 109 ? 8.484 27.953 17.938 1 97.94 109 LEU B C 1
ATOM 3068 O O . LEU B 1 109 ? 9.094 29 18.156 1 97.94 109 LEU B O 1
ATOM 3072 N N . LYS B 1 110 ? 8.766 26.812 18.531 1 97.12 110 LYS B N 1
ATOM 3073 C CA . LYS B 1 110 ? 9.867 26.75 19.484 1 97.12 110 LYS B CA 1
ATOM 3074 C C . LYS B 1 110 ? 11.203 27.031 18.797 1 97.12 110 LYS B C 1
ATOM 3076 O O . LYS B 1 110 ? 12.055 27.719 19.359 1 97.12 110 LYS B O 1
ATOM 3081 N N . LEU B 1 111 ? 11.359 26.469 17.656 1 96.69 111 LEU B N 1
ATOM 3082 C CA . LEU B 1 111 ? 12.578 26.672 16.891 1 96.69 111 LEU B CA 1
ATOM 3083 C C . LEU B 1 111 ? 12.828 28.156 16.641 1 96.69 111 LEU B C 1
ATOM 3085 O O . LEU B 1 111 ? 13.977 28.609 16.641 1 96.69 111 LEU B O 1
ATOM 3089 N N . HIS B 1 112 ? 11.773 28.938 16.469 1 96.81 112 HIS B N 1
ATOM 3090 C CA . HIS B 1 112 ? 11.875 30.359 16.156 1 96.81 112 HIS B CA 1
ATOM 3091 C C . HIS B 1 112 ? 11.711 31.219 17.391 1 96.81 112 HIS B C 1
ATOM 3093 O O . HIS B 1 112 ? 11.617 32.438 17.297 1 96.81 112 HIS B O 1
ATOM 3099 N N . LYS B 1 113 ? 11.562 30.672 18.547 1 96.69 113 LYS B N 1
ATOM 3100 C CA . LYS B 1 113 ? 11.523 31.328 19.844 1 96.69 113 LYS B CA 1
ATOM 3101 C C . LYS B 1 113 ? 10.352 32.312 19.938 1 96.69 113 LYS B C 1
ATOM 3103 O O . LYS B 1 113 ? 10.508 33.438 20.375 1 96.69 113 LYS B O 1
ATOM 3108 N N . ILE B 1 114 ? 9.234 31.859 19.453 1 96.88 114 ILE B N 1
ATOM 3109 C CA . ILE B 1 114 ? 8.031 32.688 19.5 1 96.88 114 ILE B CA 1
ATOM 3110 C C . ILE B 1 114 ? 7.305 32.469 20.828 1 96.88 114 ILE B C 1
ATOM 3112 O O . ILE B 1 114 ? 6.895 31.344 21.141 1 96.88 114 ILE B O 1
ATOM 3116 N N . ASP B 1 115 ? 7.168 33.469 21.594 1 95.38 115 ASP B N 1
ATOM 3117 C CA . ASP B 1 115 ? 6.426 33.438 22.859 1 95.38 115 ASP B CA 1
ATOM 3118 C C . ASP B 1 115 ? 4.957 33.781 22.625 1 95.38 115 ASP B C 1
ATOM 3120 O O . ASP B 1 115 ? 4.648 34.812 22 1 95.38 115 ASP B O 1
ATOM 3124 N N . LEU B 1 116 ? 4.031 33.031 23.219 1 97.31 116 LEU B N 1
ATOM 3125 C CA . LEU B 1 116 ? 2.605 33.188 22.953 1 97.31 116 LEU B CA 1
ATOM 3126 C C . LEU B 1 116 ? 1.869 33.688 24.172 1 97.31 116 LEU B C 1
ATOM 3128 O O . LEU B 1 116 ? 0.719 34.125 24.078 1 97.31 116 LEU B O 1
ATOM 3132 N N . LYS B 1 117 ? 2.508 33.656 25.297 1 97.69 117 LYS B N 1
ATOM 3133 C CA . LYS B 1 117 ? 1.844 34 26.547 1 97.69 117 LYS B CA 1
ATOM 3134 C C . LYS B 1 117 ? 1.343 35.469 26.516 1 97.69 117 LYS B C 1
ATOM 3136 O O . LYS B 1 117 ? 2.088 36.375 26.156 1 97.69 117 LYS B O 1
ATOM 3141 N N . ASP B 1 118 ? 0.097 35.656 26.828 1 97.94 118 ASP B N 1
ATOM 3142 C CA . ASP B 1 118 ? -0.562 36.938 27 1 97.94 118 ASP B CA 1
ATOM 3143 C C . ASP B 1 118 ? -0.557 37.719 25.688 1 97.94 118 ASP B C 1
ATOM 3145 O O . ASP B 1 118 ? -0.588 38.969 25.688 1 97.94 118 ASP B O 1
ATOM 3149 N N . LYS B 1 119 ? -0.423 37.031 24.562 1 98.31 119 LYS B N 1
ATOM 3150 C CA . LYS B 1 119 ? -0.401 37.656 23.266 1 98.31 119 LYS B CA 1
ATOM 3151 C C . LYS B 1 119 ? -1.762 37.562 22.578 1 98.31 119 LYS B C 1
ATOM 3153 O O . LYS B 1 119 ? -2.652 36.875 23.047 1 98.31 119 LYS B O 1
ATOM 3158 N N . THR B 1 120 ? -1.899 38.375 21.562 1 98.56 120 THR B N 1
ATOM 3159 C CA . THR B 1 120 ? -3.082 38.344 20.703 1 98.56 120 THR B CA 1
ATOM 3160 C C . THR B 1 120 ? -2.75 37.75 19.328 1 98.56 120 THR B C 1
ATOM 3162 O O . THR B 1 120 ? -1.797 38.188 18.688 1 98.56 120 THR B O 1
ATOM 3165 N N . ALA B 1 121 ? -3.57 36.75 18.969 1 98.62 121 ALA B N 1
ATOM 3166 C CA . ALA B 1 121 ? -3.303 36.062 17.703 1 98.62 121 ALA B CA 1
ATOM 3167 C C . ALA B 1 121 ? -4.535 36.094 16.797 1 98.62 121 ALA B C 1
ATOM 3169 O O . ALA B 1 121 ? -5.668 36.156 17.297 1 98.62 121 ALA B O 1
ATOM 3170 N N . ALA B 1 122 ? -4.293 36.125 15.5 1 98.56 122 ALA B N 1
ATOM 3171 C CA . ALA B 1 122 ? -5.312 35.875 14.492 1 98.56 122 ALA B CA 1
ATOM 3172 C C . ALA B 1 122 ? -4.969 34.656 13.656 1 98.56 122 ALA B C 1
ATOM 3174 O O . ALA B 1 122 ? -3.834 34.5 13.195 1 98.56 122 ALA B O 1
ATOM 3175 N N . ILE B 1 123 ? -5.91 33.719 13.562 1 98.31 123 ILE B N 1
ATOM 3176 C CA . ILE B 1 123 ? -5.773 32.562 12.695 1 98.31 123 ILE B CA 1
ATOM 3177 C C . ILE B 1 123 ? -6.66 32.719 11.469 1 98.31 123 ILE B C 1
ATOM 3179 O O . ILE B 1 123 ? -7.883 32.812 11.586 1 98.31 123 ILE B O 1
ATOM 3183 N N . LEU B 1 124 ? -6 32.781 10.273 1 97.88 124 LEU B N 1
ATOM 3184 C CA . LEU B 1 124 ? -6.75 32.875 9.031 1 97.88 124 LEU B CA 1
ATOM 3185 C C . LEU B 1 124 ? -7.191 31.484 8.57 1 97.88 124 LEU B C 1
ATOM 3187 O O . LEU B 1 124 ? -6.355 30.641 8.219 1 97.88 124 LEU B O 1
ATOM 3191 N N . GLY B 1 125 ? -8.469 31.25 8.531 1 94.75 125 GLY B N 1
ATOM 3192 C CA . GLY B 1 125 ? -9.016 29.953 8.195 1 94.75 125 GLY B CA 1
ATOM 3193 C C . GLY B 1 125 ? -9.562 29.203 9.398 1 94.75 125 GLY B C 1
ATOM 3194 O O . GLY B 1 125 ? -9.078 29.375 10.516 1 94.75 125 GLY B O 1
ATOM 3195 N N . SER B 1 126 ? -10.531 28.25 9.164 1 91.81 126 SER B N 1
ATOM 3196 C CA . SER B 1 126 ? -11.188 27.547 10.266 1 91.81 126 SER B CA 1
ATOM 3197 C C . SER B 1 126 ? -11.211 26.047 10.016 1 91.81 126 SER B C 1
ATOM 3199 O O . SER B 1 126 ? -12.062 25.344 10.555 1 91.81 126 SER B O 1
ATOM 3201 N N . GLY B 1 127 ? -10.312 25.547 9.227 1 90.81 127 GLY B N 1
ATOM 3202 C CA . GLY B 1 127 ? -10.273 24.125 8.906 1 90.81 127 GLY B CA 1
ATOM 3203 C C . GLY B 1 127 ? -9.523 23.312 9.938 1 90.81 127 GLY B C 1
ATOM 3204 O O . GLY B 1 127 ? -9.281 23.781 11.055 1 90.81 127 GLY B O 1
ATOM 3205 N N . GLY B 1 128 ? -9.18 22.094 9.625 1 90.19 128 GLY B N 1
ATOM 3206 C CA . GLY B 1 128 ? -8.562 21.156 10.547 1 90.19 128 GLY B CA 1
ATOM 3207 C C . GLY B 1 128 ? -7.219 21.625 11.07 1 90.19 128 GLY B C 1
ATOM 3208 O O . GLY B 1 128 ? -6.906 21.438 12.242 1 90.19 128 GLY B O 1
ATOM 3209 N N . ALA B 1 129 ? -6.426 22.219 10.227 1 92.5 129 ALA B N 1
ATOM 3210 C CA . ALA B 1 129 ? -5.109 22.703 10.641 1 92.5 129 ALA B CA 1
ATOM 3211 C C . ALA B 1 129 ? -5.238 23.828 11.664 1 92.5 129 ALA B C 1
ATOM 3213 O O . ALA B 1 129 ? -4.441 23.906 12.602 1 92.5 129 ALA B O 1
ATOM 3214 N N . SER B 1 130 ? -6.223 24.656 11.461 1 95.44 130 SER B N 1
ATOM 3215 C CA . SER B 1 130 ? -6.449 25.766 12.375 1 95.44 130 SER B CA 1
ATOM 3216 C C . SER B 1 130 ? -6.789 25.266 13.781 1 95.44 130 SER B C 1
ATOM 3218 O O . SER B 1 130 ? -6.449 25.906 14.773 1 95.44 130 SER B O 1
ATOM 3220 N N . LYS B 1 131 ? -7.422 24.125 13.828 1 95.75 131 LYS B N 1
ATOM 3221 C CA . LYS B 1 131 ? -7.82 23.562 15.117 1 95.75 131 LYS B CA 1
ATOM 3222 C C . LYS B 1 131 ? -6.602 23.156 15.938 1 95.75 131 LYS B C 1
ATOM 3224 O O . LYS B 1 131 ? -6.562 23.375 17.156 1 95.75 131 LYS B O 1
ATOM 3229 N N . ALA B 1 132 ? -5.668 22.562 15.305 1 97 132 ALA B N 1
ATOM 3230 C CA . ALA B 1 132 ? -4.422 22.203 15.977 1 97 132 ALA B CA 1
ATOM 3231 C C . ALA B 1 132 ? -3.68 23.453 16.453 1 97 132 ALA B C 1
ATOM 3233 O O . ALA B 1 132 ? -3.154 23.469 17.578 1 97 132 ALA B O 1
ATOM 3234 N N . VAL B 1 133 ? -3.68 24.453 15.641 1 97.81 133 VAL B N 1
ATOM 3235 C CA . VAL B 1 133 ? -3.029 25.719 15.961 1 97.81 133 VAL B CA 1
ATOM 3236 C C . VAL B 1 133 ? -3.705 26.359 17.172 1 97.81 133 VAL B C 1
ATOM 3238 O O . VAL B 1 133 ? -3.035 26.734 18.125 1 97.81 133 VAL B O 1
ATOM 3241 N N . LEU B 1 134 ? -5.023 26.438 17.109 1 97.31 134 LEU B N 1
ATOM 3242 C CA . LEU B 1 134 ? -5.793 27.031 18.203 1 97.31 134 LEU B CA 1
ATOM 3243 C C . LEU B 1 134 ? -5.508 26.328 19.516 1 97.31 134 LEU B C 1
ATOM 3245 O O . LEU B 1 134 ? -5.281 26.969 20.547 1 97.31 134 LEU B O 1
ATOM 3249 N N . CYS B 1 135 ? -5.531 25.031 19.453 1 96.75 135 CYS B N 1
ATOM 3250 C CA . CYS B 1 135 ? -5.301 24.234 20.656 1 96.75 135 CYS B CA 1
ATOM 3251 C C . CYS B 1 135 ? -3.953 24.578 21.281 1 96.75 135 CYS B C 1
ATOM 3253 O O . CYS B 1 135 ? -3.855 24.75 22.5 1 96.75 135 CYS B O 1
ATOM 3255 N N . TYR B 1 136 ? -2.936 24.672 20.484 1 97.38 136 TYR B N 1
ATOM 3256 C CA . TYR B 1 136 ? -1.61 24.984 21 1 97.38 136 TYR B CA 1
ATOM 3257 C C . TYR B 1 136 ? -1.576 26.406 21.578 1 97.38 136 TYR B C 1
ATOM 3259 O O . TYR B 1 136 ? -0.986 26.625 22.641 1 97.38 136 TYR B O 1
ATOM 3267 N N . LEU B 1 137 ? -2.137 27.375 20.891 1 97.94 137 LEU B N 1
ATOM 3268 C CA . LEU B 1 137 ? -2.17 28.75 21.375 1 97.94 137 LEU B CA 1
ATOM 3269 C C . LEU B 1 137 ? -2.809 28.812 22.75 1 97.94 137 LEU B C 1
ATOM 3271 O O . LEU B 1 137 ? -2.285 29.484 23.656 1 97.94 137 LEU B O 1
ATOM 3275 N N . LEU B 1 138 ? -3.883 28.125 22.844 1 97.06 138 LEU B N 1
ATOM 3276 C CA . LEU B 1 138 ? -4.59 28.109 24.125 1 97.06 138 LEU B CA 1
ATOM 3277 C C . LEU B 1 138 ? -3.744 27.438 25.203 1 97.06 138 LEU B C 1
ATOM 3279 O O . LEU B 1 138 ? -3.656 27.938 26.328 1 97.06 138 LEU B O 1
ATOM 3283 N N . ASP B 1 139 ? -3.125 26.375 24.906 1 96.81 139 ASP B N 1
ATOM 3284 C CA . ASP B 1 139 ? -2.273 25.656 25.844 1 96.81 139 ASP B CA 1
ATOM 3285 C C . ASP B 1 139 ? -1.134 26.531 26.344 1 96.81 139 ASP B C 1
ATOM 3287 O O . ASP B 1 139 ? -0.658 26.359 27.469 1 96.81 139 ASP B O 1
ATOM 3291 N N . MET B 1 140 ? -0.717 27.453 25.5 1 97.38 140 MET B N 1
ATOM 3292 C CA . MET B 1 140 ? 0.461 28.25 25.828 1 97.38 140 MET B CA 1
ATOM 3293 C C . MET B 1 140 ? 0.062 29.562 26.5 1 97.38 140 MET B C 1
ATOM 3295 O O . MET B 1 140 ? 0.908 30.438 26.734 1 97.38 140 MET B O 1
ATOM 3299 N N . GLY B 1 141 ? -1.193 29.797 26.703 1 97.25 141 GLY B N 1
ATOM 3300 C CA . GLY B 1 141 ? -1.649 30.938 27.484 1 97.25 141 GLY B CA 1
ATOM 3301 C C . GLY B 1 141 ? -1.896 32.188 26.656 1 97.25 141 GLY B C 1
ATOM 3302 O O . GLY B 1 141 ? -1.698 33.312 27.125 1 97.25 141 GLY B O 1
ATOM 3303 N N . ILE B 1 142 ? -2.258 31.984 25.438 1 97.94 142 ILE B N 1
ATOM 3304 C CA . ILE B 1 142 ? -2.635 33.094 24.578 1 97.94 142 ILE B CA 1
ATOM 3305 C C . ILE B 1 142 ? -3.748 33.906 25.25 1 97.94 142 ILE B C 1
ATOM 3307 O O . ILE B 1 142 ? -4.59 33.344 25.953 1 97.94 142 ILE B O 1
ATOM 3311 N N . ASP B 1 143 ? -3.664 35.25 25.141 1 98.12 143 ASP B N 1
ATOM 3312 C CA . ASP B 1 143 ? -4.664 36.094 25.766 1 98.12 143 ASP B CA 1
ATOM 3313 C C . ASP B 1 143 ? -5.938 36.156 24.922 1 98.12 143 ASP B C 1
ATOM 3315 O O . ASP B 1 143 ? -7.047 36.094 25.453 1 98.12 143 ASP B O 1
ATOM 3319 N N . ARG B 1 144 ? -5.789 36.344 23.625 1 97.94 144 ARG B N 1
ATOM 3320 C CA . ARG B 1 144 ? -6.918 36.469 22.703 1 97.94 144 ARG B CA 1
ATOM 3321 C C . ARG B 1 144 ? -6.609 35.844 21.359 1 97.94 144 ARG B C 1
ATOM 3323 O O . ARG B 1 144 ? -5.496 35.969 20.844 1 97.94 144 ARG B O 1
ATOM 3330 N N . VAL B 1 145 ? -7.637 35.094 20.875 1 98.06 145 VAL B N 1
ATOM 3331 C CA . VAL B 1 145 ? -7.496 34.5 19.531 1 98.06 145 VAL B CA 1
ATOM 3332 C C . VAL B 1 145 ? -8.695 34.906 18.672 1 98.06 145 VAL B C 1
ATOM 3334 O O . VAL B 1 145 ? -9.844 34.75 19.078 1 98.06 145 VAL B O 1
ATOM 3337 N N . TYR B 1 146 ? -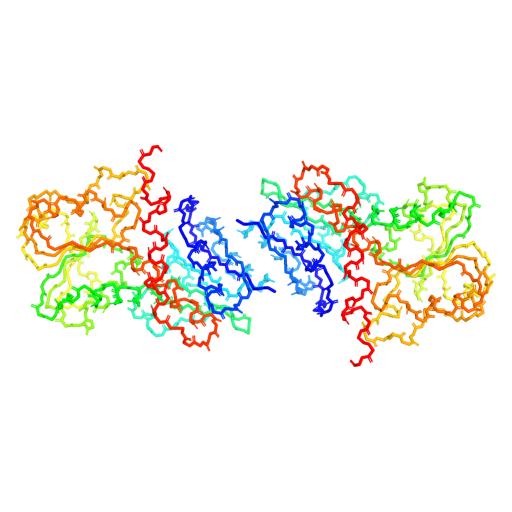8.438 35.438 17.469 1 97.19 146 TYR B N 1
ATOM 3338 C CA . TYR B 1 146 ? -9.453 35.688 16.438 1 97.19 146 TYR B CA 1
ATOM 3339 C C . TYR B 1 146 ? -9.352 34.625 15.328 1 97.19 146 TYR B C 1
ATOM 3341 O O . TYR B 1 146 ? -8.328 34.562 14.641 1 97.19 146 TYR B O 1
ATOM 3349 N N . ILE B 1 147 ? -10.359 33.875 15.211 1 97.19 147 ILE B N 1
ATOM 3350 C CA . ILE B 1 147 ? -10.453 32.969 14.062 1 97.19 147 ILE B CA 1
ATOM 3351 C C . ILE B 1 147 ? -11.188 33.688 12.922 1 97.19 147 ILE B C 1
ATOM 3353 O O . ILE B 1 147 ? -12.336 34.094 13.07 1 97.19 147 ILE B O 1
ATOM 3357 N N . VAL B 1 148 ? -10.492 33.781 11.789 1 96.88 148 VAL B N 1
ATOM 3358 C CA . VAL B 1 148 ? -11.023 34.562 10.68 1 96.88 148 VAL B CA 1
ATOM 3359 C C . VAL B 1 148 ? -11.602 33.656 9.617 1 96.88 148 VAL B C 1
ATOM 3361 O O . VAL B 1 148 ? -10.898 32.781 9.102 1 96.88 148 VAL B O 1
ATOM 3364 N N . SER B 1 149 ? -12.773 33.781 9.398 1 93.69 149 SER B N 1
ATOM 3365 C CA . SER B 1 149 ? -13.461 32.938 8.422 1 93.69 149 SER B CA 1
ATOM 3366 C C . SER B 1 149 ? -14.266 33.781 7.438 1 93.69 149 SER B C 1
ATOM 3368 O O . SER B 1 149 ? -14.641 34.906 7.742 1 93.69 149 SER B O 1
ATOM 3370 N N . ARG B 1 150 ? -14.516 33.312 6.207 1 87.88 150 ARG B N 1
ATOM 3371 C CA . ARG B 1 150 ? -15.359 33.969 5.207 1 87.88 150 ARG B CA 1
ATOM 3372 C C . ARG B 1 150 ? -16.812 34 5.648 1 87.88 150 ARG B C 1
ATOM 3374 O O . ARG B 1 150 ? -17.562 34.938 5.316 1 87.88 150 ARG B O 1
ATOM 3381 N N . ASN B 1 151 ? -17.156 32.844 6.426 1 87.56 151 ASN B N 1
ATOM 3382 C CA . ASN B 1 151 ? -18.5 32.719 6.98 1 87.56 151 ASN B CA 1
ATOM 3383 C C . ASN B 1 151 ? -18.469 32.5 8.492 1 87.56 151 ASN B C 1
ATOM 3385 O O . ASN B 1 151 ? -18.75 31.391 8.969 1 87.56 151 ASN B O 1
ATOM 3389 N N . PRO B 1 152 ? -18.297 33.625 9.078 1 87.44 152 PRO B N 1
ATOM 3390 C CA . PRO B 1 152 ? -18.094 33.469 10.516 1 87.44 152 PRO B CA 1
ATOM 3391 C C . PRO B 1 152 ? -19.391 33.094 11.25 1 87.44 152 PRO B C 1
ATOM 3393 O O . PRO B 1 152 ? -20.438 33.688 11.008 1 87.44 152 PRO B O 1
ATOM 3396 N N . LYS B 1 153 ? -19.391 31.984 11.859 1 79.31 153 LYS B N 1
ATOM 3397 C CA . LYS B 1 153 ? -20.438 31.656 12.828 1 79.31 153 LYS B CA 1
ATOM 3398 C C . LYS B 1 153 ? -20.078 32.188 14.211 1 79.31 153 LYS B C 1
ATOM 3400 O O . LYS B 1 153 ? -19.359 31.547 14.961 1 79.31 153 LYS B O 1
ATOM 3405 N N . LYS B 1 154 ? -20.797 33.188 14.477 1 75.19 154 LYS B N 1
ATOM 3406 C CA . LYS B 1 154 ? -20.453 33.844 15.742 1 75.19 154 LYS B CA 1
ATOM 3407 C C . LYS B 1 154 ? -20.766 32.938 16.922 1 75.19 154 LYS B C 1
ATOM 3409 O O . LYS B 1 154 ? -21.672 32.125 16.859 1 75.19 154 LYS B O 1
ATOM 3414 N N . ASN B 1 155 ? -19.844 32.875 17.984 1 68.56 155 ASN B N 1
ATOM 3415 C CA . ASN B 1 155 ? -20.016 32.094 19.219 1 68.56 155 ASN B CA 1
ATOM 3416 C C . ASN B 1 155 ? -19.797 30.609 19 1 68.56 155 ASN B C 1
ATOM 3418 O O . ASN B 1 155 ? -20.469 29.781 19.641 1 68.56 155 ASN B O 1
ATOM 3422 N N . GLU B 1 156 ? -19.125 30.266 17.969 1 77.38 156 GLU B N 1
ATOM 3423 C CA . GLU B 1 156 ? -18.844 28.859 17.672 1 77.38 156 GLU B CA 1
ATOM 3424 C C . GLU B 1 156 ? -17.953 28.25 18.75 1 77.38 156 GLU B C 1
ATOM 3426 O O . GLU B 1 156 ? -17.984 27.047 18.984 1 77.38 156 GLU B O 1
ATOM 3431 N N . PHE B 1 157 ? -17.281 29.156 19.422 1 81.56 157 PHE B N 1
ATOM 3432 C CA . PHE B 1 157 ? -16.312 28.656 20.391 1 81.56 157 PHE B CA 1
ATOM 3433 C C . PHE B 1 157 ? -16.797 28.906 21.828 1 81.56 157 PHE B C 1
ATOM 3435 O O . PHE B 1 157 ? -17.438 29.922 22.109 1 81.56 157 PHE B O 1
ATOM 3442 N N . THR B 1 158 ? -16.5 27.984 22.656 1 76.88 158 THR B N 1
ATOM 3443 C CA . THR B 1 158 ? -16.906 28.062 24.062 1 76.88 158 THR B CA 1
ATOM 3444 C C . THR B 1 158 ? -15.906 28.891 24.859 1 76.88 158 THR B C 1
ATOM 3446 O O . THR B 1 158 ? -16.25 29.438 25.906 1 76.88 158 THR B O 1
ATOM 3449 N N . GLN B 1 159 ? -14.812 28.922 24.391 1 88.5 159 GLN B N 1
ATOM 3450 C CA . GLN B 1 159 ? -13.781 29.672 25.094 1 88.5 159 GLN B CA 1
ATOM 3451 C C . GLN B 1 159 ? -14.016 31.172 24.984 1 88.5 159 GLN B C 1
ATOM 3453 O O . GLN B 1 159 ? -14.211 31.688 23.875 1 88.5 159 GLN B O 1
ATOM 3458 N N . ASN B 1 160 ? -13.914 31.875 26.016 1 90.56 160 ASN B N 1
ATOM 3459 C CA . ASN B 1 160 ? -14.234 33.312 26.062 1 90.56 160 ASN B CA 1
ATOM 3460 C C . ASN B 1 160 ? -13.195 34.125 25.312 1 90.56 160 ASN B C 1
ATOM 3462 O O . ASN B 1 160 ? -13.484 35.25 24.859 1 90.56 160 ASN B O 1
ATOM 3466 N N . ASN B 1 161 ? -12.047 33.594 25.266 1 95.5 161 ASN B N 1
ATOM 3467 C CA . ASN B 1 161 ? -10.992 34.406 24.656 1 95.5 161 ASN B CA 1
ATOM 3468 C C . ASN B 1 161 ? -10.805 34.031 23.188 1 95.5 161 ASN B C 1
ATOM 3470 O O . ASN B 1 161 ? -9.781 34.375 22.578 1 95.5 161 ASN B O 1
ATOM 3474 N N . VAL B 1 162 ? -11.727 33.281 22.609 1 96.56 162 VAL B N 1
ATOM 3475 C CA . VAL B 1 162 ? -11.703 32.906 21.188 1 96.56 162 VAL B CA 1
ATOM 3476 C C . VAL B 1 162 ? -12.945 33.469 20.5 1 96.56 162 VAL B C 1
ATOM 3478 O O . VAL B 1 162 ? -14.062 33.281 20.984 1 96.56 162 VAL B O 1
ATOM 3481 N N . GLU B 1 163 ? -12.75 34.188 19.422 1 94.94 163 GLU B N 1
ATOM 3482 C CA . GLU B 1 163 ? -13.859 34.75 18.672 1 94.94 163 GLU B CA 1
ATOM 3483 C C . GLU B 1 163 ? -13.695 34.5 17.172 1 94.94 163 GLU B C 1
ATOM 3485 O O . GLU B 1 163 ? -12.586 34.594 16.641 1 94.94 163 GLU B O 1
ATOM 3490 N N . MET B 1 164 ? -14.766 34.156 16.547 1 95.94 164 MET B N 1
ATOM 3491 C CA . MET B 1 164 ? -14.766 34.062 15.094 1 95.94 164 MET B CA 1
ATOM 3492 C C . MET B 1 164 ? -15.195 35.375 14.461 1 95.94 164 MET B C 1
ATOM 3494 O O . MET B 1 164 ? -16.219 35.938 14.852 1 95.94 164 MET B O 1
ATOM 3498 N N . ILE B 1 165 ? -14.422 35.812 13.531 1 95.75 165 ILE B N 1
ATOM 3499 C CA . ILE B 1 165 ? -14.719 37.125 12.914 1 95.75 165 ILE B CA 1
ATOM 3500 C C . ILE B 1 165 ? -14.562 37 11.398 1 95.75 165 ILE B C 1
ATOM 3502 O O . ILE B 1 165 ? -14.055 36 10.891 1 95.75 165 ILE B O 1
ATOM 3506 N N . SER B 1 166 ? -15.047 38 10.672 1 95.69 166 SER B N 1
ATOM 3507 C CA . SER B 1 166 ? -14.891 38.094 9.227 1 95.69 166 SER B CA 1
ATOM 3508 C C . SER B 1 166 ? -13.57 38.75 8.852 1 95.69 166 SER B C 1
ATOM 3510 O O . SER B 1 166 ? -12.914 39.375 9.703 1 95.69 166 SER B O 1
ATOM 3512 N N . TYR B 1 167 ? -13.242 38.688 7.633 1 96.31 167 TYR B N 1
ATOM 3513 C CA . TYR B 1 167 ? -12.047 39.344 7.145 1 96.31 167 TYR B CA 1
ATOM 3514 C C . TYR B 1 167 ? -12.195 40.875 7.25 1 96.31 167 TYR B C 1
ATOM 3516 O O . TYR B 1 167 ? -11.219 41.594 7.48 1 96.31 167 TYR B O 1
ATOM 3524 N N . LYS B 1 168 ? -13.375 41.344 7.086 1 95.75 168 LYS B N 1
ATOM 3525 C CA . LYS B 1 168 ? -13.641 42.781 7.223 1 95.75 168 LYS B CA 1
ATOM 3526 C C . LYS B 1 168 ? -13.367 43.25 8.648 1 95.75 168 LYS B C 1
ATOM 3528 O O . LYS B 1 168 ? -12.758 44.312 8.844 1 95.75 168 LYS B O 1
ATOM 3533 N N . GLU B 1 169 ? -13.773 42.5 9.562 1 96.19 169 GLU B N 1
ATOM 3534 C CA . GLU B 1 169 ? -13.586 42.844 10.961 1 96.19 169 GLU B CA 1
ATOM 3535 C C . GLU B 1 169 ? -12.109 42.781 11.344 1 96.19 169 GLU B C 1
ATOM 3537 O O . GLU B 1 169 ? -11.672 43.5 12.25 1 96.19 169 GLU B O 1
ATOM 3542 N N . LEU B 1 170 ? -11.344 42 10.656 1 97.5 170 LEU B N 1
ATOM 3543 C CA . LEU B 1 170 ? -9.922 41.844 10.93 1 97.5 170 LEU B CA 1
ATOM 3544 C C . LEU B 1 170 ? -9.164 43.125 10.648 1 97.5 170 LEU B C 1
ATOM 3546 O O . LEU B 1 170 ? -8.133 43.406 11.273 1 97.5 170 LEU B O 1
ATOM 3550 N N . GLU B 1 171 ? -9.633 43.938 9.797 1 96.62 171 GLU B N 1
ATOM 3551 C CA . GLU B 1 171 ? -8.969 45.156 9.391 1 96.62 171 GLU B CA 1
ATOM 3552 C C . GLU B 1 171 ? -8.75 46.094 10.586 1 96.62 171 GLU B C 1
ATOM 3554 O O . GLU B 1 171 ? -7.766 46.844 10.617 1 96.62 171 GLU B O 1
ATOM 3559 N N . GLY B 1 172 ? -9.594 46 11.555 1 95.06 172 GLY B N 1
ATOM 3560 C CA . GLY B 1 172 ? -9.516 46.875 12.703 1 95.06 172 GLY B CA 1
ATOM 3561 C C . GLY B 1 172 ? -8.805 46.25 13.891 1 95.06 172 GLY B C 1
ATOM 3562 O O . GLY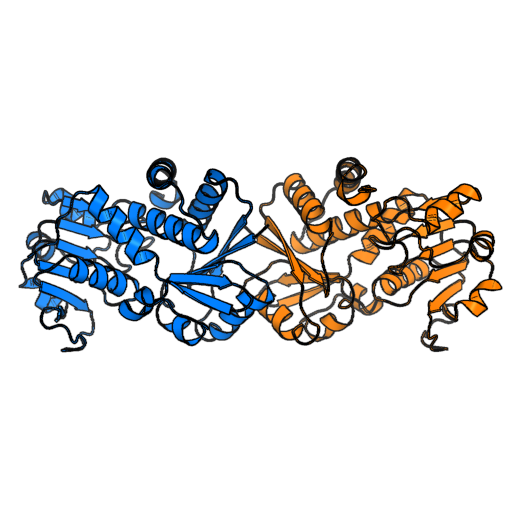 B 1 172 ? -8.695 46.875 14.953 1 95.06 172 GLY B O 1
ATOM 3563 N N . ILE B 1 173 ? -8.305 45.156 13.68 1 97.25 173 ILE B N 1
ATOM 3564 C CA . ILE B 1 173 ? -7.727 44.406 14.797 1 97.25 173 ILE B CA 1
ATOM 3565 C C . ILE B 1 173 ? -6.203 44.5 14.742 1 97.25 173 ILE B C 1
ATOM 3567 O O . ILE B 1 173 ? -5.605 44.344 13.672 1 97.25 173 ILE B O 1
ATOM 3571 N N . LYS B 1 174 ? -5.609 44.844 15.891 1 97.62 174 LYS B N 1
ATOM 3572 C CA . LYS B 1 174 ? -4.164 44.781 16.062 1 97.62 174 LYS B CA 1
ATOM 3573 C C . LYS B 1 174 ? -3.783 43.594 16.969 1 97.62 174 LYS B C 1
ATOM 3575 O O . LYS B 1 174 ? -4.504 43.281 17.906 1 97.62 174 LYS B O 1
ATOM 3580 N N . GLY B 1 175 ? -2.664 42.969 16.656 1 97.62 175 GLY B N 1
ATOM 3581 C CA . GLY B 1 175 ? -2.234 41.844 17.453 1 97.62 175 GLY B CA 1
ATOM 3582 C C . GLY B 1 175 ? -0.758 41.531 17.297 1 97.62 175 GLY B C 1
ATOM 3583 O O . GLY B 1 175 ? -0.006 42.312 16.734 1 97.62 175 GLY B O 1
ATOM 3584 N N . ASP B 1 176 ? -0.323 40.469 17.938 1 98.62 176 ASP B N 1
ATOM 3585 C CA . ASP B 1 176 ? 1.086 40.094 17.969 1 98.62 176 ASP B CA 1
ATOM 3586 C C . ASP B 1 176 ? 1.421 39.125 16.844 1 98.62 176 ASP B C 1
ATOM 3588 O O . ASP B 1 176 ? 2.467 39.25 16.203 1 98.62 176 ASP B O 1
ATOM 3592 N N . ILE B 1 177 ? 0.526 38.156 16.594 1 98.69 177 ILE B N 1
ATOM 3593 C CA . ILE B 1 177 ? 0.837 37.062 15.656 1 98.69 177 ILE B CA 1
ATOM 3594 C C . ILE B 1 177 ? -0.35 36.844 14.727 1 98.69 177 ILE B C 1
ATOM 3596 O O . ILE B 1 177 ? -1.502 36.844 15.164 1 98.69 177 ILE B O 1
ATOM 3600 N N . ILE B 1 178 ? -0.107 36.719 13.414 1 98.81 178 ILE B N 1
ATOM 3601 C CA . ILE B 1 178 ? -1.109 36.344 12.422 1 98.81 178 ILE B CA 1
ATOM 3602 C C . ILE B 1 178 ? -0.667 35.062 11.711 1 98.81 178 ILE B C 1
ATOM 3604 O O . ILE B 1 178 ? 0.473 34.969 11.25 1 98.81 178 ILE B O 1
ATOM 3608 N N . ILE B 1 179 ? -1.578 34.062 11.703 1 98.75 179 ILE B N 1
ATOM 3609 C CA . ILE B 1 179 ? -1.244 32.719 11.219 1 98.75 179 ILE B CA 1
ATOM 3610 C C . ILE B 1 179 ? -2.135 32.375 10.023 1 98.75 179 ILE B C 1
ATOM 3612 O O . ILE B 1 179 ? -3.363 32.375 10.141 1 98.75 179 ILE B O 1
ATOM 3616 N N . ASN B 1 180 ? -1.497 32.094 8.93 1 98.31 180 ASN B N 1
ATOM 3617 C CA . ASN B 1 180 ? -2.244 31.641 7.758 1 98.31 180 ASN B CA 1
ATOM 3618 C C . ASN B 1 180 ? -2.436 30.125 7.762 1 98.31 180 ASN B C 1
ATOM 3620 O O . ASN B 1 180 ? -1.477 29.375 7.582 1 98.31 180 ASN B O 1
ATOM 3624 N N . SER B 1 181 ? -3.631 29.672 7.969 1 96.44 181 SER B N 1
ATOM 3625 C CA . SER B 1 181 ? -3.967 28.266 7.902 1 96.44 181 SER B CA 1
ATOM 3626 C C . SER B 1 181 ? -4.879 27.969 6.715 1 96.44 181 SER B C 1
ATOM 3628 O O . SER B 1 181 ? -5.543 26.922 6.68 1 96.44 181 SER B O 1
ATOM 3630 N N . THR B 1 182 ? -4.965 28.938 5.758 1 93.88 182 THR B N 1
ATOM 3631 C CA . THR B 1 182 ? -5.699 28.75 4.512 1 93.88 182 THR B CA 1
ATOM 3632 C C . THR B 1 182 ? -4.781 28.219 3.42 1 93.88 182 THR B C 1
ATOM 3634 O O . THR B 1 182 ? -3.559 28.234 3.562 1 93.88 182 THR B O 1
ATOM 3637 N N . PRO B 1 183 ? -5.387 27.797 2.348 1 90.06 183 PRO B N 1
ATOM 3638 C CA . PRO B 1 183 ? -4.543 27.344 1.233 1 90.06 183 PRO B CA 1
ATOM 3639 C C . PRO B 1 183 ? -4.078 28.5 0.35 1 90.06 183 PRO B C 1
ATOM 3641 O O . PRO B 1 183 ? -3.381 28.281 -0.643 1 90.06 183 PRO B O 1
ATOM 3644 N N . LEU B 1 184 ? -4.41 29.672 0.669 1 92.25 184 LEU B N 1
ATOM 3645 C CA . LEU B 1 184 ? -4.07 30.812 -0.162 1 92.25 184 LEU B CA 1
ATOM 3646 C C . LEU B 1 184 ? -2.568 31.078 -0.13 1 92.25 184 LEU B C 1
ATOM 3648 O O . LEU B 1 184 ? -1.989 31.266 0.942 1 92.25 184 LEU B O 1
ATOM 3652 N N . GLY B 1 185 ? -1.996 31.125 -1.271 1 91.75 185 GLY B N 1
ATOM 3653 C CA . GLY B 1 185 ? -0.562 31.328 -1.404 1 91.75 185 GLY B CA 1
ATOM 3654 C C . GLY B 1 185 ? 0.183 30.062 -1.779 1 91.75 185 GLY B C 1
ATOM 3655 O O . GLY B 1 185 ? 1.373 30.109 -2.1 1 91.75 185 GLY B O 1
ATOM 3656 N N . MET B 1 186 ? -0.544 29 -1.68 1 87.12 186 MET B N 1
ATOM 3657 C CA . MET B 1 186 ? 0.059 27.703 -1.989 1 87.12 186 MET B CA 1
ATOM 3658 C C . MET B 1 186 ? 0.16 27.5 -3.496 1 87.12 186 MET B C 1
ATOM 3660 O O . MET B 1 186 ? -0.682 27.984 -4.254 1 87.12 186 MET B O 1
ATOM 3664 N N . TYR B 1 187 ? 1.124 26.797 -3.898 1 83.5 187 TYR B N 1
ATOM 3665 C CA . TYR B 1 187 ? 1.19 26.422 -5.309 1 83.5 187 TYR B CA 1
ATOM 3666 C C . TYR B 1 187 ? -0.085 25.719 -5.75 1 83.5 187 TYR B C 1
ATOM 3668 O O . TYR B 1 187 ? -0.608 24.859 -5.035 1 83.5 187 TYR B O 1
ATOM 3676 N N . PRO B 1 188 ? -0.646 26.094 -6.863 1 81.62 188 PRO B N 1
ATOM 3677 C CA . PRO B 1 188 ? -0.048 26.891 -7.934 1 81.62 188 PRO B CA 1
ATOM 3678 C C . PRO B 1 188 ? -0.419 28.375 -7.84 1 81.62 188 PRO B C 1
ATOM 3680 O O . PRO B 1 188 ? 0.036 29.172 -8.656 1 81.62 188 PRO B O 1
ATOM 3683 N N . LYS B 1 189 ? -1.251 28.734 -6.918 1 84.81 189 LYS B N 1
ATOM 3684 C CA . LYS B 1 189 ? -1.617 30.141 -6.777 1 84.81 189 LYS B CA 1
ATOM 3685 C C . LYS B 1 189 ? -0.688 30.859 -5.797 1 84.81 189 LYS B C 1
ATOM 3687 O O . LYS B 1 189 ? -1.126 31.312 -4.742 1 84.81 189 LYS B O 1
ATOM 3692 N N . VAL B 1 190 ? 0.523 31.156 -6.254 1 89.56 190 VAL B N 1
ATOM 3693 C CA . VAL B 1 190 ? 1.585 31.562 -5.34 1 89.56 190 VAL B CA 1
ATOM 3694 C C . VAL B 1 190 ? 1.561 33.062 -5.16 1 89.56 190 VAL B C 1
ATOM 3696 O O . VAL B 1 190 ? 2.17 33.594 -4.227 1 89.56 190 VAL B O 1
ATOM 3699 N N . ASP B 1 191 ? 0.838 33.812 -5.992 1 92.56 191 ASP B N 1
ATOM 3700 C CA . ASP B 1 191 ? 0.868 35.25 -5.957 1 92.56 191 ASP B CA 1
ATOM 3701 C C . ASP B 1 191 ? -0.308 35.812 -5.156 1 92.56 191 ASP B C 1
ATOM 3703 O O . ASP B 1 191 ? -0.671 36.969 -5.305 1 92.56 191 ASP B O 1
ATOM 3707 N N . VAL B 1 192 ? -0.841 34.969 -4.312 1 95 192 VAL B N 1
ATOM 3708 C CA . VAL B 1 192 ? -2.004 35.375 -3.533 1 95 192 VAL B CA 1
ATOM 3709 C C . VAL B 1 192 ? -1.662 35.344 -2.045 1 95 192 VAL B C 1
ATOM 3711 O O . VAL B 1 192 ? -0.972 34.469 -1.571 1 95 192 VAL B O 1
ATOM 3714 N N . SER B 1 193 ? -2.037 36.375 -1.401 1 97.25 193 SER B N 1
ATOM 3715 C CA . SER B 1 193 ? -1.965 36.438 0.055 1 97.25 193 SER B CA 1
ATOM 3716 C C . SER B 1 193 ? -3.355 36.438 0.678 1 97.25 193 SER B C 1
ATOM 3718 O O . SER B 1 193 ? -4.297 37 0.125 1 97.25 193 SER B O 1
ATOM 3720 N N . PRO B 1 194 ? -3.479 35.844 1.814 1 97.12 194 PRO B N 1
ATOM 3721 C CA . PRO B 1 194 ? -4.801 35.781 2.443 1 97.12 194 PRO B CA 1
ATOM 3722 C C . PRO B 1 194 ? -5.254 37.156 2.955 1 97.12 194 PRO B C 1
ATOM 3724 O O . PRO B 1 194 ? -6.449 37.375 3.172 1 97.12 194 PRO B O 1
ATOM 3727 N N . VAL B 1 195 ? -4.328 38.094 3.189 1 98 195 VAL B N 1
ATOM 3728 C CA . VAL B 1 195 ? -4.645 39.438 3.656 1 98 195 VAL B CA 1
ATOM 3729 C C . VAL B 1 195 ? -3.734 40.438 2.969 1 98 195 VAL B C 1
ATOM 3731 O O . VAL B 1 195 ? -2.707 40.062 2.395 1 98 195 VAL B O 1
ATOM 3734 N N . ASN B 1 196 ? -4.121 41.688 3.021 1 97.12 196 ASN B N 1
ATOM 3735 C CA . ASN B 1 196 ? -3.326 42.719 2.385 1 97.12 196 ASN B CA 1
ATOM 3736 C C . ASN B 1 196 ? -2.295 43.312 3.346 1 97.12 196 ASN B C 1
ATOM 3738 O O . ASN B 1 196 ? -2.225 42.906 4.508 1 97.12 196 ASN B O 1
ATOM 3742 N N . GLU B 1 197 ? -1.512 44.25 2.842 1 97.88 197 GLU B N 1
ATOM 3743 C CA . GLU B 1 197 ? -0.404 44.812 3.592 1 97.88 197 GLU B CA 1
ATOM 3744 C C . GLU B 1 197 ? -0.907 45.594 4.801 1 97.88 197 GLU B C 1
ATOM 3746 O O . GLU B 1 197 ? -0.249 45.625 5.844 1 97.88 197 GLU B O 1
ATOM 3751 N N . ASP B 1 198 ? -2.012 46.219 4.641 1 97.94 198 ASP B N 1
ATOM 3752 C CA . ASP B 1 198 ? -2.564 47 5.727 1 97.94 198 ASP B CA 1
ATOM 3753 C C . ASP B 1 198 ? -2.848 46.156 6.957 1 97.94 198 ASP B C 1
ATOM 3755 O O . ASP B 1 198 ? -2.582 46.562 8.086 1 97.94 198 ASP B O 1
ATOM 3759 N N . ILE B 1 199 ? -3.398 45 6.723 1 98.5 199 ILE B N 1
ATOM 3760 C CA . ILE B 1 199 ? -3.67 44.094 7.816 1 98.5 199 ILE B CA 1
ATOM 3761 C C . ILE B 1 199 ? -2.355 43.562 8.398 1 98.5 199 ILE B C 1
ATOM 3763 O O . ILE B 1 199 ? -2.207 43.469 9.617 1 98.5 199 ILE B O 1
ATOM 3767 N N . ILE B 1 200 ? -1.408 43.281 7.594 1 98.44 200 ILE B N 1
ATOM 3768 C CA . ILE B 1 200 ? -0.121 42.719 8.016 1 98.44 200 ILE B CA 1
ATOM 3769 C C . ILE B 1 200 ? 0.573 43.719 8.945 1 98.44 200 ILE B C 1
ATOM 3771 O O . ILE B 1 200 ? 1.201 43.312 9.93 1 98.44 200 ILE B O 1
ATOM 3775 N N . ARG B 1 201 ? 0.397 45.031 8.664 1 98.25 201 ARG B N 1
ATOM 3776 C CA . ARG B 1 201 ? 1.024 46.062 9.461 1 98.25 201 ARG B CA 1
ATOM 3777 C C . ARG B 1 201 ? 0.529 46.031 10.898 1 98.25 201 ARG B C 1
ATOM 3779 O O . ARG B 1 201 ? 1.23 46.469 11.812 1 98.25 201 ARG B O 1
ATOM 3786 N N . ASN B 1 202 ? -0.615 45.469 11.047 1 98.44 202 ASN B N 1
ATOM 3787 C CA . ASN B 1 202 ? -1.243 45.438 12.367 1 98.44 202 ASN B CA 1
ATOM 3788 C C . ASN B 1 202 ? -0.686 44.312 13.242 1 98.44 202 ASN B C 1
ATOM 3790 O O . ASN B 1 202 ? -1.043 44.219 14.414 1 98.44 202 ASN B O 1
ATOM 3794 N N . PHE B 1 203 ? 0.215 43.5 12.758 1 98.56 203 PHE B N 1
ATOM 3795 C CA . PHE B 1 203 ? 0.776 42.375 13.492 1 98.56 203 PHE B CA 1
ATOM 3796 C C . PHE B 1 203 ? 2.299 42.406 13.469 1 98.56 203 PHE B C 1
ATOM 3798 O O . PHE B 1 203 ? 2.895 43.125 12.672 1 98.56 203 PHE B O 1
ATOM 3805 N N . ASN B 1 204 ? 2.998 41.656 14.359 1 98.19 204 ASN B N 1
ATOM 3806 C CA . ASN B 1 204 ? 4.453 41.656 14.492 1 98.19 204 ASN B CA 1
ATOM 3807 C C . ASN B 1 204 ? 5.074 40.375 13.922 1 98.19 204 ASN B C 1
ATOM 3809 O O . ASN B 1 204 ? 6.223 40.406 13.477 1 98.19 204 ASN B O 1
ATOM 3813 N N . ILE B 1 205 ? 4.34 39.281 14.008 1 98.69 205 ILE B N 1
ATOM 3814 C CA . ILE B 1 205 ? 4.836 37.969 13.609 1 98.69 205 ILE B CA 1
ATOM 3815 C C . ILE B 1 205 ? 3.869 37.344 12.617 1 98.69 205 ILE B C 1
ATOM 3817 O O . ILE B 1 205 ? 2.658 37.312 12.852 1 98.69 205 ILE B O 1
ATOM 3821 N N . LEU B 1 206 ? 4.379 36.906 11.484 1 98.75 206 LEU B N 1
ATOM 3822 C CA . LEU B 1 206 ? 3.604 36.156 10.5 1 98.75 206 LEU B CA 1
ATOM 3823 C C . LEU B 1 206 ? 4.039 34.688 10.461 1 98.75 206 LEU B C 1
ATOM 3825 O O . LEU B 1 206 ? 5.23 34.406 10.344 1 98.75 206 LEU B O 1
ATOM 3829 N N . VAL B 1 207 ? 3.061 33.812 10.594 1 98.62 207 VAL B N 1
ATOM 3830 C CA . VAL B 1 207 ? 3.291 32.375 10.461 1 98.62 207 VAL B CA 1
ATOM 3831 C C . VAL B 1 207 ? 2.445 31.812 9.32 1 98.62 207 VAL B C 1
ATOM 3833 O O . VAL B 1 207 ? 1.238 32.062 9.258 1 98.62 207 VAL B O 1
ATOM 3836 N N . ASP B 1 208 ? 3.082 31.156 8.453 1 98.25 208 ASP B N 1
ATOM 3837 C CA . ASP B 1 208 ? 2.379 30.516 7.344 1 98.25 208 ASP B CA 1
ATOM 3838 C C . ASP B 1 208 ? 2.516 29 7.402 1 98.25 208 ASP B C 1
ATOM 3840 O O . ASP B 1 208 ? 3.631 28.469 7.418 1 98.25 208 ASP B O 1
ATOM 3844 N N . LEU B 1 209 ? 1.394 28.297 7.395 1 97 209 LEU B N 1
ATOM 3845 C CA . LEU B 1 209 ? 1.446 26.828 7.441 1 97 209 LEU B CA 1
ATOM 3846 C C . LEU B 1 209 ? 1.763 26.25 6.066 1 97 209 LEU B C 1
ATOM 3848 O O . LEU B 1 209 ? 2.094 25.078 5.945 1 97 209 LEU B O 1
ATOM 3852 N N . ILE B 1 210 ? 1.686 27.141 5.062 1 93.12 210 ILE B N 1
ATOM 3853 C CA . ILE B 1 210 ? 2.051 26.734 3.707 1 93.12 210 ILE B CA 1
ATOM 3854 C C . ILE B 1 210 ? 3.564 26.562 3.611 1 93.12 210 ILE B C 1
ATOM 3856 O O . ILE B 1 210 ? 4.324 27.359 4.164 1 93.12 210 ILE B O 1
ATOM 3860 N N . TYR B 1 211 ? 3.906 25.516 2.914 1 91.31 211 TYR B N 1
ATOM 3861 C CA . TYR B 1 211 ? 5.332 25.234 2.791 1 91.31 211 TYR B CA 1
ATOM 3862 C C . TYR B 1 211 ? 5.777 25.297 1.335 1 91.31 211 TYR B C 1
ATOM 3864 O O . TYR B 1 211 ? 6.977 25.312 1.045 1 91.31 211 TYR B O 1
ATOM 3872 N N . ASN B 1 212 ? 4.871 25.328 0.45 1 87.94 212 ASN B N 1
ATOM 3873 C CA . ASN B 1 212 ? 5.145 25.406 -0.98 1 87.94 212 ASN B CA 1
ATOM 3874 C C . ASN B 1 212 ? 4.359 26.531 -1.644 1 87.94 212 ASN B C 1
ATOM 3876 O O . ASN B 1 212 ? 3.158 26.391 -1.89 1 87.94 212 ASN B O 1
ATOM 3880 N N . PRO B 1 213 ? 5.008 27.641 -1.961 1 89.81 213 PRO B N 1
ATOM 3881 C CA . PRO B 1 213 ? 6.453 27.891 -1.91 1 89.81 213 PRO B CA 1
ATOM 3882 C C . PRO B 1 213 ? 6.965 28.094 -0.489 1 89.81 213 PRO B C 1
ATOM 3884 O O . PRO B 1 213 ? 6.172 28.297 0.435 1 89.81 213 PRO B O 1
ATOM 3887 N N . ILE B 1 214 ? 8.258 28.094 -0.353 1 90.12 214 ILE B N 1
ATOM 3888 C CA . ILE B 1 214 ? 8.898 28.25 0.949 1 90.12 214 ILE B CA 1
ATOM 3889 C C . ILE B 1 214 ? 8.617 29.641 1.495 1 90.12 214 ILE B C 1
ATOM 3891 O O . ILE B 1 214 ? 8.422 29.828 2.699 1 90.12 214 ILE B O 1
ATOM 3895 N N . GLU B 1 215 ? 8.742 30.594 0.625 1 93.19 215 GLU B N 1
ATOM 3896 C CA . GLU B 1 215 ? 8.328 31.953 0.958 1 93.19 215 GLU B CA 1
ATOM 3897 C C . GLU B 1 215 ? 7.074 32.344 0.186 1 93.19 215 GLU B C 1
ATOM 3899 O O . GLU B 1 215 ? 7.145 32.656 -1.004 1 93.19 215 GLU B O 1
ATOM 3904 N N . THR B 1 216 ? 5.969 32.438 0.851 1 95.81 216 THR B N 1
ATOM 3905 C CA . THR B 1 216 ? 4.707 32.812 0.235 1 95.81 216 THR B CA 1
ATOM 3906 C C . THR B 1 216 ? 4.633 34.344 0.069 1 95.81 216 THR B C 1
ATOM 3908 O O . THR B 1 216 ? 5.445 35.062 0.641 1 95.81 216 THR B O 1
ATOM 3911 N N . LYS B 1 217 ? 3.703 34.75 -0.722 1 97.25 217 LYS B N 1
ATOM 3912 C CA . LYS B 1 217 ? 3.471 36.188 -0.859 1 97.25 217 LYS B CA 1
ATOM 3913 C C . LYS B 1 217 ? 3.176 36.844 0.494 1 97.25 217 LYS B C 1
ATOM 3915 O O . LYS B 1 217 ? 3.609 37.938 0.763 1 97.25 217 LYS B O 1
ATOM 3920 N N . PHE B 1 218 ? 2.451 36.125 1.294 1 98.12 218 PHE B N 1
ATOM 3921 C CA . PHE B 1 218 ? 2.113 36.562 2.65 1 98.12 218 PHE B CA 1
ATOM 3922 C C . PHE B 1 218 ? 3.375 36.812 3.467 1 98.12 218 PHE B C 1
ATOM 3924 O O . PHE B 1 218 ? 3.523 37.875 4.074 1 98.12 218 PHE B O 1
ATOM 3931 N N . LEU B 1 219 ? 4.297 35.906 3.457 1 98.06 219 LEU B N 1
ATOM 3932 C CA . LEU B 1 219 ? 5.547 36.031 4.203 1 98.06 219 LEU B CA 1
ATOM 3933 C C . LEU B 1 219 ? 6.453 37.094 3.582 1 98.06 219 LEU B C 1
ATOM 3935 O O . LEU B 1 219 ? 7.137 37.812 4.297 1 98.06 219 LEU B O 1
ATOM 3939 N N . GLU B 1 220 ? 6.477 37.125 2.283 1 97.81 220 GLU B N 1
ATOM 3940 C CA . GLU B 1 220 ? 7.27 38.125 1.58 1 97.81 220 GLU B CA 1
ATOM 3941 C C . GLU B 1 220 ? 6.863 39.531 1.988 1 97.81 220 GLU B C 1
ATOM 3943 O O . GLU B 1 220 ? 7.719 40.375 2.26 1 97.81 220 GLU B O 1
ATOM 3948 N N . MET B 1 221 ? 5.586 39.781 1.967 1 98.12 221 MET B N 1
ATOM 3949 C CA . MET B 1 221 ? 5.066 41.094 2.377 1 98.12 221 MET B CA 1
ATOM 3950 C C . MET B 1 221 ? 5.484 41.406 3.809 1 98.12 221 MET B C 1
ATOM 3952 O O . MET B 1 221 ? 5.871 42.531 4.105 1 98.12 221 MET B O 1
ATOM 3956 N N . GLY B 1 222 ? 5.383 40.438 4.695 1 98.19 222 GLY B N 1
ATOM 3957 C CA . GLY B 1 222 ? 5.816 40.625 6.07 1 98.19 222 GLY B CA 1
ATOM 3958 C C . GLY B 1 222 ? 7.285 40.969 6.188 1 98.19 222 GLY B C 1
ATOM 3959 O O . GLY B 1 222 ? 7.645 41.906 6.93 1 98.19 222 GLY B O 1
ATOM 3960 N N . ARG B 1 223 ? 8.055 40.25 5.445 1 97.75 223 ARG B N 1
ATOM 3961 C CA . ARG B 1 223 ? 9.492 40.5 5.461 1 97.75 223 ARG B CA 1
ATOM 3962 C C . ARG B 1 223 ? 9.805 41.938 4.996 1 97.75 223 ARG B C 1
ATOM 3964 O O . ARG B 1 223 ? 10.625 42.625 5.598 1 97.75 223 ARG B O 1
ATOM 3971 N N . LYS B 1 224 ? 9.188 42.312 3.941 1 97.81 224 LYS B N 1
ATOM 3972 C CA . LYS B 1 224 ? 9.383 43.656 3.4 1 97.81 224 LYS B CA 1
ATOM 3973 C C . LYS B 1 224 ? 9.008 44.719 4.426 1 97.81 224 LYS B C 1
ATOM 3975 O O . LYS B 1 224 ? 9.578 45.812 4.426 1 97.81 224 LYS B O 1
ATOM 3980 N N . LEU B 1 225 ? 8.125 44.438 5.266 1 98.12 225 LEU B N 1
ATOM 3981 C CA . LEU B 1 225 ? 7.656 45.375 6.277 1 98.12 225 LEU B CA 1
ATOM 3982 C C . LEU B 1 225 ? 8.469 45.25 7.562 1 98.12 225 LEU B C 1
ATOM 3984 O O . LEU B 1 225 ? 8.141 45.875 8.578 1 98.12 225 LEU B O 1
ATOM 3988 N N . GLY B 1 226 ? 9.469 44.344 7.59 1 97.75 226 GLY B N 1
ATOM 3989 C CA . GLY B 1 226 ? 10.359 44.219 8.727 1 97.75 226 GLY B CA 1
ATOM 3990 C C . GLY B 1 226 ? 9.789 43.312 9.828 1 97.75 226 GLY B C 1
ATOM 3991 O O . GLY B 1 226 ? 10.234 43.375 10.977 1 97.75 226 GLY B O 1
ATOM 3992 N N . LYS B 1 227 ? 8.766 42.531 9.508 1 98.19 227 LYS B N 1
ATOM 3993 C CA . LYS B 1 227 ? 8.148 41.625 10.492 1 98.19 227 LYS B CA 1
ATOM 3994 C C . LYS B 1 227 ? 8.898 40.312 10.594 1 98.19 227 LYS B C 1
ATOM 3996 O O . LYS B 1 227 ? 9.641 39.938 9.68 1 98.19 227 LYS B O 1
ATOM 4001 N N . GLN B 1 228 ? 8.781 39.656 11.742 1 98.19 228 GLN B N 1
ATOM 4002 C CA . GLN B 1 228 ? 9.25 38.281 11.844 1 98.19 228 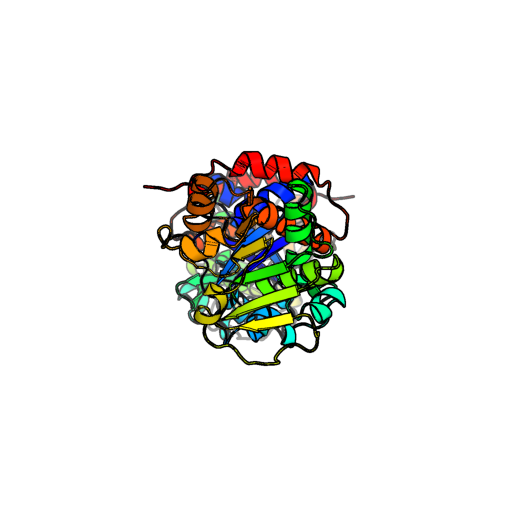GLN B CA 1
ATOM 4003 C C . GLN B 1 228 ? 8.344 37.312 11.062 1 98.19 228 GLN B C 1
ATOM 4005 O O . GLN B 1 228 ? 7.113 37.406 11.156 1 98.19 228 GLN B O 1
ATOM 4010 N N . THR B 1 229 ? 8.977 36.5 10.195 1 98.12 229 THR B N 1
ATOM 4011 C CA . THR B 1 229 ? 8.203 35.594 9.367 1 98.12 229 THR B CA 1
ATOM 4012 C C . THR B 1 229 ? 8.656 34.156 9.586 1 98.12 229 THR B C 1
ATOM 4014 O O . THR B 1 229 ? 9.844 33.875 9.766 1 98.12 229 THR B O 1
ATOM 4017 N N . VAL B 1 230 ? 7.699 33.219 9.656 1 97.69 230 VAL B N 1
ATOM 4018 C CA . VAL B 1 230 ? 7.949 31.797 9.844 1 97.69 230 VAL B CA 1
ATOM 4019 C C . VAL B 1 230 ? 7.184 31 8.789 1 97.69 230 VAL B C 1
ATOM 4021 O O . VAL B 1 230 ? 5.961 31.094 8.688 1 97.69 230 VAL B O 1
ATOM 4024 N N . GLY B 1 231 ? 7.91 30.156 8.062 1 96.19 231 GLY B N 1
ATOM 4025 C CA . GLY B 1 231 ? 7.281 29.312 7.055 1 96.19 231 GLY B CA 1
ATOM 4026 C C . GLY B 1 231 ? 6.914 27.938 7.57 1 96.19 231 GLY B C 1
ATOM 4027 O O . GLY B 1 231 ? 7.344 27.547 8.656 1 96.19 231 GLY B O 1
ATOM 4028 N N . GLY B 1 232 ? 6.242 27.203 6.758 1 96.19 232 GLY B N 1
ATOM 4029 C CA . GLY B 1 232 ? 5.559 26.016 7.23 1 96.19 232 GLY B CA 1
ATOM 4030 C C . GLY B 1 232 ? 6.371 24.75 7.051 1 96.19 232 GLY B C 1
ATOM 4031 O O . GLY B 1 232 ? 5.953 23.672 7.477 1 96.19 232 GLY B O 1
ATOM 4032 N N . LEU B 1 233 ? 7.539 24.797 6.488 1 96 233 LEU B N 1
ATOM 4033 C CA . LEU B 1 233 ? 8.266 23.578 6.129 1 96 233 LEU B CA 1
ATOM 4034 C C . LEU B 1 233 ? 8.672 22.797 7.371 1 96 233 LEU B C 1
ATOM 4036 O O . LEU B 1 233 ? 8.586 21.562 7.395 1 96 233 LEU B O 1
ATOM 4040 N N . TYR B 1 234 ? 9.102 23.516 8.406 1 97.12 234 TYR B N 1
ATOM 4041 C CA . TYR B 1 234 ? 9.469 22.828 9.648 1 97.12 234 TYR B CA 1
ATOM 4042 C C . TYR B 1 234 ? 8.258 22.125 10.258 1 97.12 234 TYR B C 1
ATOM 4044 O O . TYR B 1 234 ? 8.391 21.031 10.812 1 97.12 234 TYR B O 1
ATOM 4052 N N . MET B 1 235 ? 7.137 22.766 10.164 1 97.69 235 MET B N 1
ATOM 4053 C CA . MET B 1 235 ? 5.926 22.125 10.68 1 97.69 235 MET B CA 1
ATOM 4054 C C . MET B 1 235 ? 5.602 20.859 9.891 1 97.69 235 MET B C 1
ATOM 4056 O O . MET B 1 235 ? 5.211 19.844 10.477 1 97.69 235 MET B O 1
ATOM 4060 N N . LEU B 1 236 ? 5.785 20.953 8.578 1 96.94 236 LEU B N 1
ATOM 4061 C CA . LEU B 1 236 ? 5.52 19.812 7.719 1 96.94 236 LEU B CA 1
ATOM 4062 C C . LEU B 1 236 ? 6.41 18.625 8.102 1 96.94 236 LEU B C 1
ATOM 4064 O O . LEU B 1 236 ? 5.93 17.5 8.242 1 96.94 236 LEU B O 1
ATOM 4068 N N . ILE B 1 237 ? 7.684 18.875 8.297 1 98.06 237 ILE B N 1
ATOM 4069 C CA . ILE B 1 237 ? 8.641 17.812 8.625 1 98.06 237 ILE B CA 1
ATOM 4070 C C . ILE B 1 237 ? 8.391 17.312 10.039 1 98.06 237 ILE B C 1
ATOM 4072 O O . ILE B 1 237 ? 8.422 16.109 10.297 1 98.06 237 ILE B O 1
ATOM 4076 N N . GLY B 1 238 ? 8.125 18.25 10.922 1 98.25 238 GLY B N 1
ATOM 4077 C CA . GLY B 1 238 ? 7.891 17.891 12.312 1 98.25 238 GLY B CA 1
ATOM 4078 C C . GLY B 1 238 ? 6.68 17 12.508 1 98.25 238 GLY B C 1
ATOM 4079 O O . GLY B 1 238 ? 6.73 16.031 13.266 1 98.25 238 GLY B O 1
ATOM 4080 N N . GLN B 1 239 ? 5.566 17.391 11.875 1 98.38 239 GLN B N 1
ATOM 4081 C CA . GLN B 1 239 ? 4.375 16.562 12.016 1 98.38 239 GLN B CA 1
ATOM 4082 C C . GLN B 1 239 ? 4.594 15.172 11.406 1 98.38 239 GLN B C 1
ATOM 4084 O O . GLN B 1 239 ? 4.07 14.18 11.906 1 98.38 239 GLN B O 1
ATOM 4089 N N . ALA B 1 240 ? 5.391 15.07 10.32 1 98.62 240 ALA B N 1
ATOM 4090 C CA . ALA B 1 240 ? 5.711 13.781 9.703 1 98.62 240 ALA B CA 1
ATOM 4091 C C . ALA B 1 240 ? 6.527 12.914 10.656 1 98.62 240 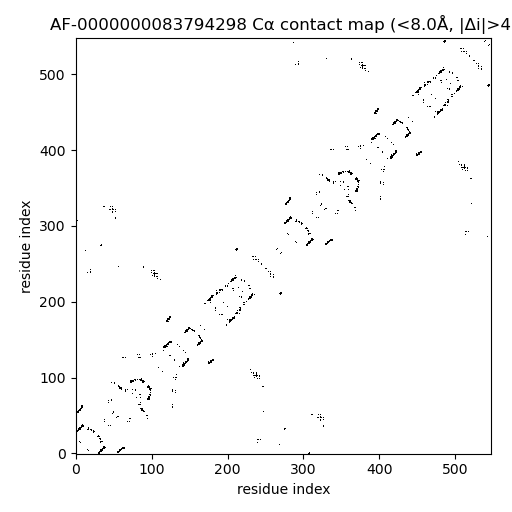ALA B C 1
ATOM 4093 O O . ALA B 1 240 ? 6.277 11.711 10.773 1 98.62 240 ALA B O 1
ATOM 4094 N N . LEU B 1 241 ? 7.512 13.555 11.305 1 98.75 241 LEU B N 1
ATOM 4095 C CA . LEU B 1 241 ? 8.336 12.82 12.258 1 98.75 241 LEU B CA 1
ATOM 4096 C C . LEU B 1 241 ? 7.484 12.273 13.398 1 98.75 241 LEU B C 1
ATOM 4098 O O . LEU B 1 241 ? 7.648 11.117 13.805 1 98.75 241 LEU B O 1
ATOM 4102 N N . LYS B 1 242 ? 6.605 13.086 13.898 1 98.69 242 LYS B N 1
ATOM 4103 C CA . LYS B 1 242 ? 5.715 12.656 14.969 1 98.69 242 LYS B CA 1
ATOM 4104 C C . LYS B 1 242 ? 4.824 11.5 14.516 1 98.69 242 LYS B C 1
ATOM 4106 O O . LYS B 1 242 ? 4.582 10.562 15.273 1 98.69 242 LYS B O 1
ATOM 4111 N N . ALA B 1 243 ? 4.293 11.594 13.344 1 98.81 243 ALA B N 1
ATOM 4112 C CA . ALA B 1 243 ? 3.494 10.5 12.805 1 98.81 243 ALA B CA 1
ATOM 4113 C C . ALA B 1 243 ? 4.289 9.195 12.789 1 98.81 243 ALA B C 1
ATOM 4115 O O . ALA B 1 243 ? 3.783 8.148 13.211 1 98.81 243 ALA B O 1
ATOM 4116 N N . GLN B 1 244 ? 5.543 9.258 12.336 1 98.81 244 GLN B N 1
ATOM 4117 C CA . GLN B 1 244 ? 6.391 8.07 12.32 1 98.81 244 GLN B CA 1
ATOM 4118 C C . GLN B 1 244 ? 6.652 7.559 13.727 1 98.81 244 GLN B C 1
ATOM 4120 O O . GLN B 1 244 ? 6.707 6.348 13.953 1 98.81 244 GLN B O 1
ATOM 4125 N N . GLU B 1 245 ? 6.82 8.5 14.703 1 98.75 245 GLU B N 1
ATOM 4126 C CA . GLU B 1 245 ? 6.949 8.07 16.094 1 98.75 245 GLU B CA 1
ATOM 4127 C C . GLU B 1 245 ? 5.746 7.242 16.531 1 98.75 245 GLU B C 1
ATOM 4129 O O . GLU B 1 245 ? 5.902 6.203 17.172 1 98.75 245 GLU B O 1
ATOM 4134 N N . ILE B 1 246 ? 4.641 7.727 16.203 1 98.62 246 ILE B N 1
ATOM 4135 C CA . ILE B 1 246 ? 3.398 7.059 16.562 1 98.62 246 ILE B CA 1
ATOM 4136 C C . ILE B 1 246 ? 3.328 5.688 15.891 1 98.62 246 ILE B C 1
ATOM 4138 O O . ILE B 1 246 ? 3.051 4.68 16.547 1 98.62 246 ILE B O 1
ATOM 4142 N N . TRP B 1 247 ? 3.604 5.578 14.625 1 98.69 247 TRP B N 1
ATOM 4143 C CA . TRP B 1 247 ? 3.496 4.34 13.859 1 98.69 247 TRP B CA 1
ATOM 4144 C C . TRP B 1 247 ? 4.562 3.338 14.289 1 98.69 247 TRP B C 1
ATOM 4146 O O . TRP B 1 247 ? 4.309 2.133 14.32 1 98.69 247 TRP B O 1
ATOM 4156 N N . GLN B 1 248 ? 5.777 3.824 14.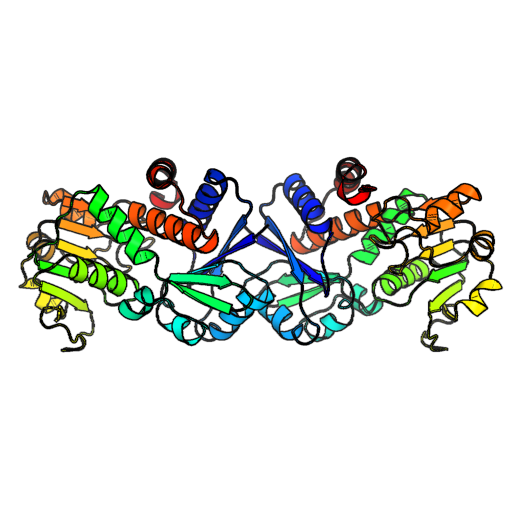617 1 98.06 248 GLN B N 1
ATOM 4157 C CA . GLN B 1 248 ? 6.887 2.959 15 1 98.06 248 GLN B CA 1
ATOM 4158 C C . GLN B 1 248 ? 6.832 2.631 16.484 1 98.06 248 GLN B C 1
ATOM 4160 O O . GLN B 1 248 ? 7.555 1.75 16.969 1 98.06 248 GLN B O 1
ATOM 4165 N N . GLN B 1 249 ? 6.004 3.352 17.25 1 97.44 249 GLN B N 1
ATOM 4166 C CA . GLN B 1 249 ? 5.82 3.146 18.688 1 97.44 249 GLN B CA 1
ATOM 4167 C C . GLN B 1 249 ? 7.145 3.285 19.438 1 97.44 249 GLN B C 1
ATOM 4169 O O . GLN B 1 249 ? 7.473 2.451 20.281 1 97.44 249 GLN B O 1
ATOM 4174 N N . ARG B 1 250 ? 7.934 4.281 19.047 1 97.19 250 ARG B N 1
ATOM 4175 C CA . ARG B 1 250 ? 9.188 4.648 19.703 1 97.19 250 ARG B CA 1
ATOM 4176 C C . ARG B 1 250 ? 9.57 6.09 19.391 1 97.19 250 ARG B C 1
ATOM 4178 O O . ARG B 1 250 ? 9.211 6.613 18.328 1 97.19 250 ARG B O 1
ATOM 4185 N N . PRO B 1 251 ? 10.297 6.723 20.266 1 97.44 251 PRO B N 1
ATOM 4186 C CA . PRO B 1 251 ? 10.758 8.086 19.984 1 97.44 251 PRO B CA 1
ATOM 4187 C C . PRO B 1 251 ? 11.797 8.125 18.859 1 97.44 251 PRO B C 1
ATOM 4189 O O . PRO B 1 251 ? 12.539 7.164 18.656 1 97.44 251 PRO B O 1
ATOM 4192 N N . ILE B 1 252 ? 11.781 9.172 18.109 1 97.62 252 ILE B N 1
ATOM 4193 C CA . ILE B 1 252 ? 12.766 9.422 17.062 1 97.62 252 ILE B CA 1
ATOM 4194 C C . ILE B 1 252 ? 13.508 10.727 17.344 1 97.62 252 ILE B C 1
ATOM 4196 O O . ILE B 1 252 ? 12.906 11.703 17.797 1 97.62 252 ILE B O 1
ATOM 4200 N N . ASP B 1 253 ? 14.789 10.742 17.125 1 96.75 253 ASP B N 1
ATOM 4201 C CA . ASP B 1 253 ? 15.625 11.914 17.375 1 96.75 253 ASP B CA 1
ATOM 4202 C C . ASP B 1 253 ? 15.164 13.102 16.531 1 96.75 253 ASP B C 1
ATOM 4204 O O . ASP B 1 253 ? 15.125 13.023 15.312 1 96.75 253 ASP B O 1
ATOM 4208 N N . LYS B 1 254 ? 14.969 14.227 17.156 1 95.81 254 LYS B N 1
ATOM 4209 C CA . LYS B 1 254 ? 14.438 15.406 16.484 1 95.81 254 LYS B CA 1
ATOM 4210 C C . LYS B 1 254 ? 15.492 16.047 15.602 1 95.81 254 LYS B C 1
ATOM 4212 O O . LYS B 1 254 ? 15.18 16.891 14.75 1 95.81 254 LYS B O 1
ATOM 4217 N N . GLU B 1 255 ? 16.734 15.672 15.75 1 95.75 255 GLU B N 1
ATOM 4218 C CA . GLU B 1 255 ? 17.797 16.203 14.906 1 95.75 255 GLU B CA 1
ATOM 4219 C C . GLU B 1 255 ? 17.531 15.898 13.438 1 95.75 255 GLU B C 1
ATOM 4221 O O . GLU B 1 255 ? 17.969 16.641 12.555 1 95.75 255 GLU B O 1
ATOM 4226 N N . ILE B 1 256 ? 16.734 14.898 13.25 1 96.38 256 ILE B N 1
ATOM 4227 C CA . ILE B 1 256 ? 16.406 14.453 11.906 1 96.38 256 ILE B CA 1
ATOM 4228 C C . ILE B 1 256 ? 15.625 15.539 11.172 1 96.38 256 ILE B C 1
ATOM 4230 O O . ILE B 1 256 ? 15.758 15.695 9.953 1 96.38 256 ILE B O 1
ATOM 4234 N N . ILE B 1 257 ? 14.906 16.328 11.922 1 97.62 257 ILE B N 1
ATOM 4235 C CA . ILE B 1 257 ? 14.07 17.359 11.328 1 97.62 257 ILE B CA 1
ATOM 4236 C C . ILE B 1 257 ? 14.945 18.375 10.602 1 97.62 257 ILE B C 1
ATOM 4238 O O . ILE B 1 257 ? 14.672 18.734 9.453 1 97.62 257 ILE B O 1
ATOM 4242 N N . LYS B 1 258 ? 16 18.781 11.242 1 96.25 258 LYS B N 1
ATOM 4243 C CA . LYS B 1 258 ? 16.906 19.766 10.648 1 96.25 258 LYS B CA 1
ATOM 4244 C C . LYS B 1 258 ? 17.609 19.188 9.422 1 96.25 258 LYS B C 1
ATOM 4246 O O . LYS B 1 258 ? 17.812 19.891 8.43 1 96.25 258 LYS B O 1
ATOM 4251 N N . GLU B 1 259 ? 17.984 17.938 9.531 1 96.31 259 GLU B N 1
ATOM 4252 C CA . GLU B 1 259 ? 18.641 17.281 8.406 1 96.31 259 GLU B CA 1
ATOM 4253 C C . GLU B 1 259 ? 17.719 17.219 7.184 1 96.31 259 GLU B C 1
ATOM 4255 O O . GLU B 1 259 ? 18.156 17.516 6.07 1 96.31 259 GLU B O 1
ATOM 4260 N N . ILE B 1 260 ? 16.531 16.906 7.445 1 96.81 260 ILE B N 1
ATOM 4261 C CA . ILE B 1 260 ? 15.57 16.797 6.352 1 96.81 260 ILE B CA 1
ATOM 4262 C C . ILE B 1 260 ? 15.25 18.188 5.793 1 96.81 260 ILE B C 1
ATOM 4264 O O . ILE B 1 260 ? 15.117 18.359 4.578 1 96.81 260 ILE B O 1
ATOM 4268 N N . TYR B 1 261 ? 15.117 19.125 6.656 1 96.12 261 TYR B N 1
ATOM 4269 C CA . TYR B 1 261 ? 14.891 20.5 6.223 1 96.12 261 TYR B CA 1
ATOM 4270 C C . TYR B 1 261 ? 15.984 20.953 5.262 1 96.12 261 TYR B C 1
ATOM 4272 O O . TYR B 1 261 ? 15.688 21.516 4.199 1 96.12 261 TYR B O 1
ATOM 4280 N N . ASP B 1 262 ? 17.219 20.672 5.605 1 94.62 262 ASP B N 1
ATOM 4281 C CA . ASP B 1 262 ? 18.359 21.094 4.801 1 94.62 262 ASP B CA 1
ATOM 4282 C C . ASP B 1 262 ? 18.359 20.422 3.438 1 94.62 262 ASP B C 1
ATOM 4284 O O . ASP B 1 262 ? 18.781 21 2.441 1 94.62 262 ASP B O 1
ATOM 4288 N N . LYS B 1 263 ? 17.828 19.297 3.432 1 92.5 263 LYS B N 1
ATOM 4289 C CA . LYS B 1 263 ? 17.766 18.547 2.178 1 92.5 263 LYS B CA 1
ATOM 4290 C C . LYS B 1 263 ? 16.656 19.094 1.275 1 92.5 263 LYS B C 1
ATOM 4292 O O . LYS B 1 263 ? 16.797 19.109 0.051 1 92.5 263 LYS B O 1
ATOM 4297 N N . LEU B 1 264 ? 15.617 19.531 1.911 1 91.25 264 LEU B N 1
ATOM 4298 C CA . LEU B 1 264 ? 14.414 19.828 1.143 1 91.25 264 LEU B CA 1
ATOM 4299 C C . LEU B 1 264 ? 14.312 21.312 0.82 1 91.25 264 LEU B C 1
ATOM 4301 O O . LEU B 1 264 ? 13.633 21.703 -0.13 1 91.25 264 LEU B O 1
ATOM 4305 N N . LYS B 1 265 ? 14.961 22.156 1.577 1 86.62 265 LYS B N 1
ATOM 4306 C CA . LYS B 1 265 ? 14.773 23.594 1.444 1 86.62 265 LYS B CA 1
ATOM 4307 C C . LYS B 1 265 ? 15.086 24.062 0.025 1 86.62 265 LYS B C 1
ATOM 4309 O O . LYS B 1 265 ? 14.547 25.062 -0.439 1 86.62 265 LYS B O 1
ATOM 4314 N N . ASN B 1 266 ? 15.906 23.25 -0.704 1 81.94 266 ASN B N 1
ATOM 4315 C CA . ASN B 1 266 ? 16.266 23.609 -2.074 1 81.94 266 ASN B CA 1
ATOM 4316 C C . ASN B 1 266 ? 15.641 22.641 -3.078 1 81.94 266 ASN B C 1
ATOM 4318 O O . ASN B 1 266 ? 16.062 22.578 -4.234 1 81.94 266 ASN B O 1
ATOM 4322 N N . HIS B 1 267 ? 14.727 21.891 -2.641 1 76.56 267 HIS B N 1
ATOM 4323 C CA . HIS B 1 267 ? 14.094 20.891 -3.498 1 76.56 267 HIS B CA 1
ATOM 4324 C C . HIS B 1 267 ? 13.305 21.562 -4.625 1 76.56 267 HIS B C 1
ATOM 4326 O O . HIS B 1 267 ? 12.633 22.578 -4.402 1 76.56 267 HIS B O 1
ATOM 4332 N N . PRO B 1 268 ? 13.438 21.062 -5.789 1 70.12 268 PRO B N 1
ATOM 4333 C CA . PRO B 1 268 ? 12.773 21.672 -6.949 1 70.12 268 PRO B CA 1
ATOM 4334 C C . PRO B 1 268 ? 11.266 21.812 -6.762 1 70.12 268 PRO B C 1
ATOM 4336 O O . PRO B 1 268 ? 10.664 22.75 -7.285 1 70.12 268 PRO B O 1
ATOM 4339 N N . LYS B 1 269 ? 10.672 21.016 -6.035 1 66.44 269 LYS B N 1
ATOM 4340 C CA . LYS B 1 269 ? 9.234 21.062 -5.824 1 66.44 269 LYS B CA 1
ATOM 4341 C C . LYS B 1 269 ? 8.844 22.25 -4.945 1 66.44 269 LYS B C 1
ATOM 4343 O O . LYS B 1 269 ? 7.676 22.641 -4.898 1 66.44 269 LYS B O 1
ATOM 4348 N N . ILE B 1 270 ? 9.617 22.75 -4.141 1 68.38 270 ILE B N 1
ATOM 4349 C CA . ILE B 1 270 ? 9.312 23.844 -3.223 1 68.38 270 ILE B CA 1
ATOM 4350 C C . ILE B 1 270 ? 9.562 25.188 -3.916 1 68.38 270 ILE B C 1
ATOM 4352 O O . ILE B 1 270 ? 8.867 26.172 -3.643 1 68.38 270 ILE B O 1
ATOM 4356 N N . ASN B 1 271 ? 10.586 25.219 -4.891 1 61.28 271 ASN B N 1
ATOM 4357 C CA . ASN B 1 271 ? 10.938 26.484 -5.531 1 61.28 271 ASN B CA 1
ATOM 4358 C C . ASN B 1 271 ? 10.586 26.469 -7.016 1 61.28 271 ASN B C 1
ATOM 4360 O O . ASN B 1 271 ? 11.117 27.281 -7.785 1 61.28 271 ASN B O 1
ATOM 4364 N N . LYS B 1 272 ? 9.977 25.516 -7.621 1 52.69 272 LYS B N 1
ATOM 4365 C CA . LYS B 1 272 ? 9.758 25.5 -9.062 1 52.69 272 LYS B CA 1
ATOM 4366 C C . LYS B 1 272 ? 9.086 26.781 -9.539 1 52.69 272 LYS B C 1
ATOM 4368 O O . LYS B 1 272 ? 7.906 27.016 -9.273 1 52.69 272 LYS B O 1
ATOM 4373 N N . ASN B 1 273 ? 9.727 27.859 -9.5 1 40.59 273 ASN B N 1
ATOM 4374 C CA . ASN B 1 273 ? 9.367 29.031 -10.289 1 40.59 273 ASN B CA 1
ATOM 4375 C C . ASN B 1 273 ? 8.906 28.641 -11.695 1 40.59 273 ASN B C 1
ATOM 4377 O O . ASN B 1 273 ? 8.438 29.484 -12.453 1 40.59 273 ASN B O 1
ATOM 4381 N N . ASN B 1 274 ? 9.672 27.562 -12.414 1 33.31 274 ASN B N 1
ATOM 4382 C CA . ASN B 1 274 ? 9.492 27.516 -13.859 1 33.31 274 ASN B CA 1
ATOM 4383 C C . ASN B 1 274 ? 8.273 26.688 -14.25 1 33.31 274 ASN B C 1
ATOM 4385 O O . ASN B 1 274 ? 8.023 25.625 -13.672 1 33.31 274 ASN B O 1
#

InterPro domains:
  IPR011342 Shikimate dehydrogenase [TIGR00507] (3-259)
  IPR013708 Shikimate dehydrogenase substrate binding, N-terminal [PF08501] (6-88)
  IPR022893 Shikimate dehydrogenase family [MF_00222] (1-263)
  IPR022893 Shikimate dehydrogenase family [PTHR21089] (2-259)
  IPR036291 NAD(P)-binding domain superfamily [SSF51735] (101-262)
  IPR046346 Aminoacid dehydrogenase-like, N-terminal domain superfamily [SSF53223] (2-99)

Nearest PDB structures (foldseek):
  5dzs-assembly2_B-2  TM=9.729E-01  e=7.239E-40  Clostridioides difficile 630
  3fbt-assembly2_D  TM=9.495E-01  e=1.759E-34  Clostridium acetobutylicum
  3fbt-assembly2_C  TM=9.364E-01  e=1.137E-33  Clostridium acetobutylicum
  3tnl-assembly1_B  TM=8.342E-01  e=1.138E-25  Listeria monocytogenes EGD-e
  3sef-assembly2_C  TM=8.066E-01  e=7.028E-22  Vibrio cholerae O1 biovar El Tor str. N16961

Organism: NCBI:txid182773

Solvent-accessible surface area (backbone atoms only — not comparable to full-atom values): 28399 Å² total; per-residue (Å²): 108,44,39,35,33,35,36,24,55,76,76,84,85,72,61,59,45,60,51,50,50,51,51,31,57,74,71,74,48,70,63,42,49,33,78,29,57,41,58,80,91,43,48,60,57,44,50,52,25,35,55,54,59,57,32,39,29,32,35,39,37,67,84,38,18,49,70,51,54,83,62,43,75,40,65,37,69,66,17,57,74,37,58,26,31,32,28,37,32,51,55,96,85,35,39,36,30,31,45,26,57,40,55,1,46,49,50,39,37,58,76,68,66,62,81,47,59,70,29,32,37,36,34,36,32,80,50,52,66,30,30,30,51,51,49,49,43,55,74,50,42,39,51,34,39,37,34,28,28,96,75,50,54,73,76,76,51,87,51,86,48,43,44,47,34,36,65,75,62,46,62,78,50,72,38,44,34,38,33,40,50,48,73,61,13,25,67,87,49,39,90,33,46,85,64,55,68,73,47,52,68,34,35,49,31,42,36,32,60,45,38,36,31,57,72,26,40,51,44,48,55,35,46,76,71,70,32,51,61,43,55,10,51,54,23,56,46,35,16,50,51,46,41,49,22,62,65,67,70,45,91,67,73,69,68,51,46,58,55,50,47,67,64,45,75,74,29,61,84,35,61,64,81,121,106,44,38,36,32,36,38,23,54,77,76,84,85,72,61,58,44,60,52,51,51,50,50,31,57,74,70,71,48,70,64,43,48,34,78,29,58,42,58,78,91,44,49,59,56,44,50,50,24,35,56,55,57,58,32,39,29,31,36,37,37,66,82,39,18,48,70,52,54,83,61,42,75,42,66,38,71,65,17,57,74,39,58,26,30,32,28,38,32,51,56,94,85,37,38,37,29,30,43,26,59,40,55,1,47,50,51,40,38,57,76,68,68,62,83,46,59,70,31,33,38,36,36,37,32,79,50,52,67,30,29,30,50,50,48,50,42,56,74,51,43,39,52,33,39,37,36,29,26,97,75,50,54,72,77,77,52,87,52,86,47,43,43,46,33,36,66,74,62,46,64,78,50,71,40,44,34,38,33,38,50,47,74,60,14,26,69,87,51,40,88,32,46,85,64,56,70,73,48,52,67,33,36,47,33,42,37,32,61,45,38,34,29,57,72,26,41,51,43,48,54,36,45,75,72,70,32,52,63,43,55,10,51,54,22,57,46,35,17,50,51,47,41,49,23,62,66,67,71,46,90,70,73,68,67,53,45,58,55,50,45,67,63,46,77,75,30,63,84,37,62,62,81,122

Secondary structure (DSSP, 8-state):
-EEEEEEES--SS-SHHHHHHHHHHHHT--EEEEEEE--GGGHHHHHHHHHHTT--EEEE-TT-TTGGGGG-SEE-HHHHHHT---EEEEETTEEEEE--HHHHHHHHHHHTT---TT-EEEEE--SHHHHHHHHHHHHTT-SEEEEE-SS--TT--SSTTEEEE-HHHHTT---SEEEE-SSTT-TT-TT--SS-HHHHHT-SEEEE---SSSS-HHHHHHHHTT-EEE-SHHHHHHHHHHHHHHHHTS---THHHHHHHHHHTT-HHHH---/-EEEEEEES--SS-SHHHHHHHHHHHHT--EEEEEEE--GGGHHHHHHHHHHTT--EEEE-TT-TTGGGGG-SEE-HHHHHHT---EEEEETTEEEEE--HHHHHHHHHHHTT---TT-EEEEE--SHHHHHHHHHHHHTT-SEEEEE-SS--TT--SSTTEEEE-HHHHTT---SEEEE-SSTT-TT-TT--SS-HHHHHT-SEEEE---SSSS-HHHHHHHHTT-EEE-SHHHHHHHHHHHHHHHHTS---THHHHHHHHHHTT-HHHH---